Protein AF-0000000087669456 (afdb_homodimer)

Sequence (620 aa):
MGLTLSLNTNPLVNRFAEPGDLIDAIAHSVKIRDVQLTHEFINPSWPGAVTRRLTREMSAAMARTGVRVTSGMTGPYGRLNHFGHPDADVRRYYVDWFKTFANITADLGGSSVGTQFAIFTYRDFDDPARREALIRIAIDCWAEVAEHAKAAGLSSVFWEPMSVGREFGETIAACMALQDRLTAANMAVPMWMMADIDHGDVTSPNLDDFDPYAWAKAVPRVSPIIHIKQSLMDKGGHRPFTAEYNAKGRIQPKPLLAAFHEGGARENEICLELSFKEREPNDRQVIGQIAESVAFWAPHIDTGIADLNLMGLTLSLNTNPLVNRFAEPGDLIDAIAHSVKIRDVQLTHEFINPSWPGAVTRRLTREMSAAMARTGVRVTSGMTGPYGRLNHFGHPDADVRRYYVDWFKTFANITADLGGSSVGTQFAIFTYRDFDDPARREALIRIAIDCWAEVAEHAKAAGLSSVFWEPMSVGREFGETIAACMALQDRLTAANMAVPMWMMADIDHGDVTSPNLDDFDPYAWAKAVPRVSPIIHIKQSLMDKGGHRPFTAEYNAKGRIQPKPLLAAFHEGGARENEICLELSFKEREPNDRQVIGQIAESVAFWAPHIDTGIADLNL

Radius of gyration: 23.67 Å; Cα contacts (8 Å, |Δi|>4): 1349; chains: 2; bounding box: 56×65×56 Å

Secondary structure (DSSP, 8-state):
---EEEEESGGGBTTB-SHHHHHHIIIIII--SEEEEETTSS-TTS-HHHHHHHHHHHHHHHHHH--EEEEEE--TT--S-GGG-S-HHHHHHHHHHHHHHHHHHHHTT--EEEEES----HHHHHSHHHHHHHHHHHHHHHHHHHHHHHHHT--EEEEE--SSGGGS--SHHHHHHHHHHHHHT--SS-EEE--BTT-S-TT-SSGGGG-HHHHHHHSGGG-SEEEE-B--TT----B---HHHHHH-S--HHHHHHHHHHTT-SS-EEEE-----SSTTHHHHHHHHHHHHHHHHTTTSB--GGGS--/---EEEEESGGGBTTB-SHHHHHHIIIIII--SEEEEEGGGS-TTS-HHHHHHHHHHHHHHHHHH--EEEEEE--TT--S-GGG-S-HHHHHHHHHHHHHHHHHHHHTT--EEEEES----HHHHHSHHHHHHHHHHHHHHHHHHHHHHHHHT--EEEEE--SSGGGS--SHHHHHHHHHHHHHT--SS-EEE--BTT-S-TT-SSGGGG-HHHHHHHSGGG-SEEEE-B--TT--S-B---HHHHHH-S--HHHHHHHHHHTT-SS-EEEE-----SSTTHHHHHHHHHHHHHHHHTTTSB--GGGS--

InterPro domains:
  IPR013022 Xylose isomerase-like, TIM barrel domain [PF01261] (55-278)
  IPR036237 Xylose isomerase-like superfamily [SSF51658] (5-304)

Structure (mmCIF, N/CA/C/O backbone):
data_AF-0000000087669456-model_v1
#
loop_
_entity.id
_entity.type
_entity.pdbx_description
1 polymer Aminotransferase
#
loop_
_atom_site.group_PDB
_atom_site.id
_atom_site.type_symbol
_atom_site.label_atom_id
_atom_site.label_alt_id
_atom_site.label_comp_id
_atom_site.label_asym_id
_atom_site.label_entity_id
_atom_site.label_seq_id
_atom_site.pdbx_PDB_ins_code
_atom_site.Cartn_x
_atom_site.Cartn_y
_atom_site.Cartn_z
_atom_site.occupancy
_atom_site.B_iso_or_equiv
_atom_site.auth_seq_id
_atom_site.auth_comp_id
_atom_site.auth_asym_id
_atom_site.auth_atom_id
_atom_site.pdbx_PDB_model_num
ATOM 1 N N . MET A 1 1 ? -1.963 -32.812 -17.391 1 62.28 1 MET A N 1
ATOM 2 C CA . MET A 1 1 ? -2.525 -31.891 -16.406 1 62.28 1 MET A CA 1
ATOM 3 C C . MET A 1 1 ? -2.414 -30.453 -16.906 1 62.28 1 MET A C 1
ATOM 5 O O . MET A 1 1 ? -1.417 -30.078 -17.531 1 62.28 1 MET A O 1
ATOM 9 N N . GLY A 1 2 ? -3.346 -29.641 -17.266 1 90.06 2 GLY A N 1
ATOM 10 C CA . GLY A 1 2 ? -3.408 -28.391 -18 1 90.06 2 GLY A CA 1
ATOM 11 C C . GLY A 1 2 ? -3.279 -27.172 -17.125 1 90.06 2 GLY A C 1
ATOM 12 O O . GLY A 1 2 ? -2.898 -27.281 -15.953 1 90.06 2 GLY A O 1
ATOM 13 N N . LEU A 1 3 ? -3.344 -26.047 -17.641 1 98 3 LEU A N 1
ATOM 14 C CA . LEU A 1 3 ? -3.277 -24.781 -16.938 1 98 3 LEU A CA 1
ATOM 15 C C . LEU A 1 3 ? -4.43 -24.641 -15.953 1 98 3 LEU A C 1
ATOM 17 O O . LEU A 1 3 ? -5.527 -25.141 -16.203 1 98 3 LEU A O 1
ATOM 21 N N . THR A 1 4 ? -4.195 -24.078 -14.805 1 98.75 4 THR A N 1
ATOM 22 C CA . THR A 1 4 ? -5.234 -23.75 -13.836 1 98.75 4 THR A CA 1
ATOM 23 C C . THR A 1 4 ? -5.34 -22.234 -13.648 1 98.75 4 THR A C 1
ATOM 25 O O . THR A 1 4 ? -4.355 -21.516 -13.82 1 98.75 4 THR A O 1
ATOM 28 N N . LEU A 1 5 ? -6.539 -21.797 -13.359 1 98.88 5 LEU A N 1
ATOM 29 C CA . LEU A 1 5 ? -6.789 -20.391 -13.094 1 98.88 5 LEU A CA 1
ATOM 30 C C . LEU A 1 5 ? -6.863 -20.125 -11.594 1 98.88 5 LEU A C 1
ATOM 32 O O . LEU A 1 5 ? -7.438 -20.922 -10.844 1 98.88 5 LEU A O 1
ATOM 36 N N . SER A 1 6 ? -6.262 -19.078 -11.125 1 98.94 6 SER A N 1
ATOM 37 C CA . SER A 1 6 ? -6.371 -18.672 -9.734 1 98.94 6 SER A CA 1
ATOM 38 C C . SER A 1 6 ? -6.605 -17.172 -9.617 1 98.94 6 SER A C 1
ATOM 40 O O . SER A 1 6 ? -6.527 -16.438 -10.609 1 98.94 6 SER A O 1
ATOM 42 N N . LEU A 1 7 ? -7.02 -16.734 -8.438 1 98.88 7 LEU A N 1
ATOM 43 C CA . LEU A 1 7 ? -7.293 -15.328 -8.141 1 98.88 7 LEU A CA 1
ATOM 44 C C . LEU A 1 7 ? -6.371 -14.812 -7.043 1 98.88 7 LEU A C 1
ATOM 46 O O . LEU A 1 7 ? -6.309 -15.391 -5.953 1 98.88 7 LEU A O 1
ATOM 50 N N . ASN A 1 8 ? -5.602 -13.805 -7.359 1 98.88 8 ASN A N 1
ATOM 51 C CA . ASN A 1 8 ? -4.934 -13.023 -6.324 1 98.88 8 ASN A CA 1
ATOM 52 C C . ASN A 1 8 ? -5.922 -12.172 -5.535 1 98.88 8 ASN A C 1
ATOM 54 O O . ASN A 1 8 ? -6.824 -11.562 -6.113 1 98.88 8 ASN A O 1
ATOM 58 N N . THR A 1 9 ? -5.766 -12.016 -4.246 1 98.88 9 THR A N 1
ATOM 59 C CA . THR A 1 9 ? -6.809 -11.422 -3.414 1 98.88 9 THR A CA 1
ATOM 60 C C . THR A 1 9 ? -6.586 -9.922 -3.262 1 98.88 9 THR A C 1
ATOM 62 O O . THR A 1 9 ? -7.27 -9.266 -2.473 1 98.88 9 THR A O 1
ATOM 65 N N . ASN A 1 10 ? -5.695 -9.289 -3.975 1 98.19 10 ASN A N 1
ATOM 66 C CA . ASN A 1 10 ? -5.406 -7.863 -3.914 1 98.19 10 ASN A CA 1
ATOM 67 C C . ASN A 1 10 ? -6.688 -7.031 -3.908 1 98.19 10 ASN A C 1
ATOM 69 O O . ASN A 1 10 ? -6.875 -6.18 -3.039 1 98.19 10 ASN A O 1
ATOM 73 N N . PRO A 1 11 ? -7.605 -7.254 -4.812 1 98.06 11 PRO A N 1
ATOM 74 C CA . PRO A 1 11 ? -8.758 -6.355 -4.902 1 98.06 11 PRO A CA 1
ATOM 75 C C . PRO A 1 11 ? -9.727 -6.52 -3.73 1 98.06 11 PRO A C 1
ATOM 77 O O . PRO A 1 11 ? -10.625 -5.699 -3.551 1 98.06 11 PRO A O 1
ATOM 80 N N . LEU A 1 12 ? -9.531 -7.57 -2.939 1 98.69 12 LEU A N 1
ATOM 81 C CA . LEU A 1 12 ? -10.492 -7.887 -1.886 1 98.69 12 LEU A CA 1
ATOM 82 C C . LEU A 1 12 ? -10.023 -7.332 -0.544 1 98.69 12 LEU A C 1
ATOM 84 O O . LEU A 1 12 ? -10.805 -7.258 0.407 1 98.69 12 LEU A O 1
ATOM 88 N N . VAL A 1 13 ? -8.766 -6.906 -0.486 1 98.44 13 VAL A N 1
ATOM 89 C CA . VAL A 1 13 ? -8.195 -6.355 0.739 1 98.44 13 VAL A CA 1
ATOM 90 C C . VAL A 1 13 ? -9.008 -5.141 1.185 1 98.44 13 VAL A C 1
ATOM 92 O O . VAL A 1 13 ? -9.359 -4.289 0.366 1 98.44 13 VAL A O 1
ATOM 95 N N . ASN A 1 14 ? -9.344 -5.02 2.482 1 98.19 14 ASN A N 1
ATOM 96 C CA . ASN A 1 14 ? -10.102 -3.957 3.139 1 98.19 14 ASN A CA 1
ATOM 97 C C . ASN A 1 14 ? -11.594 -4.07 2.848 1 98.19 14 ASN A C 1
ATOM 99 O O . ASN A 1 14 ? -12.422 -3.658 3.662 1 98.19 14 ASN A O 1
ATOM 103 N N . ARG A 1 15 ? -11.984 -4.656 1.715 1 98.62 15 ARG A N 1
ATOM 104 C CA . ARG A 1 15 ? -13.383 -4.887 1.372 1 98.62 15 ARG A CA 1
ATOM 105 C C . ARG A 1 15 ? -13.93 -6.113 2.098 1 98.62 15 ARG A C 1
ATOM 107 O O . ARG A 1 15 ? -15.125 -6.195 2.365 1 98.62 15 ARG A O 1
ATOM 114 N N . PHE A 1 16 ? -13.062 -7.031 2.33 1 98.75 16 PHE A N 1
ATOM 115 C CA . PHE A 1 16 ? -13.234 -8.211 3.168 1 98.75 16 PHE A CA 1
ATOM 116 C C . PHE A 1 16 ? -12.148 -8.281 4.238 1 98.75 16 PHE A C 1
ATOM 118 O O . PHE A 1 16 ? -11.031 -7.801 4.031 1 98.75 16 PHE A O 1
ATOM 125 N N . ALA A 1 17 ? -12.484 -8.867 5.383 1 98.5 17 ALA A N 1
ATOM 126 C CA . ALA A 1 17 ? -11.477 -9.008 6.434 1 98.5 17 ALA A CA 1
ATOM 127 C C . ALA A 1 17 ? -11.617 -10.352 7.148 1 98.5 17 ALA A C 1
ATOM 129 O O . ALA A 1 17 ? -10.617 -10.961 7.535 1 98.5 17 ALA A O 1
ATOM 130 N N . GLU A 1 18 ? -12.852 -10.82 7.316 1 97.81 18 GLU A N 1
ATOM 131 C CA . GLU A 1 18 ? -13.109 -12.078 8 1 97.81 18 GLU A CA 1
ATOM 132 C C . GLU A 1 18 ? -12.883 -13.273 7.074 1 97.81 18 GLU A C 1
ATOM 134 O O . GLU A 1 18 ? -13.461 -13.336 5.984 1 97.81 18 GLU A O 1
ATOM 139 N N . PRO A 1 19 ? -12.156 -14.281 7.586 1 98 19 PRO A N 1
ATOM 140 C CA . PRO A 1 19 ? -11.82 -15.43 6.738 1 98 19 PRO A CA 1
ATOM 141 C C . PRO A 1 19 ? -13.055 -16.078 6.121 1 98 19 PRO A C 1
ATOM 143 O O . PRO A 1 19 ? -13.078 -16.375 4.922 1 98 19 PRO A O 1
ATOM 146 N N . GLY A 1 20 ? -14.078 -16.297 6.938 1 98.06 20 GLY A N 1
ATOM 147 C CA . GLY A 1 20 ? -15.281 -16.938 6.434 1 98.06 20 GLY A CA 1
ATOM 148 C C . GLY A 1 20 ? -15.953 -16.156 5.32 1 98.06 20 GLY A C 1
ATOM 149 O O . GLY A 1 20 ? -16.297 -16.734 4.281 1 98.06 20 GLY A O 1
ATOM 150 N N . ASP A 1 21 ? -16.094 -14.859 5.512 1 98.25 21 ASP A N 1
ATOM 151 C CA . ASP A 1 21 ? -16.75 -14 4.531 1 98.25 21 ASP A CA 1
ATOM 152 C C . ASP A 1 21 ? -15.953 -13.945 3.229 1 98.25 21 ASP A C 1
ATOM 154 O O . ASP A 1 21 ? -16.531 -13.977 2.139 1 98.25 21 ASP A O 1
ATOM 158 N N . LEU A 1 22 ? -14.641 -13.836 3.348 1 98.81 22 LEU A N 1
ATOM 159 C CA . LEU A 1 22 ? -13.766 -13.797 2.184 1 98.81 22 LEU A CA 1
ATOM 160 C C . LEU A 1 22 ? -13.914 -15.07 1.353 1 98.81 22 LEU A C 1
ATOM 162 O O . LEU A 1 22 ? -14.172 -15 0.149 1 98.81 22 LEU A O 1
ATOM 166 N N . ILE A 1 23 ? -13.789 -16.219 2.012 1 98.88 23 ILE A N 1
ATOM 167 C CA . ILE A 1 23 ? -13.797 -17.516 1.331 1 98.88 23 ILE A CA 1
ATOM 168 C C . ILE A 1 23 ? -15.18 -17.781 0.744 1 98.88 23 ILE A C 1
ATOM 170 O O . ILE A 1 23 ? -15.297 -18.297 -0.37 1 98.88 23 ILE A O 1
ATOM 174 N N . ASP A 1 24 ? -16.25 -17.359 1.46 1 98.75 24 ASP A N 1
ATOM 175 C CA . ASP A 1 24 ? -17.609 -17.531 0.948 1 98.75 24 ASP A CA 1
ATOM 176 C C . ASP A 1 24 ? -17.812 -16.719 -0.324 1 98.75 24 ASP A C 1
ATOM 178 O O . ASP A 1 24 ? -18.406 -17.203 -1.289 1 98.75 24 ASP A O 1
ATOM 182 N N . ALA A 1 25 ? -17.344 -15.5 -0.318 1 98.81 25 ALA A N 1
ATOM 183 C CA . ALA A 1 25 ? -17.5 -14.656 -1.5 1 98.81 25 ALA A CA 1
ATOM 184 C C . ALA A 1 25 ? -16.75 -15.25 -2.693 1 98.81 25 ALA A C 1
ATOM 186 O O . ALA A 1 25 ? -17.266 -15.242 -3.816 1 98.81 25 ALA A O 1
ATOM 187 N N . ILE A 1 26 ? -15.555 -15.742 -2.443 1 98.94 26 ILE A N 1
ATOM 188 C CA . ILE A 1 26 ? -14.742 -16.328 -3.504 1 98.94 26 ILE A CA 1
ATOM 189 C C . ILE A 1 26 ? -15.445 -17.562 -4.066 1 98.94 26 ILE A C 1
ATOM 191 O O . ILE A 1 26 ? -15.523 -17.734 -5.285 1 98.94 26 ILE A O 1
ATOM 195 N N . ALA A 1 27 ? -15.992 -18.391 -3.189 1 98.81 27 ALA A N 1
ATOM 196 C CA . ALA A 1 27 ? -16.641 -19.641 -3.611 1 98.81 27 ALA A CA 1
ATOM 197 C C . ALA A 1 27 ? -17.953 -19.344 -4.32 1 98.81 27 ALA A C 1
ATOM 199 O O . ALA A 1 27 ? -18.188 -19.812 -5.441 1 98.81 27 ALA A O 1
ATOM 200 N N . HIS A 1 28 ? -18.828 -18.5 -3.738 1 98.56 28 HIS A N 1
ATOM 201 C CA . HIS A 1 28 ? -20.219 -18.422 -4.16 1 98.56 28 HIS A CA 1
ATOM 202 C C . HIS A 1 28 ? -20.422 -17.297 -5.164 1 98.56 28 HIS A C 1
ATOM 204 O O . HIS A 1 28 ? -21.297 -17.375 -6.027 1 98.56 28 HIS A O 1
ATOM 210 N N . SER A 1 29 ? -19.672 -16.234 -5.07 1 98.69 29 SER A N 1
ATOM 211 C CA . SER A 1 29 ? -19.875 -15.094 -5.953 1 98.69 29 SER A CA 1
ATOM 212 C C . SER A 1 29 ? -18.859 -15.086 -7.094 1 98.69 29 SER A C 1
ATOM 214 O O . SER A 1 29 ? -19.219 -14.82 -8.242 1 98.69 29 SER A O 1
ATOM 216 N N . VAL A 1 30 ? -17.594 -15.406 -6.809 1 98.75 30 VAL A N 1
ATOM 217 C CA . VAL A 1 30 ? -16.531 -15.359 -7.809 1 98.75 30 VAL A CA 1
ATOM 218 C C . VAL A 1 30 ? -16.453 -16.703 -8.531 1 98.75 30 VAL A C 1
ATOM 220 O O . VAL A 1 30 ? -16.234 -16.75 -9.742 1 98.75 30 VAL A O 1
ATOM 223 N N . LYS A 1 31 ? -16.641 -17.781 -7.805 1 98.69 31 LYS A N 1
ATOM 224 C CA . LYS A 1 31 ? -16.703 -19.156 -8.281 1 98.69 31 LYS A CA 1
ATOM 225 C C . LYS A 1 31 ? -15.367 -19.609 -8.852 1 98.69 31 LYS A C 1
ATOM 227 O O . LYS A 1 31 ? -15.305 -20.109 -9.977 1 98.69 31 LYS A O 1
ATOM 232 N N . ILE A 1 32 ? -14.344 -19.516 -8.109 1 98.94 32 ILE A N 1
ATOM 233 C CA . ILE A 1 32 ? -13 -19.969 -8.453 1 98.94 32 ILE A CA 1
ATOM 234 C C . ILE A 1 32 ? -12.422 -20.766 -7.285 1 98.94 32 ILE A C 1
ATOM 236 O O . ILE A 1 32 ? -12.633 -20.422 -6.121 1 98.94 32 ILE A O 1
ATOM 240 N N . ARG A 1 33 ? -11.734 -21.797 -7.551 1 98.88 33 ARG A N 1
ATOM 241 C CA . ARG A 1 33 ? -11.258 -22.703 -6.508 1 98.88 33 ARG A CA 1
ATOM 242 C C . ARG A 1 33 ? -9.953 -22.188 -5.902 1 98.88 33 ARG A C 1
ATOM 244 O O . ARG A 1 33 ? -9.797 -22.156 -4.68 1 98.88 33 ARG A O 1
ATOM 251 N N . ASP A 1 34 ? -8.914 -21.844 -6.777 1 98.94 34 ASP A N 1
ATOM 252 C CA . ASP A 1 34 ? -7.531 -21.609 -6.355 1 98.94 34 ASP A CA 1
ATOM 253 C C . ASP A 1 34 ? -7.277 -20.125 -6.086 1 98.94 34 ASP A C 1
ATOM 255 O O . ASP A 1 34 ? -7.691 -19.266 -6.871 1 98.94 34 ASP A O 1
ATOM 259 N N . VAL A 1 35 ? -6.633 -19.891 -4.984 1 98.94 35 VAL A N 1
ATOM 260 C CA . VAL A 1 35 ? -6.469 -18.531 -4.508 1 98.94 35 VAL A CA 1
ATOM 261 C C . VAL A 1 35 ? -5.008 -18.281 -4.133 1 98.94 35 VAL A C 1
ATOM 263 O O . VAL A 1 35 ? -4.383 -19.125 -3.473 1 98.94 35 VAL A O 1
ATOM 266 N N . GLN A 1 36 ? -4.41 -17.234 -4.656 1 98.94 36 GLN A N 1
ATOM 267 C CA . GLN A 1 36 ? -3.209 -16.641 -4.082 1 98.94 36 GLN A CA 1
ATOM 268 C C . GLN A 1 36 ? -3.562 -15.625 -2.992 1 98.94 36 GLN A C 1
ATOM 270 O O . GLN A 1 36 ? -4.082 -14.547 -3.281 1 98.94 36 GLN A O 1
ATOM 275 N N . LEU A 1 37 ? -3.281 -15.953 -1.756 1 98.94 37 LEU A N 1
ATOM 276 C CA . LEU A 1 37 ? -3.705 -15.18 -0.597 1 98.94 37 LEU A CA 1
ATOM 277 C C . LEU A 1 37 ? -2.697 -14.078 -0.283 1 98.94 37 LEU A C 1
ATOM 279 O O . LEU A 1 37 ? -1.499 -14.344 -0.158 1 98.94 37 LEU A O 1
ATOM 283 N N . THR A 1 38 ? -3.174 -12.844 -0.189 1 98.75 38 THR A N 1
ATOM 284 C CA . THR A 1 38 ? -2.285 -11.758 0.21 1 98.75 38 THR A CA 1
ATOM 285 C C . THR A 1 38 ? -2.209 -11.648 1.73 1 98.75 38 THR A C 1
ATOM 287 O O . THR A 1 38 ? -3.156 -12.008 2.432 1 98.75 38 THR A O 1
ATOM 290 N N . HIS A 1 39 ? -1.186 -11.102 2.24 1 98.75 39 HIS A N 1
ATOM 291 C CA . HIS A 1 39 ? -0.806 -11.211 3.645 1 98.75 39 HIS A CA 1
ATOM 292 C C . HIS A 1 39 ? -1.741 -10.406 4.535 1 98.75 39 HIS A C 1
ATOM 294 O O . HIS A 1 39 ? -1.753 -10.586 5.754 1 98.75 39 HIS A O 1
ATOM 300 N N . GLU A 1 40 ? -2.531 -9.5 3.971 1 98.44 40 GLU A N 1
ATOM 301 C CA . GLU A 1 40 ? -3.314 -8.57 4.781 1 98.44 40 GLU A CA 1
ATOM 302 C C . GLU A 1 40 ? -4.441 -9.297 5.516 1 98.44 40 GLU A C 1
ATOM 304 O O . GLU A 1 40 ? -4.934 -8.82 6.535 1 98.44 40 GLU A O 1
ATOM 309 N N . PHE A 1 41 ? -4.832 -10.469 5.023 1 98.81 41 PHE A N 1
ATOM 310 C CA . PHE A 1 41 ? -5.973 -11.164 5.609 1 98.81 41 PHE A CA 1
ATOM 311 C C . PHE A 1 41 ? -5.559 -11.914 6.871 1 98.81 41 PHE A C 1
ATOM 313 O O . PHE A 1 41 ? -6.375 -12.109 7.777 1 98.81 41 PHE A O 1
ATOM 320 N N . ILE A 1 42 ? -4.383 -12.406 6.898 1 98.81 42 ILE A N 1
ATOM 321 C CA . ILE A 1 42 ? -3.711 -12.93 8.086 1 98.81 42 ILE A CA 1
ATOM 322 C C . ILE A 1 42 ? -2.266 -12.438 8.117 1 98.81 42 ILE A C 1
ATOM 324 O O . ILE A 1 42 ? -1.374 -13.062 7.543 1 98.81 42 ILE A O 1
ATOM 328 N N . ASN A 1 43 ? -2.053 -11.336 8.805 1 98.62 43 ASN A N 1
ATOM 329 C CA . ASN A 1 43 ? -0.786 -10.609 8.781 1 98.62 43 ASN A CA 1
ATOM 330 C C . ASN A 1 43 ? 0.24 -11.25 9.711 1 98.62 43 ASN A C 1
ATOM 332 O O . ASN A 1 43 ? -0.007 -11.391 10.914 1 98.62 43 ASN A O 1
ATOM 336 N N . PRO A 1 44 ? 1.438 -11.594 9.188 1 98.69 44 PRO A N 1
ATOM 337 C CA . PRO A 1 44 ? 2.467 -12.258 9.992 1 98.69 44 PRO A CA 1
ATOM 338 C C . PRO A 1 44 ? 2.932 -11.406 11.172 1 98.69 44 PRO A C 1
ATOM 340 O O . PRO A 1 44 ? 3.598 -11.922 12.078 1 98.69 44 PRO A O 1
ATOM 343 N N . SER A 1 45 ? 2.602 -10.117 11.172 1 98.31 45 SER A N 1
ATOM 344 C CA . SER A 1 45 ? 3.01 -9.258 12.273 1 98.31 45 SER A CA 1
ATOM 345 C C . SER A 1 45 ? 2.057 -9.383 13.453 1 98.31 45 SER A C 1
ATOM 347 O O . SER A 1 45 ? 2.359 -8.914 14.555 1 98.31 45 SER A O 1
ATOM 349 N N . TRP A 1 46 ? 0.814 -9.945 13.219 1 98.69 46 TRP A N 1
ATOM 350 C CA . TRP A 1 46 ? -0.153 -10.062 14.305 1 98.69 46 TRP A CA 1
ATOM 351 C C . TRP A 1 46 ? 0.303 -11.086 15.336 1 98.69 46 TRP A C 1
ATOM 353 O O . TRP A 1 46 ? 1.143 -11.938 15.039 1 98.69 46 TRP A O 1
ATOM 363 N N . PRO A 1 47 ? -0.239 -11.039 16.594 1 98.25 47 PRO A N 1
ATOM 364 C CA . PRO A 1 47 ? 0.117 -12.016 17.625 1 98.25 47 PRO A CA 1
ATOM 365 C C . PRO A 1 47 ? -0.162 -13.453 17.188 1 98.25 47 PRO A C 1
ATOM 367 O O . PRO A 1 47 ? -1.154 -13.719 16.5 1 98.25 47 PRO A O 1
ATOM 370 N N . GLY A 1 48 ? 0.677 -14.367 17.641 1 98.44 48 GLY A N 1
ATOM 371 C CA . GLY A 1 48 ? 0.593 -15.773 17.25 1 98.44 48 GLY A CA 1
ATOM 372 C C . GLY A 1 48 ? -0.782 -16.375 17.484 1 98.44 48 GLY A C 1
ATOM 373 O O . GLY A 1 48 ? -1.285 -17.125 16.641 1 98.44 48 GLY A O 1
ATOM 374 N N . ALA A 1 49 ? -1.375 -16 18.625 1 98.56 49 ALA A N 1
ATOM 375 C CA . ALA A 1 49 ? -2.689 -16.547 18.953 1 98.56 49 ALA A CA 1
ATOM 376 C C . ALA A 1 49 ? -3.74 -16.094 17.938 1 98.56 49 ALA A C 1
ATOM 378 O O . ALA A 1 49 ? -4.641 -16.859 17.578 1 98.56 49 ALA A O 1
ATOM 379 N N . VAL A 1 50 ? -3.619 -14.836 17.5 1 98.62 50 VAL A N 1
ATOM 380 C CA . VAL A 1 50 ? -4.559 -14.273 16.531 1 98.62 50 VAL A CA 1
ATOM 381 C C . VAL A 1 50 ? -4.363 -14.938 15.172 1 98.62 50 VAL A C 1
ATOM 383 O O . VAL A 1 50 ? -5.328 -15.367 14.539 1 98.62 50 VAL A O 1
ATOM 386 N N . THR A 1 51 ? -3.1 -15.07 14.727 1 98.62 51 THR A N 1
ATOM 387 C CA . THR A 1 51 ? -2.807 -15.664 13.422 1 98.62 51 THR A CA 1
ATOM 388 C C . THR A 1 51 ? -3.27 -17.125 13.383 1 98.62 51 THR A C 1
ATOM 390 O O . THR A 1 51 ? -3.857 -17.562 12.391 1 98.62 51 THR A O 1
ATOM 393 N N . ARG A 1 52 ? -3.035 -17.859 14.445 1 98.5 52 ARG A N 1
ATOM 394 C CA . ARG A 1 52 ? -3.441 -19.25 14.5 1 98.5 52 ARG A CA 1
ATOM 395 C C . ARG A 1 52 ? -4.957 -19.391 14.438 1 98.5 52 ARG A C 1
ATOM 397 O O . ARG A 1 52 ? -5.48 -20.219 13.695 1 98.5 52 ARG A O 1
ATOM 404 N N . ARG A 1 53 ? -5.648 -18.562 15.234 1 98.75 53 ARG A N 1
ATOM 405 C CA . ARG A 1 53 ? -7.105 -18.609 15.258 1 98.75 53 ARG A CA 1
ATOM 406 C C . ARG A 1 53 ? -7.691 -18.281 13.891 1 98.75 53 ARG A C 1
ATOM 408 O O . ARG A 1 53 ? -8.562 -19 13.391 1 98.75 53 ARG A O 1
ATOM 415 N N . LEU A 1 54 ? -7.199 -17.25 13.297 1 98.81 54 LEU A N 1
ATOM 416 C CA . LEU A 1 54 ? -7.73 -16.828 12.008 1 98.81 54 LEU A CA 1
ATOM 417 C C . LEU A 1 54 ? -7.379 -17.828 10.914 1 98.81 54 LEU A C 1
ATOM 419 O O . LEU A 1 54 ? -8.164 -18.031 9.984 1 98.81 54 LEU A O 1
ATOM 423 N N . THR A 1 55 ? -6.199 -18.438 11 1 98.94 55 THR A N 1
ATOM 424 C CA . THR A 1 55 ? -5.816 -19.484 10.055 1 98.94 55 THR A CA 1
ATOM 425 C C . THR A 1 55 ? -6.762 -20.672 10.164 1 98.94 55 THR A C 1
ATOM 427 O O . THR A 1 55 ? -7.199 -21.219 9.148 1 98.94 55 THR A O 1
ATOM 430 N N . ARG A 1 56 ? -7.086 -21.062 11.359 1 98.81 56 ARG A N 1
ATOM 431 C CA . ARG A 1 56 ? -8.023 -22.172 11.57 1 98.81 56 ARG A CA 1
ATOM 432 C C . ARG A 1 56 ? -9.398 -21.828 11.008 1 98.81 56 ARG A C 1
ATOM 434 O O . ARG A 1 56 ? -10.047 -22.688 10.391 1 98.81 56 ARG A O 1
ATOM 441 N N . GLU A 1 57 ? -9.828 -20.641 11.266 1 98.81 57 GLU A N 1
ATOM 442 C CA . GLU A 1 57 ? -11.125 -20.203 10.75 1 98.81 57 GLU A CA 1
ATOM 443 C C . GLU A 1 57 ? -11.148 -20.234 9.227 1 98.81 57 GLU A C 1
ATOM 445 O O . GLU A 1 57 ? -12.141 -20.672 8.625 1 98.81 57 GLU A O 1
ATOM 450 N N . MET A 1 58 ? -10.07 -19.781 8.602 1 98.88 58 MET A N 1
ATOM 451 C CA . MET A 1 58 ? -10.008 -19.797 7.145 1 98.88 58 MET A CA 1
ATOM 452 C C . MET A 1 58 ? -9.977 -21.234 6.625 1 98.88 58 MET A C 1
ATOM 454 O O . MET A 1 58 ? -10.656 -21.562 5.648 1 98.88 58 MET A O 1
ATOM 458 N N . SER A 1 59 ? -9.188 -22.047 7.297 1 98.81 59 SER A N 1
ATOM 459 C CA . SER A 1 59 ? -9.117 -23.453 6.926 1 98.81 59 SER A CA 1
ATOM 460 C C . SER A 1 59 ? -10.492 -24.109 6.957 1 98.81 59 SER A C 1
ATOM 462 O O . SER A 1 59 ? -10.836 -24.891 6.066 1 98.81 59 SER A O 1
ATOM 464 N N . ALA A 1 60 ? -11.25 -23.812 7.949 1 98.81 60 ALA A N 1
ATOM 465 C CA . ALA A 1 60 ? -12.594 -24.359 8.07 1 98.81 60 ALA A CA 1
ATOM 466 C C . ALA A 1 60 ? -13.484 -23.891 6.926 1 98.81 60 ALA A C 1
ATOM 468 O O . ALA A 1 60 ? -14.273 -24.672 6.387 1 98.81 60 ALA A O 1
ATOM 469 N N . ALA A 1 61 ? -13.398 -22.625 6.621 1 98.81 61 ALA A N 1
ATOM 470 C CA . ALA A 1 61 ? -14.172 -22.078 5.512 1 98.81 61 ALA A CA 1
ATOM 471 C C . ALA A 1 61 ? -13.766 -22.719 4.188 1 98.81 61 ALA A C 1
ATOM 473 O O . ALA A 1 61 ? -14.617 -23 3.336 1 98.81 61 ALA A O 1
ATOM 474 N N . MET A 1 62 ? -12.445 -22.953 4.016 1 98.88 62 MET A N 1
ATOM 475 C CA . MET A 1 62 ? -11.938 -23.625 2.826 1 98.88 62 MET A CA 1
ATOM 476 C C . MET A 1 62 ? -12.5 -25.047 2.73 1 98.88 62 MET A C 1
ATOM 478 O O . MET A 1 62 ? -12.93 -25.469 1.659 1 98.88 62 MET A O 1
ATOM 482 N N . ALA A 1 63 ? -12.531 -25.734 3.826 1 98.62 63 ALA A N 1
ATOM 483 C CA . ALA A 1 63 ? -13.055 -27.094 3.857 1 98.62 63 ALA A CA 1
ATOM 484 C C . ALA A 1 63 ? -14.531 -27.125 3.48 1 98.62 63 ALA A C 1
ATOM 486 O O . ALA A 1 63 ? -14.977 -28.016 2.76 1 98.62 63 ALA A O 1
ATOM 487 N N . ARG A 1 64 ? -15.234 -26.172 3.926 1 98.38 64 ARG A N 1
ATOM 488 C CA . ARG A 1 64 ? -16.672 -26.109 3.688 1 98.38 64 ARG A CA 1
ATOM 489 C C . ARG A 1 64 ? -16.969 -25.75 2.236 1 98.38 64 ARG A C 1
ATOM 491 O O . ARG A 1 64 ? -17.969 -26.219 1.671 1 98.38 64 ARG A O 1
ATOM 498 N N . THR A 1 65 ? -16.172 -24.984 1.605 1 98.81 65 THR A N 1
ATOM 499 C CA . THR A 1 65 ? -16.516 -24.406 0.311 1 98.81 65 THR A CA 1
ATOM 500 C C . THR A 1 65 ? -15.766 -25.109 -0.814 1 98.81 65 THR A C 1
ATOM 502 O O . THR A 1 65 ? -16.188 -25.047 -1.975 1 98.81 65 THR A O 1
ATOM 505 N N . GLY A 1 66 ? -14.586 -25.703 -0.519 1 98.81 66 GLY A N 1
ATOM 506 C CA . GLY A 1 66 ? -13.742 -26.312 -1.536 1 98.81 66 GLY A CA 1
ATOM 507 C C . GLY A 1 66 ? -12.703 -25.359 -2.096 1 98.81 66 GLY A C 1
ATOM 508 O O . GLY A 1 66 ? -11.867 -25.766 -2.916 1 98.81 66 GLY A O 1
ATOM 509 N N . VAL A 1 67 ? -12.688 -24.078 -1.648 1 98.94 67 VAL A N 1
ATOM 510 C CA . VAL A 1 67 ? -11.672 -23.109 -2.072 1 98.94 67 VAL A CA 1
ATOM 511 C C . VAL A 1 67 ? -10.305 -23.547 -1.558 1 98.94 67 VAL A C 1
ATOM 513 O O . VAL A 1 67 ? -10.195 -24.109 -0.467 1 98.94 67 VAL A O 1
ATOM 516 N N . ARG A 1 68 ? -9.25 -23.297 -2.338 1 98.88 68 ARG A N 1
ATOM 517 C CA . ARG A 1 68 ? -7.895 -23.703 -1.981 1 98.88 68 ARG A CA 1
ATOM 518 C C . ARG A 1 68 ? -6.941 -22.5 -2.043 1 98.88 68 ARG A C 1
ATOM 520 O O . ARG A 1 68 ? -6.922 -21.766 -3.029 1 98.88 68 ARG A O 1
ATOM 527 N N . VAL A 1 69 ? -6.242 -22.312 -0.982 1 98.94 69 VAL A N 1
ATOM 528 C CA . VAL A 1 69 ? -5.102 -21.422 -1.037 1 98.94 69 VAL A CA 1
ATOM 529 C C . VAL A 1 69 ? -3.895 -22.141 -1.629 1 98.94 69 VAL A C 1
ATOM 531 O O . VAL A 1 69 ? -3.457 -23.172 -1.098 1 98.94 69 VAL A O 1
ATOM 534 N N . THR A 1 70 ? -3.361 -21.594 -2.74 1 98.88 70 THR A N 1
ATOM 535 C CA . THR A 1 70 ? -2.246 -22.25 -3.4 1 98.88 70 THR A CA 1
ATOM 536 C C . THR A 1 70 ? -0.922 -21.594 -3.021 1 98.88 70 THR A C 1
ATOM 538 O O . THR A 1 70 ? 0.122 -22.25 -3.016 1 98.88 70 THR A O 1
ATOM 541 N N . SER A 1 71 ? -0.952 -20.328 -2.746 1 98.94 71 SER A N 1
ATOM 542 C CA . SER A 1 71 ? 0.266 -19.594 -2.43 1 98.94 71 SER A CA 1
ATOM 543 C C . SER A 1 71 ? -0.043 -18.344 -1.612 1 98.94 71 SER A C 1
ATOM 545 O O . SER A 1 71 ? -1.198 -17.922 -1.521 1 98.94 71 SER A O 1
ATOM 547 N N . GLY A 1 72 ? 0.951 -17.844 -0.933 1 98.94 72 GLY A N 1
ATOM 548 C CA . GLY A 1 72 ? 0.898 -16.562 -0.242 1 98.94 72 GLY A CA 1
ATOM 549 C C . GLY A 1 72 ? 1.809 -15.516 -0.855 1 98.94 72 GLY A C 1
ATOM 550 O O . GLY A 1 72 ? 2.957 -15.805 -1.195 1 98.94 72 GLY A O 1
ATOM 551 N N . MET A 1 73 ? 1.309 -14.328 -1.024 1 98.88 73 MET A N 1
ATOM 552 C CA . MET A 1 73 ? 2.1 -13.227 -1.562 1 98.88 73 MET A CA 1
ATOM 553 C C . MET A 1 73 ? 1.82 -11.93 -0.8 1 98.88 73 MET A C 1
ATOM 555 O O . MET A 1 73 ? 0.715 -11.734 -0.294 1 98.88 73 MET A O 1
ATOM 559 N N . THR A 1 74 ? 2.82 -11.055 -0.708 1 98.56 74 THR A N 1
ATOM 560 C CA . THR A 1 74 ? 2.518 -9.727 -0.189 1 98.56 74 THR A CA 1
ATOM 561 C C . THR A 1 74 ? 1.514 -9.008 -1.089 1 98.56 74 THR A C 1
ATOM 563 O O . THR A 1 74 ? 1.577 -9.125 -2.314 1 98.56 74 THR A O 1
ATOM 566 N N . GLY A 1 75 ? 0.592 -8.344 -0.457 1 97.62 75 GLY A N 1
ATOM 567 C CA . GLY A 1 75 ? -0.465 -7.645 -1.168 1 97.62 75 GLY A CA 1
ATOM 568 C C . GLY A 1 75 ? -0.148 -6.184 -1.422 1 97.62 75 GLY A C 1
ATOM 569 O O . GLY A 1 75 ? 1.021 -5.793 -1.446 1 97.62 75 GLY A O 1
ATOM 570 N N . PRO A 1 76 ? -1.176 -5.387 -1.708 1 95.56 76 PRO A N 1
ATOM 571 C CA . PRO A 1 76 ? -0.985 -3.992 -2.113 1 95.56 76 PRO A CA 1
ATOM 572 C C . PRO A 1 76 ? -0.285 -3.156 -1.045 1 95.56 76 PRO A C 1
ATOM 574 O O . PRO A 1 76 ? 0.375 -2.164 -1.365 1 95.56 76 PRO A O 1
ATOM 577 N N . TYR A 1 77 ? -0.31 -3.582 0.158 1 96.88 77 TYR A N 1
ATOM 578 C CA . TYR A 1 77 ? 0.233 -2.77 1.24 1 96.88 77 TYR A CA 1
ATOM 579 C C . TYR A 1 77 ? 1.477 -3.416 1.838 1 96.88 77 TYR A C 1
ATOM 581 O O . TYR A 1 77 ? 1.804 -3.188 3.004 1 96.88 77 TYR A O 1
ATOM 589 N N . GLY A 1 78 ? 2.127 -4.293 1.015 1 96.81 78 GLY A N 1
ATOM 590 C CA . GLY A 1 78 ? 3.307 -4.992 1.498 1 96.81 78 GLY A CA 1
ATOM 591 C C . GLY A 1 78 ? 4.512 -4.832 0.59 1 96.81 78 GLY A C 1
ATOM 592 O O . GLY A 1 78 ? 5.473 -5.594 0.687 1 96.81 78 GLY A O 1
ATOM 593 N N . ARG A 1 79 ? 4.504 -3.879 -0.341 1 97.06 79 ARG A N 1
ATOM 594 C CA . ARG A 1 79 ? 5.602 -3.699 -1.282 1 97.06 79 ARG A CA 1
ATOM 595 C C . ARG A 1 79 ? 6.707 -2.84 -0.677 1 97.06 79 ARG A C 1
ATOM 597 O O . ARG A 1 79 ? 6.746 -1.627 -0.892 1 97.06 79 ARG A O 1
ATOM 604 N N . LEU A 1 80 ? 7.633 -3.471 0.057 1 98.31 80 LEU A N 1
ATOM 605 C CA . LEU A 1 80 ? 8.688 -2.779 0.793 1 98.31 80 LEU A CA 1
ATOM 606 C C . LEU A 1 80 ? 10.062 -3.312 0.404 1 98.31 80 LEU A C 1
ATOM 608 O O . LEU A 1 80 ? 10.164 -4.246 -0.393 1 98.31 80 LEU A O 1
ATOM 612 N N . ASN A 1 81 ? 11.07 -2.775 0.922 1 98.69 81 ASN A N 1
ATOM 613 C CA . ASN A 1 81 ? 12.445 -3.191 0.652 1 98.69 81 ASN A CA 1
ATOM 614 C C . ASN A 1 81 ? 12.688 -4.637 1.075 1 98.69 81 ASN A C 1
ATOM 616 O O . ASN A 1 81 ? 13.453 -5.359 0.429 1 98.69 81 ASN A O 1
ATOM 620 N N . HIS A 1 82 ? 12.133 -5.051 2.242 1 98.62 82 HIS A N 1
ATOM 621 C CA . HIS A 1 82 ? 12.352 -6.355 2.855 1 98.62 82 HIS A CA 1
ATOM 622 C C . HIS A 1 82 ? 13.836 -6.699 2.9 1 98.62 82 HIS A C 1
ATOM 624 O O . HIS A 1 82 ? 14.609 -6.043 3.602 1 98.62 82 HIS A O 1
ATOM 630 N N . PHE A 1 83 ? 14.266 -7.562 2.014 1 98.88 83 PHE A N 1
ATOM 631 C CA . PHE A 1 83 ? 15.641 -8.055 2.051 1 98.88 83 PHE A CA 1
ATOM 632 C C . PHE A 1 83 ? 16.578 -7.086 1.343 1 98.88 83 PHE A C 1
ATOM 634 O O . PHE A 1 83 ? 17.797 -7.215 1.44 1 98.88 83 PHE A O 1
ATOM 641 N N . GLY A 1 84 ? 15.969 -6.094 0.649 1 98.88 84 GLY A N 1
ATOM 642 C CA . GLY A 1 84 ? 16.766 -5.043 0.028 1 98.88 84 GLY A CA 1
ATOM 643 C C . GLY A 1 84 ? 17 -3.859 0.947 1 98.88 84 GLY A C 1
ATOM 644 O O . GLY A 1 84 ? 17.688 -2.904 0.569 1 98.88 84 GLY A O 1
ATOM 645 N N . HIS A 1 85 ? 16.422 -3.9 2.158 1 98.88 85 HIS A N 1
ATOM 646 C CA . HIS A 1 85 ? 16.672 -2.832 3.117 1 98.88 85 HIS A CA 1
ATOM 647 C C . HIS A 1 85 ? 18.156 -2.783 3.504 1 98.88 85 HIS A C 1
ATOM 649 O O . HIS A 1 85 ? 18.766 -3.82 3.77 1 98.88 85 HIS A O 1
ATOM 655 N N . PRO A 1 86 ? 18.75 -1.598 3.584 1 98.5 86 PRO A N 1
ATOM 656 C CA . PRO A 1 86 ? 20.172 -1.521 3.916 1 98.5 86 PRO A CA 1
ATOM 657 C C . PRO A 1 86 ? 20.469 -1.906 5.363 1 98.5 86 PRO A C 1
ATOM 659 O O . PRO A 1 86 ? 21.594 -2.293 5.688 1 98.5 86 PRO A O 1
ATOM 662 N N . ASP A 1 87 ? 19.562 -1.844 6.273 1 98.75 87 ASP A N 1
ATOM 663 C CA . ASP A 1 87 ? 19.734 -2.145 7.691 1 98.75 87 ASP A CA 1
ATOM 664 C C . ASP A 1 87 ? 19.562 -3.639 7.961 1 98.75 87 ASP A C 1
ATOM 666 O O . ASP A 1 87 ? 18.5 -4.203 7.68 1 98.75 87 ASP A O 1
ATOM 670 N N . ALA A 1 88 ? 20.531 -4.258 8.562 1 98.75 88 ALA A N 1
ATOM 671 C CA . ALA A 1 88 ? 20.547 -5.703 8.773 1 98.75 88 ALA A CA 1
ATOM 672 C C . ALA A 1 88 ? 19.453 -6.133 9.742 1 98.75 88 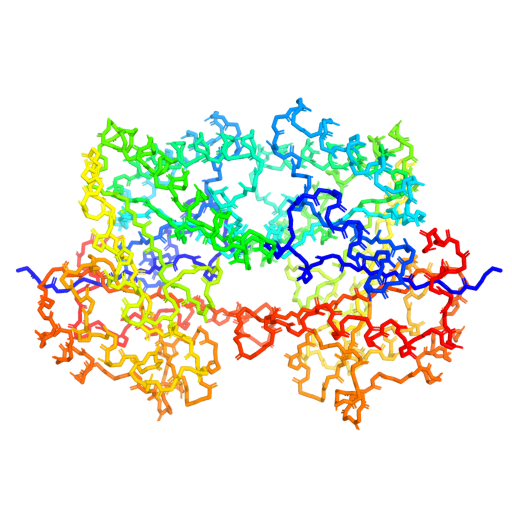ALA A C 1
ATOM 674 O O . ALA A 1 88 ? 18.875 -7.215 9.602 1 98.75 88 ALA A O 1
ATOM 675 N N . ASP A 1 89 ? 19.188 -5.312 10.758 1 98.81 89 ASP A N 1
ATOM 676 C CA . ASP A 1 89 ? 18.172 -5.668 11.734 1 98.81 89 ASP A CA 1
ATOM 677 C C . ASP A 1 89 ? 16.781 -5.617 11.117 1 98.81 89 ASP A C 1
ATOM 679 O O . ASP A 1 89 ? 15.906 -6.41 11.469 1 98.81 89 ASP A O 1
ATOM 683 N N . VAL A 1 90 ? 16.578 -4.668 10.242 1 98.81 90 VAL A N 1
ATOM 684 C CA . VAL A 1 90 ? 15.312 -4.598 9.523 1 98.81 90 VAL A CA 1
ATOM 685 C C . VAL A 1 90 ? 15.156 -5.832 8.633 1 98.81 90 VAL A C 1
ATOM 687 O O . VAL A 1 90 ? 14.078 -6.441 8.594 1 98.81 90 VAL A O 1
ATOM 690 N N . ARG A 1 91 ? 16.203 -6.234 7.93 1 98.88 91 ARG A N 1
ATOM 691 C CA . ARG A 1 91 ? 16.156 -7.453 7.129 1 98.88 91 ARG A CA 1
ATOM 692 C C . ARG A 1 91 ? 15.828 -8.664 8 1 98.88 91 ARG A C 1
ATOM 694 O O . ARG A 1 91 ? 15.055 -9.539 7.598 1 98.88 91 ARG A O 1
ATOM 701 N N . ARG A 1 92 ? 16.438 -8.711 9.203 1 98.88 92 ARG A N 1
ATOM 702 C CA . ARG A 1 92 ? 16.203 -9.82 10.117 1 98.88 92 ARG A CA 1
ATOM 703 C C . ARG A 1 92 ? 14.734 -9.914 10.5 1 98.88 92 ARG A C 1
ATOM 705 O O . ARG A 1 92 ? 14.164 -11 10.562 1 98.88 92 ARG A O 1
ATOM 712 N N . TYR A 1 93 ? 14.133 -8.773 10.789 1 98.81 93 TYR A N 1
ATOM 713 C CA . TYR A 1 93 ? 12.703 -8.742 11.07 1 98.81 93 TYR A CA 1
ATOM 714 C C . TYR A 1 93 ? 11.914 -9.375 9.93 1 98.81 93 TYR A C 1
ATOM 716 O O . TYR A 1 93 ? 11 -10.172 10.172 1 98.81 93 TYR A O 1
ATOM 724 N N . TYR A 1 94 ? 12.25 -9.047 8.703 1 98.88 94 TYR A N 1
ATOM 725 C CA . TYR A 1 94 ? 11.461 -9.508 7.574 1 98.88 94 TYR A CA 1
ATOM 726 C C . TYR A 1 94 ? 11.75 -10.969 7.258 1 98.88 94 TYR A C 1
ATOM 728 O O . TYR A 1 94 ? 10.891 -11.688 6.75 1 98.88 94 TYR A O 1
ATOM 736 N N . VAL A 1 95 ? 12.992 -11.43 7.539 1 98.94 95 VAL A N 1
ATOM 737 C CA . VAL A 1 95 ? 13.234 -12.867 7.43 1 98.94 95 VAL A CA 1
ATOM 738 C C . VAL A 1 95 ? 12.258 -13.625 8.328 1 98.94 95 VAL A C 1
ATOM 740 O O . VAL A 1 95 ? 11.586 -14.555 7.875 1 98.94 95 VAL A O 1
ATOM 743 N N . ASP A 1 96 ? 12.125 -13.18 9.531 1 98.88 96 ASP A N 1
ATOM 744 C CA . ASP A 1 96 ? 11.211 -13.836 10.469 1 98.88 96 ASP A CA 1
ATOM 745 C C . ASP A 1 96 ? 9.758 -13.641 10.031 1 98.88 96 ASP A C 1
ATOM 747 O O . ASP A 1 96 ? 8.93 -14.539 10.211 1 98.88 96 ASP A O 1
ATOM 751 N N . TRP A 1 97 ? 9.5 -12.492 9.555 1 98.88 97 TRP A N 1
ATOM 752 C CA . TRP A 1 97 ? 8.18 -12.188 9.031 1 98.88 97 TRP A CA 1
ATOM 753 C C . TRP A 1 97 ? 7.785 -13.164 7.93 1 98.88 97 TRP A C 1
ATOM 755 O O . TRP A 1 97 ? 6.703 -13.75 7.969 1 98.88 97 TRP A O 1
ATOM 765 N N . PHE A 1 98 ? 8.703 -13.422 6.992 1 98.94 98 PHE A N 1
ATOM 766 C CA . PHE A 1 98 ? 8.414 -14.312 5.875 1 98.94 98 PHE A CA 1
ATOM 767 C C . PHE A 1 98 ? 8.367 -15.758 6.34 1 98.94 98 PHE A C 1
ATOM 769 O O . PHE A 1 98 ? 7.613 -16.562 5.793 1 98.94 98 PHE A O 1
ATOM 776 N N . LYS A 1 99 ? 9.148 -16.141 7.332 1 98.94 99 LYS A N 1
ATOM 777 C CA . LYS A 1 99 ? 9.023 -17.469 7.914 1 98.94 99 LYS A CA 1
ATOM 778 C C . LYS A 1 99 ? 7.621 -17.688 8.477 1 98.94 99 LYS A C 1
ATOM 780 O O . LYS A 1 99 ? 7.016 -18.75 8.25 1 98.94 99 LYS A O 1
ATOM 785 N N . THR A 1 100 ? 7.129 -16.703 9.188 1 98.94 100 THR A N 1
ATOM 786 C CA . THR A 1 100 ? 5.773 -16.781 9.719 1 98.94 100 THR A CA 1
ATOM 787 C C . THR A 1 100 ? 4.754 -16.875 8.586 1 98.94 100 THR A C 1
ATOM 789 O O . THR A 1 100 ? 3.799 -17.656 8.656 1 98.94 100 THR A O 1
ATOM 792 N N . PHE A 1 101 ? 4.984 -16.125 7.57 1 98.94 101 PHE A N 1
ATOM 793 C CA . PHE A 1 101 ? 4.094 -16.141 6.418 1 98.94 101 PHE A CA 1
ATOM 794 C C . PHE A 1 101 ? 4.09 -17.516 5.758 1 98.94 101 PHE A C 1
ATOM 796 O O . PHE A 1 101 ? 3.039 -18 5.332 1 98.94 101 PHE A O 1
ATOM 803 N N . ALA A 1 102 ? 5.254 -18.094 5.652 1 98.94 102 ALA A N 1
ATOM 804 C CA . ALA A 1 102 ? 5.371 -19.453 5.141 1 98.94 102 ALA A CA 1
ATOM 805 C C . ALA A 1 102 ? 4.562 -20.438 5.988 1 98.94 102 ALA A C 1
ATOM 807 O O . ALA A 1 102 ? 3.854 -21.297 5.453 1 98.94 102 ALA A O 1
ATOM 808 N N . ASN A 1 103 ? 4.629 -20.312 7.301 1 98.94 103 ASN A N 1
ATOM 809 C CA . ASN A 1 103 ? 3.854 -21.172 8.188 1 98.94 103 ASN A CA 1
ATOM 810 C C . ASN A 1 103 ? 2.354 -21.016 7.957 1 98.94 103 ASN A C 1
ATOM 812 O O . ASN A 1 103 ? 1.626 -22 7.871 1 98.94 103 ASN A O 1
ATOM 816 N N . ILE A 1 104 ? 1.891 -19.734 7.891 1 98.94 104 ILE A N 1
ATOM 817 C CA . ILE A 1 104 ? 0.477 -19.453 7.668 1 98.94 104 ILE A CA 1
ATOM 818 C C . ILE A 1 104 ? 0.022 -20.094 6.359 1 98.94 104 ILE A C 1
ATOM 820 O O . ILE A 1 104 ? -1.011 -20.766 6.312 1 98.94 104 ILE A O 1
ATOM 824 N N . THR A 1 105 ? 0.805 -19.938 5.309 1 98.94 105 THR A N 1
ATOM 825 C CA . THR A 1 105 ? 0.472 -20.453 3.984 1 98.94 105 THR A CA 1
ATOM 826 C C . THR A 1 105 ? 0.439 -21.984 3.994 1 98.94 105 THR A C 1
ATOM 828 O O . THR A 1 105 ? -0.483 -22.594 3.449 1 98.94 105 THR A O 1
ATOM 831 N N . ALA A 1 106 ? 1.422 -22.578 4.641 1 98.88 106 ALA A N 1
ATOM 832 C CA . ALA A 1 106 ? 1.479 -24.031 4.758 1 98.88 106 ALA A CA 1
ATOM 833 C C . ALA A 1 106 ? 0.268 -24.578 5.512 1 98.88 106 ALA A C 1
ATOM 835 O O . ALA A 1 106 ? -0.338 -25.562 5.102 1 98.88 106 ALA A O 1
ATOM 836 N N . ASP A 1 107 ? -0.071 -23.938 6.602 1 98.88 107 ASP A N 1
ATOM 837 C CA . ASP A 1 107 ? -1.211 -24.344 7.414 1 98.88 107 ASP A CA 1
ATOM 838 C C . ASP A 1 107 ? -2.508 -24.297 6.609 1 98.88 107 ASP A C 1
ATOM 840 O O . ASP A 1 107 ? -3.463 -25.016 6.914 1 98.88 107 ASP A O 1
ATOM 844 N N . LEU A 1 108 ? -2.555 -23.469 5.613 1 98.94 108 LEU A N 1
ATOM 845 C CA . LEU A 1 108 ? -3.744 -23.328 4.781 1 98.94 108 LEU A CA 1
ATOM 846 C C . LEU A 1 108 ? -3.668 -24.234 3.555 1 98.94 108 LEU A C 1
ATOM 848 O O . LEU A 1 108 ? -4.551 -24.203 2.697 1 98.94 108 LEU A O 1
ATOM 852 N N . GLY A 1 109 ? -2.605 -24.953 3.412 1 98.75 109 GLY A N 1
ATOM 853 C CA . GLY A 1 109 ? -2.48 -25.938 2.342 1 98.75 109 GLY A CA 1
ATOM 854 C C . GLY A 1 109 ? -1.728 -25.406 1.136 1 98.75 109 GLY A C 1
ATOM 855 O O . GLY A 1 109 ? -1.606 -26.094 0.122 1 98.75 109 GLY A O 1
ATOM 856 N N . GLY A 1 110 ? -1.22 -24.141 1.237 1 98.81 110 GLY A N 1
ATOM 857 C CA . GLY A 1 110 ? -0.455 -23.562 0.143 1 98.81 110 GLY A CA 1
ATOM 858 C C . GLY A 1 110 ? 0.906 -24.203 -0.04 1 98.81 110 GLY A C 1
ATOM 859 O O . GLY A 1 110 ? 1.401 -24.891 0.859 1 98.81 110 GLY A O 1
ATOM 860 N N . SER A 1 111 ? 1.543 -23.953 -1.206 1 98.75 111 SER A N 1
ATOM 861 C CA . SER A 1 111 ? 2.779 -24.656 -1.531 1 98.75 111 SER A CA 1
ATOM 862 C C . SER A 1 111 ? 3.938 -23.688 -1.717 1 98.75 111 SER A C 1
ATOM 864 O O . SER A 1 111 ? 5.09 -24.094 -1.87 1 98.75 111 SER A O 1
ATOM 866 N N . SER A 1 112 ? 3.664 -22.391 -1.715 1 98.88 112 SER A N 1
ATOM 867 C CA . SER A 1 112 ? 4.73 -21.438 -1.994 1 98.88 112 SER A CA 1
ATOM 868 C C . SER A 1 112 ? 4.398 -20.047 -1.426 1 98.88 112 SER A C 1
ATOM 870 O O . SER A 1 112 ? 3.232 -19.75 -1.176 1 98.88 112 SER A O 1
ATOM 872 N N . VAL A 1 113 ? 5.395 -19.266 -1.17 1 98.94 113 VAL A N 1
ATOM 873 C CA . VAL A 1 113 ? 5.254 -17.875 -0.743 1 98.94 113 VAL A CA 1
ATOM 874 C C . VAL A 1 113 ? 6.254 -17 -1.496 1 98.94 113 VAL A C 1
ATOM 876 O O . VAL A 1 113 ? 7.289 -17.484 -1.961 1 98.94 113 VAL A O 1
ATOM 879 N N . GLY A 1 114 ? 5.902 -15.797 -1.696 1 98.75 114 GLY A N 1
ATOM 880 C CA . GLY A 1 114 ? 6.863 -14.898 -2.314 1 98.75 114 GLY A CA 1
ATOM 881 C C . GLY A 1 114 ? 6.379 -13.461 -2.383 1 98.75 114 GLY A C 1
ATOM 882 O O . GLY A 1 114 ? 5.348 -13.117 -1.802 1 98.75 114 GLY A O 1
ATOM 883 N N . THR A 1 115 ? 7.121 -12.648 -2.875 1 98.69 115 THR A N 1
ATOM 884 C CA . THR A 1 115 ? 6.949 -11.227 -3.154 1 98.69 115 THR A CA 1
ATOM 885 C C . THR A 1 115 ? 7.922 -10.773 -4.238 1 98.69 115 THR A C 1
ATOM 887 O O . THR A 1 115 ? 8.328 -11.562 -5.09 1 98.69 115 THR A O 1
ATOM 890 N N . GLN A 1 116 ? 8.281 -9.477 -4.355 1 98.5 116 GLN A N 1
ATOM 891 C CA . GLN A 1 116 ? 9.391 -9.055 -5.195 1 98.5 116 GLN A CA 1
ATOM 892 C C . GLN A 1 116 ? 10.727 -9.508 -4.613 1 98.5 116 GLN A C 1
ATOM 894 O O . GLN A 1 116 ? 10.82 -9.805 -3.42 1 98.5 116 GLN A O 1
ATOM 899 N N . PHE A 1 117 ? 11.766 -9.617 -5.438 1 98.88 117 PHE A N 1
ATOM 900 C CA . PHE A 1 117 ? 13.062 -10.109 -5.004 1 98.88 117 PHE A CA 1
ATOM 901 C C . PHE A 1 117 ? 13.633 -9.227 -3.9 1 98.88 117 PHE A C 1
ATOM 903 O O . PHE A 1 117 ? 14.016 -9.719 -2.836 1 98.88 117 PHE A O 1
ATOM 910 N N . ALA A 1 118 ? 13.672 -8.016 -4.137 1 98.81 118 ALA A N 1
ATOM 911 C CA . ALA A 1 118 ? 14.125 -6.914 -3.293 1 98.81 118 ALA A CA 1
ATOM 912 C C . ALA A 1 118 ? 13.766 -5.566 -3.914 1 98.81 118 ALA A C 1
ATOM 914 O O . ALA A 1 118 ? 13.453 -5.488 -5.102 1 98.81 118 ALA A O 1
ATOM 915 N N . ILE A 1 119 ? 13.695 -4.578 -3.104 1 98.81 119 ILE A N 1
ATOM 916 C CA . ILE A 1 119 ? 13.656 -3.191 -3.559 1 98.81 119 ILE A CA 1
ATOM 917 C C . ILE A 1 119 ? 14.844 -2.422 -2.979 1 98.81 119 ILE A C 1
ATOM 919 O O . ILE A 1 119 ? 15.016 -2.359 -1.76 1 98.81 119 ILE A O 1
ATOM 923 N N . PHE A 1 120 ? 15.625 -1.906 -3.852 1 98.94 120 PHE A N 1
ATOM 924 C CA . PHE A 1 120 ? 16.812 -1.181 -3.398 1 98.94 120 PHE A CA 1
ATOM 925 C C . PHE A 1 120 ? 16.531 0.317 -3.334 1 98.94 120 PHE A C 1
ATOM 927 O O . PHE A 1 120 ? 15.734 0.84 -4.113 1 98.94 120 PHE A O 1
ATOM 934 N N . THR A 1 121 ? 17.203 0.98 -2.361 1 98.81 121 THR A N 1
ATOM 935 C CA . THR A 1 121 ? 17.219 2.439 -2.371 1 98.81 121 THR A CA 1
ATOM 936 C C . THR A 1 121 ? 18 2.959 -3.576 1 98.81 121 THR A C 1
ATOM 938 O O . THR A 1 121 ? 18.734 2.207 -4.223 1 98.81 121 THR A O 1
ATOM 941 N N . TYR A 1 122 ? 17.828 4.262 -3.875 1 98.69 122 TYR A N 1
ATOM 942 C CA . TYR A 1 122 ? 18.625 4.906 -4.906 1 98.69 122 TYR A CA 1
ATOM 943 C C . TYR A 1 122 ? 20.125 4.699 -4.645 1 98.69 122 TYR A C 1
ATOM 945 O O . TYR A 1 122 ? 20.859 4.266 -5.531 1 98.69 122 TYR A O 1
ATOM 953 N N . ARG A 1 123 ? 20.547 4.945 -3.443 1 98.25 123 ARG A N 1
ATOM 954 C CA . ARG A 1 123 ? 21.953 4.887 -3.055 1 98.25 123 ARG A CA 1
ATOM 955 C C . ARG A 1 123 ? 22.516 3.486 -3.264 1 98.25 123 ARG A C 1
ATOM 957 O O . ARG A 1 123 ? 23.609 3.326 -3.828 1 98.25 123 ARG A O 1
ATOM 964 N N . ASP A 1 124 ? 21.797 2.473 -2.848 1 98.75 124 ASP A N 1
ATOM 965 C CA . ASP A 1 124 ? 22.266 1.095 -2.949 1 98.75 124 ASP A CA 1
ATOM 966 C C . ASP A 1 124 ? 22.312 0.634 -4.402 1 98.75 124 ASP A C 1
ATOM 968 O O . ASP A 1 124 ? 23.219 -0.096 -4.801 1 98.75 124 ASP A O 1
ATOM 972 N N . PHE A 1 125 ? 21.391 1.072 -5.195 1 98.75 125 PHE A N 1
ATOM 973 C CA . PHE A 1 125 ? 21.297 0.617 -6.578 1 98.75 125 PHE A CA 1
ATOM 974 C C . PHE A 1 125 ? 22.328 1.337 -7.449 1 98.75 125 PHE A C 1
ATOM 976 O O . PHE A 1 125 ? 22.875 0.747 -8.375 1 98.75 125 PHE A O 1
ATOM 983 N N . ASP A 1 126 ? 22.594 2.607 -7.145 1 98.38 126 ASP A N 1
ATOM 984 C CA . ASP A 1 126 ? 23.406 3.445 -8.023 1 98.38 126 ASP A CA 1
ATOM 985 C C . ASP A 1 126 ? 24.891 3.131 -7.875 1 98.38 126 ASP A C 1
ATOM 987 O O . ASP A 1 126 ? 25.688 3.471 -8.75 1 98.38 126 ASP A O 1
ATOM 991 N N . ASP A 1 127 ? 25.281 2.498 -6.789 1 98.38 127 ASP A N 1
ATOM 992 C CA . ASP A 1 127 ? 26.656 2.064 -6.566 1 98.38 127 ASP A CA 1
ATOM 993 C C . ASP A 1 127 ? 26.828 0.582 -6.883 1 98.38 127 ASP A C 1
ATOM 995 O O . ASP A 1 127 ? 26.344 -0.277 -6.148 1 98.38 127 ASP A O 1
ATOM 999 N N . PRO A 1 128 ? 27.578 0.27 -7.977 1 98.25 128 PRO A N 1
ATOM 1000 C CA . PRO A 1 128 ? 27.672 -1.123 -8.422 1 98.25 128 PRO A CA 1
ATOM 1001 C C . PRO A 1 128 ? 28.172 -2.062 -7.328 1 98.25 128 PRO A C 1
ATOM 1003 O O . PRO A 1 128 ? 27.703 -3.195 -7.215 1 98.25 128 PRO A O 1
ATOM 1006 N N . ALA A 1 129 ? 29.094 -1.612 -6.559 1 98.62 129 ALA A N 1
ATOM 1007 C CA . ALA A 1 129 ? 29.625 -2.461 -5.496 1 98.62 129 ALA A CA 1
ATOM 1008 C C . ALA A 1 129 ? 28.594 -2.686 -4.402 1 98.62 129 ALA A C 1
ATOM 1010 O O . ALA A 1 129 ? 28.422 -3.809 -3.918 1 98.62 129 ALA A O 1
ATOM 1011 N N . ARG A 1 130 ? 27.906 -1.59 -3.979 1 98.25 130 ARG A N 1
ATOM 1012 C CA . ARG A 1 130 ? 26.844 -1.711 -2.986 1 98.25 130 ARG A CA 1
ATOM 1013 C C . ARG A 1 130 ? 25.719 -2.586 -3.504 1 98.25 130 ARG A C 1
ATOM 1015 O O . ARG A 1 130 ? 25.172 -3.412 -2.768 1 98.25 130 ARG A O 1
ATOM 1022 N N . ARG A 1 131 ? 25.406 -2.373 -4.75 1 98.75 131 ARG A N 1
ATOM 1023 C CA . ARG A 1 131 ? 24.328 -3.115 -5.402 1 98.75 131 ARG A CA 1
ATOM 1024 C C . ARG A 1 131 ? 24.609 -4.617 -5.367 1 98.75 131 ARG A C 1
ATOM 1026 O O . ARG A 1 131 ? 23.75 -5.398 -4.941 1 98.75 131 ARG A O 1
ATOM 1033 N N . GLU A 1 132 ? 25.766 -5.035 -5.824 1 98.75 132 GLU A N 1
ATOM 1034 C CA . GLU A 1 132 ? 26.109 -6.453 -5.859 1 98.75 132 GLU A CA 1
ATOM 1035 C C . GLU A 1 132 ? 26.156 -7.051 -4.457 1 98.75 132 GLU A C 1
ATOM 1037 O O . GLU A 1 132 ? 25.672 -8.164 -4.234 1 98.75 132 GLU A O 1
ATOM 1042 N N . ALA A 1 133 ? 26.734 -6.305 -3.504 1 98.81 133 ALA A N 1
ATOM 1043 C CA . ALA A 1 133 ? 26.781 -6.781 -2.125 1 98.81 133 ALA A CA 1
ATOM 1044 C C . ALA A 1 133 ? 25.375 -7.012 -1.571 1 98.81 133 ALA A C 1
ATOM 1046 O O . ALA A 1 133 ? 25.125 -8.016 -0.906 1 98.81 133 ALA A O 1
ATOM 1047 N N . LEU A 1 134 ? 24.516 -6.082 -1.86 1 98.88 134 LEU A N 1
ATOM 1048 C CA . LEU A 1 134 ? 23.156 -6.188 -1.335 1 98.88 134 LEU A CA 1
ATOM 1049 C C . LEU A 1 134 ? 22.375 -7.289 -2.049 1 98.88 134 LEU A C 1
ATOM 1051 O O . LEU A 1 134 ? 21.516 -7.93 -1.448 1 98.88 134 LEU A O 1
ATOM 1055 N N . ILE A 1 135 ? 22.625 -7.551 -3.322 1 98.94 135 ILE A N 1
ATOM 1056 C CA . ILE A 1 135 ? 22.031 -8.672 -4.023 1 98.94 135 ILE A CA 1
ATOM 1057 C C . ILE A 1 135 ? 22.406 -9.984 -3.336 1 98.94 135 ILE A C 1
ATOM 1059 O O . ILE A 1 135 ? 21.562 -10.836 -3.088 1 98.94 135 ILE A O 1
ATOM 1063 N N . ARG A 1 136 ? 23.672 -10.109 -3.012 1 98.81 136 ARG A N 1
ATOM 1064 C CA . ARG A 1 136 ? 24.125 -11.312 -2.328 1 98.81 136 ARG A CA 1
ATOM 1065 C C . ARG A 1 136 ? 23.453 -11.469 -0.97 1 98.81 136 ARG A C 1
ATOM 1067 O O . ARG A 1 136 ? 23.047 -12.57 -0.593 1 98.81 136 ARG A O 1
ATOM 1074 N N . ILE A 1 137 ? 23.344 -10.375 -0.279 1 98.94 137 ILE A N 1
ATOM 1075 C CA . ILE A 1 137 ? 22.672 -10.383 1.021 1 98.94 137 ILE A CA 1
ATOM 1076 C C . ILE A 1 137 ? 21.219 -10.812 0.857 1 98.94 137 ILE A C 1
ATOM 1078 O O . ILE A 1 137 ? 20.719 -11.633 1.63 1 98.94 137 ILE A O 1
ATOM 1082 N N . ALA A 1 138 ? 20.547 -10.234 -0.16 1 98.94 138 ALA A N 1
ATOM 1083 C CA . ALA A 1 138 ? 19.156 -10.586 -0.411 1 98.94 138 ALA A CA 1
ATOM 1084 C C . ALA A 1 138 ? 19.016 -12.078 -0.712 1 98.94 138 ALA A C 1
ATOM 1086 O O . ALA A 1 138 ? 18.094 -12.727 -0.227 1 98.94 138 ALA A O 1
ATOM 1087 N N . ILE A 1 139 ? 19.922 -12.609 -1.512 1 98.94 139 ILE A N 1
ATOM 1088 C CA . ILE A 1 139 ? 19.906 -14.031 -1.83 1 98.94 139 ILE A CA 1
ATOM 1089 C C . ILE A 1 139 ? 20.062 -14.852 -0.551 1 98.94 139 ILE A C 1
ATOM 1091 O O . ILE A 1 139 ? 19.375 -15.844 -0.344 1 98.94 139 ILE A O 1
ATOM 1095 N N . ASP A 1 140 ? 20.953 -14.414 0.329 1 98.88 140 ASP A N 1
ATOM 1096 C CA . ASP A 1 140 ? 21.172 -15.102 1.597 1 98.88 140 ASP A CA 1
ATOM 1097 C C . ASP A 1 140 ? 19.906 -15.07 2.457 1 98.88 140 ASP A C 1
ATOM 1099 O O . ASP A 1 140 ? 19.578 -16.062 3.117 1 98.88 140 ASP A O 1
ATOM 1103 N N . CYS A 1 141 ? 19.234 -13.938 2.506 1 98.94 141 CYS A N 1
ATOM 1104 C CA . CYS A 1 141 ? 17.984 -13.828 3.25 1 98.94 141 CYS A CA 1
ATOM 1105 C C . CYS A 1 141 ? 16.938 -14.789 2.701 1 98.94 141 CYS A C 1
ATOM 1107 O O . CYS A 1 141 ? 16.281 -15.5 3.465 1 98.94 141 CYS A O 1
ATOM 1109 N N . TRP A 1 142 ? 16.828 -14.852 1.392 1 98.94 142 TRP A N 1
ATOM 1110 C CA . TRP A 1 142 ? 15.867 -15.758 0.769 1 98.94 142 TRP A CA 1
ATOM 1111 C C . TRP A 1 142 ? 16.234 -17.219 1.047 1 98.94 142 TRP A C 1
ATOM 1113 O O . TRP A 1 142 ? 15.359 -18.062 1.232 1 98.94 142 TRP A O 1
ATOM 1123 N N . ALA A 1 143 ? 17.516 -17.484 0.987 1 98.94 143 ALA A N 1
ATOM 1124 C CA . ALA A 1 143 ? 17.969 -18.844 1.286 1 98.94 143 ALA A CA 1
ATOM 1125 C C . ALA A 1 143 ? 17.516 -19.266 2.68 1 98.94 143 ALA A C 1
ATOM 1127 O O . ALA A 1 143 ? 17.109 -20.406 2.885 1 98.94 143 ALA A O 1
ATOM 1128 N N . GLU A 1 144 ? 17.641 -18.359 3.617 1 98.94 144 GLU A N 1
ATOM 1129 C CA . GLU A 1 144 ? 17.172 -18.656 4.969 1 98.94 144 GLU A CA 1
ATOM 1130 C C . GLU A 1 144 ? 15.664 -18.906 4.992 1 98.94 144 GLU A C 1
ATOM 1132 O O . GLU A 1 144 ? 15.188 -19.812 5.672 1 98.94 144 GLU A O 1
ATOM 1137 N N . VAL A 1 145 ? 14.875 -18.125 4.285 1 98.94 145 VAL A N 1
ATOM 1138 C CA . VAL A 1 145 ? 13.438 -18.297 4.191 1 98.94 145 VAL A CA 1
ATOM 1139 C C . VAL A 1 145 ? 13.125 -19.625 3.512 1 98.94 145 VAL A C 1
ATOM 1141 O O . VAL A 1 145 ? 12.219 -20.359 3.934 1 98.94 145 VAL A O 1
ATOM 1144 N N . ALA A 1 146 ? 13.852 -19.953 2.48 1 98.94 146 ALA A N 1
ATOM 1145 C CA . ALA A 1 146 ? 13.648 -21.203 1.74 1 98.94 146 ALA A CA 1
ATOM 1146 C C . ALA A 1 146 ? 13.867 -22.406 2.635 1 98.94 146 ALA A C 1
ATOM 1148 O O . ALA A 1 146 ? 13.156 -23.406 2.525 1 98.94 146 ALA A O 1
ATOM 1149 N N . GLU A 1 147 ? 14.906 -22.359 3.486 1 98.94 147 GLU A N 1
ATOM 1150 C CA . GLU A 1 147 ? 15.133 -23.438 4.438 1 98.94 147 GLU A CA 1
ATOM 1151 C C . GLU A 1 147 ? 13.922 -23.656 5.344 1 98.94 147 GLU A C 1
ATOM 1153 O O . GLU A 1 147 ? 13.484 -24.781 5.551 1 98.94 147 GLU A O 1
ATOM 1158 N N . HIS A 1 148 ? 13.453 -22.578 5.863 1 98.94 148 HIS A N 1
ATOM 1159 C CA . HIS A 1 148 ? 12.273 -22.641 6.719 1 98.94 148 HIS A CA 1
ATOM 1160 C C . HIS A 1 148 ? 11.055 -23.141 5.941 1 98.94 148 HIS A C 1
ATOM 1162 O O . HIS A 1 148 ? 10.258 -23.922 6.457 1 98.94 148 HIS A O 1
ATOM 1168 N N . ALA A 1 149 ? 10.859 -22.609 4.75 1 98.94 149 ALA A N 1
ATOM 1169 C CA . ALA A 1 149 ? 9.742 -23 3.898 1 98.94 149 ALA A CA 1
ATOM 1170 C C . ALA A 1 149 ? 9.734 -24.516 3.67 1 98.94 149 ALA A C 1
ATOM 1172 O O . ALA A 1 149 ? 8.688 -25.156 3.736 1 98.94 149 ALA A O 1
ATOM 1173 N N . LYS A 1 150 ? 10.898 -25.062 3.369 1 98.88 150 LYS A N 1
ATOM 1174 C CA . LYS A 1 150 ? 11.016 -26.5 3.213 1 98.88 150 LYS A CA 1
ATOM 1175 C C . LYS A 1 150 ? 10.516 -27.234 4.457 1 98.88 150 LYS A C 1
ATOM 1177 O O . LYS A 1 150 ? 9.734 -28.172 4.359 1 98.88 150 LYS A O 1
ATOM 1182 N N . ALA A 1 151 ? 10.984 -26.781 5.559 1 98.88 151 ALA A N 1
ATOM 1183 C CA . ALA A 1 151 ? 10.609 -27.406 6.828 1 98.88 151 ALA A CA 1
ATOM 1184 C C . ALA A 1 151 ? 9.102 -27.297 7.07 1 98.88 151 ALA A C 1
ATOM 1186 O O . ALA A 1 151 ? 8.492 -28.188 7.668 1 98.88 151 ALA A O 1
ATOM 1187 N N . ALA A 1 152 ? 8.469 -26.219 6.641 1 98.69 152 ALA A N 1
ATOM 1188 C CA . ALA A 1 152 ? 7.043 -25.969 6.809 1 98.69 152 ALA A CA 1
ATOM 1189 C C . ALA A 1 152 ? 6.223 -26.781 5.812 1 98.69 152 ALA A C 1
ATOM 1191 O O . ALA A 1 152 ? 5 -26.859 5.926 1 98.69 152 ALA A O 1
ATOM 1192 N N . GLY A 1 153 ? 6.883 -27.312 4.777 1 98.69 153 GLY A N 1
ATOM 1193 C CA . GLY A 1 153 ? 6.191 -28.172 3.82 1 98.69 153 GLY A CA 1
ATOM 1194 C C . GLY A 1 153 ? 5.941 -27.484 2.49 1 98.69 153 GLY A C 1
ATOM 1195 O O . GLY A 1 153 ? 5.203 -28 1.65 1 98.69 153 GLY A O 1
ATOM 1196 N N . LEU A 1 154 ? 6.488 -26.328 2.301 1 98.88 154 LEU A N 1
ATOM 1197 C CA . LEU A 1 154 ? 6.359 -25.656 1.01 1 98.88 154 LEU A CA 1
ATOM 1198 C C . LEU A 1 154 ? 7.332 -26.25 -0.006 1 98.88 154 LEU A C 1
ATOM 1200 O O . LEU A 1 154 ? 8.383 -26.766 0.368 1 98.88 154 LEU A O 1
ATOM 1204 N N . SER A 1 155 ? 6.992 -26.109 -1.251 1 98.88 155 SER A N 1
ATOM 1205 C CA . SER A 1 155 ? 7.801 -26.703 -2.309 1 98.88 155 SER A CA 1
ATOM 1206 C C . SER A 1 155 ? 8.68 -25.672 -2.988 1 98.88 155 SER A C 1
ATOM 1208 O O . SER A 1 155 ? 9.602 -26 -3.727 1 98.88 155 SER A O 1
ATOM 1210 N N . SER A 1 156 ? 8.383 -24.375 -2.764 1 98.88 156 SER A N 1
ATOM 1211 C CA . SER A 1 156 ? 9.156 -23.312 -3.408 1 98.88 156 SER A CA 1
ATOM 1212 C C . SER A 1 156 ? 8.891 -21.969 -2.766 1 98.88 156 SER A C 1
ATOM 1214 O O . SER A 1 156 ? 7.969 -21.828 -1.959 1 98.88 156 SER A O 1
ATOM 1216 N N . VAL A 1 157 ? 9.711 -21.062 -3.025 1 98.94 157 VAL A N 1
ATOM 1217 C CA . VAL A 1 157 ? 9.469 -19.641 -2.863 1 98.94 157 VAL A CA 1
ATOM 1218 C C . VAL A 1 157 ? 9.516 -18.953 -4.227 1 98.94 157 VAL A C 1
ATOM 1220 O O . VAL A 1 157 ? 9.914 -19.547 -5.223 1 98.94 157 VAL A O 1
ATOM 1223 N N . PHE A 1 158 ? 9 -17.719 -4.293 1 98.94 158 PHE A N 1
ATOM 1224 C CA . PHE A 1 158 ? 9.008 -17.109 -5.617 1 98.94 158 PHE A CA 1
ATOM 1225 C C . PHE A 1 158 ? 9.289 -15.609 -5.516 1 98.94 158 PHE A C 1
ATOM 1227 O O . PHE A 1 158 ? 9.203 -15.031 -4.434 1 98.94 158 PHE A O 1
ATOM 1234 N N . TRP A 1 159 ? 9.727 -15.008 -6.5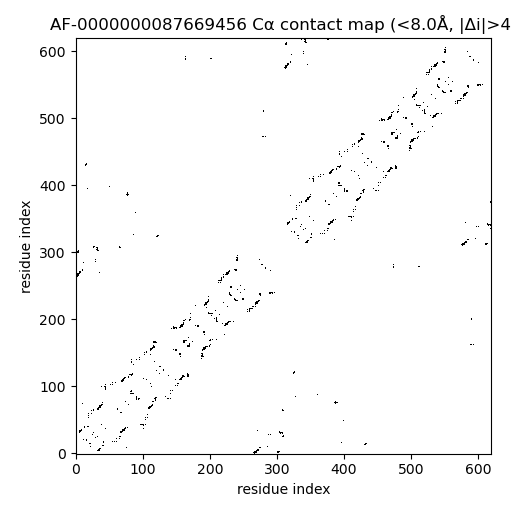74 1 98.94 159 TRP A N 1
ATOM 1235 C CA . TRP A 1 159 ? 9.961 -13.57 -6.695 1 98.94 159 TRP A CA 1
ATOM 1236 C C . TRP A 1 159 ? 9.281 -13.016 -7.941 1 98.94 159 TRP A C 1
ATOM 1238 O O . TRP A 1 159 ? 9.203 -13.695 -8.969 1 98.94 159 TRP A O 1
ATOM 1248 N N . GLU A 1 160 ? 8.781 -11.805 -7.852 1 98.81 160 GLU A N 1
ATOM 1249 C CA . GLU A 1 160 ? 8.062 -11.18 -8.953 1 98.81 160 GLU A CA 1
ATOM 1250 C C . GLU A 1 160 ? 8.906 -10.102 -9.633 1 98.81 160 GLU A C 1
ATOM 1252 O O . GLU A 1 160 ? 9.344 -9.148 -8.977 1 98.81 160 GLU A O 1
ATOM 1257 N N . PRO A 1 161 ? 9.094 -10.219 -10.961 1 98.5 161 PRO A N 1
ATOM 1258 C CA . PRO A 1 161 ? 9.727 -9.125 -11.703 1 98.5 161 PRO A CA 1
ATOM 1259 C C . PRO A 1 161 ? 8.922 -7.832 -11.641 1 98.5 161 PRO A C 1
ATOM 1261 O O . PRO A 1 161 ? 7.688 -7.859 -11.695 1 98.5 161 PRO A O 1
ATOM 1264 N N . MET A 1 162 ? 9.688 -6.773 -11.5 1 97.75 162 MET A N 1
ATOM 1265 C CA . MET A 1 162 ? 9.062 -5.457 -11.43 1 97.75 162 MET A CA 1
ATOM 1266 C C . MET A 1 162 ? 9.398 -4.625 -12.664 1 97.75 162 MET A C 1
ATOM 1268 O O . MET A 1 162 ? 9.688 -5.176 -13.727 1 97.75 162 MET A O 1
ATOM 1272 N N . SER A 1 163 ? 9.219 -3.26 -12.578 1 96.56 163 SER A N 1
ATOM 1273 C CA . SER A 1 163 ? 9.219 -2.5 -13.82 1 96.56 163 SER A CA 1
ATOM 1274 C C . SER A 1 163 ? 10.367 -1.495 -13.852 1 96.56 163 SER A C 1
ATOM 1276 O O . SER A 1 163 ? 10.5 -0.729 -14.812 1 96.56 163 SER A O 1
ATOM 1278 N N . VAL A 1 164 ? 11.156 -1.389 -12.742 1 97.75 164 VAL A N 1
ATOM 1279 C CA . VAL A 1 164 ? 12.328 -0.521 -12.719 1 97.75 164 VAL A CA 1
ATOM 1280 C C . VAL A 1 164 ? 13.539 -1.3 -12.219 1 97.75 164 VAL A C 1
ATOM 1282 O O . VAL A 1 164 ? 13.398 -2.27 -11.469 1 97.75 164 VAL A O 1
ATOM 1285 N N . GLY A 1 165 ? 14.703 -0.863 -12.578 1 98 165 GLY A N 1
ATOM 1286 C CA . GLY A 1 165 ? 15.938 -1.58 -12.273 1 98 165 GLY A CA 1
ATOM 1287 C C . GLY A 1 165 ? 16.109 -1.862 -10.797 1 98 165 GLY A C 1
ATOM 1288 O O . GLY A 1 165 ? 16.484 -2.977 -10.414 1 98 165 GLY A O 1
ATOM 1289 N N . ARG A 1 166 ? 15.844 -0.933 -9.93 1 98.38 166 ARG A N 1
ATOM 1290 C CA . ARG A 1 166 ? 16.141 -1.055 -8.508 1 98.38 166 ARG A CA 1
ATOM 1291 C C . ARG A 1 166 ? 15.172 -2.016 -7.824 1 98.38 166 ARG A C 1
ATOM 1293 O O . ARG A 1 166 ? 15.375 -2.391 -6.668 1 98.38 166 ARG A O 1
ATOM 1300 N N . GLU A 1 167 ? 14.102 -2.424 -8.586 1 98.56 167 GLU A N 1
ATOM 1301 C CA . GLU A 1 167 ? 13.164 -3.416 -8.07 1 98.56 167 GLU A CA 1
ATOM 1302 C C . GLU A 1 167 ? 13.32 -4.75 -8.797 1 98.56 167 GLU A C 1
ATOM 1304 O O . GLU A 1 167 ? 12.578 -5.699 -8.523 1 98.56 167 GLU A O 1
ATOM 1309 N N . PHE A 1 168 ? 14.227 -4.875 -9.703 1 98.69 168 PHE A N 1
ATOM 1310 C CA . PHE A 1 168 ? 14.719 -6.082 -10.352 1 98.69 168 PHE A CA 1
ATOM 1311 C C . PHE A 1 168 ? 13.695 -6.609 -11.359 1 98.69 168 PHE A C 1
ATOM 1313 O O . PHE A 1 168 ? 12.492 -6.504 -11.133 1 98.69 168 PHE A O 1
ATOM 1320 N N . GLY A 1 169 ? 14.148 -7.145 -12.383 1 98.25 169 GLY A N 1
ATOM 1321 C CA . GLY A 1 169 ? 13.367 -7.859 -13.375 1 98.25 169 GLY A CA 1
ATOM 1322 C C . GLY A 1 169 ? 12.648 -6.938 -14.344 1 98.25 169 GLY A C 1
ATOM 1323 O O . GLY A 1 169 ? 11.562 -7.262 -14.836 1 98.25 169 GLY A O 1
ATOM 1324 N N . GLU A 1 170 ? 13.203 -5.777 -14.656 1 98 170 GLU A N 1
ATOM 1325 C CA . GLU A 1 170 ? 12.547 -4.762 -15.469 1 98 170 GLU A CA 1
ATOM 1326 C C . GLU A 1 170 ? 12.586 -5.129 -16.953 1 98 170 GLU A C 1
ATOM 1328 O O . GLU A 1 170 ? 11.844 -4.566 -17.75 1 98 170 GLU A O 1
ATOM 1333 N N . THR A 1 171 ? 13.492 -6.062 -17.359 1 98.5 171 THR A N 1
ATOM 1334 C CA . THR A 1 171 ? 13.562 -6.605 -18.719 1 98.5 171 THR A CA 1
ATOM 1335 C C . THR A 1 171 ? 13.578 -8.133 -18.688 1 98.5 171 THR A C 1
ATOM 1337 O O . THR A 1 171 ? 13.93 -8.734 -17.672 1 98.5 171 THR A O 1
ATOM 1340 N N . ILE A 1 172 ? 13.188 -8.75 -19.797 1 98.69 172 ILE A N 1
ATOM 1341 C CA . ILE A 1 172 ? 13.203 -10.211 -19.891 1 98.69 172 ILE A CA 1
ATOM 1342 C C . ILE A 1 172 ? 14.617 -10.727 -19.656 1 98.69 172 ILE A C 1
ATOM 1344 O O . ILE A 1 172 ? 14.828 -11.672 -18.891 1 98.69 172 ILE A O 1
ATOM 1348 N N . ALA A 1 173 ? 15.609 -10.047 -20.234 1 98.62 173 ALA A N 1
ATOM 1349 C CA . ALA A 1 173 ? 17 -10.461 -20.094 1 98.62 173 ALA A CA 1
ATOM 1350 C C . ALA A 1 173 ? 17.438 -10.367 -18.625 1 98.62 173 ALA A C 1
ATOM 1352 O O . ALA A 1 173 ? 18.094 -11.273 -18.109 1 98.62 173 ALA A O 1
ATOM 1353 N N . ALA A 1 174 ? 17.109 -9.266 -17.953 1 98.5 174 ALA A N 1
ATOM 1354 C CA . ALA A 1 174 ? 17.469 -9.094 -16.547 1 98.5 174 ALA A CA 1
ATOM 1355 C C . ALA A 1 174 ? 16.797 -10.141 -15.672 1 98.5 174 ALA A C 1
ATOM 1357 O O . ALA A 1 174 ? 17.375 -10.625 -14.703 1 98.5 174 ALA A O 1
ATOM 1358 N N . CYS A 1 175 ? 15.594 -10.469 -16.016 1 98.5 175 CYS A N 1
ATOM 1359 C CA . CYS A 1 175 ? 14.844 -11.492 -15.281 1 98.5 175 CYS A CA 1
ATOM 1360 C C . CYS A 1 175 ? 15.523 -12.844 -15.391 1 98.5 175 CYS A C 1
ATOM 1362 O O . CYS A 1 175 ? 15.719 -13.531 -14.383 1 98.5 175 CYS A O 1
ATOM 1364 N N . MET A 1 176 ? 15.875 -13.172 -16.625 1 98.75 176 MET A N 1
ATOM 1365 C CA . MET A 1 176 ? 16.5 -14.469 -16.859 1 98.75 176 MET A CA 1
ATOM 1366 C C . MET A 1 176 ? 17.875 -14.539 -16.188 1 98.75 176 MET A C 1
ATOM 1368 O O . MET A 1 176 ? 18.234 -15.562 -15.609 1 98.75 176 MET A O 1
ATOM 1372 N N . ALA A 1 177 ? 18.562 -13.43 -16.203 1 98.69 177 ALA A N 1
ATOM 1373 C CA . ALA A 1 177 ? 19.859 -13.375 -15.547 1 98.69 177 ALA A CA 1
ATOM 1374 C C . ALA A 1 177 ? 19.734 -13.578 -14.039 1 98.69 177 ALA A C 1
ATOM 1376 O O . ALA A 1 177 ? 20.5 -14.336 -13.438 1 98.69 177 ALA A O 1
ATOM 1377 N N . LEU A 1 178 ? 18.812 -12.875 -13.43 1 98.81 178 LEU A N 1
ATOM 1378 C CA . LEU A 1 178 ? 18.609 -13.047 -11.992 1 98.81 178 LEU A CA 1
ATOM 1379 C C . LEU A 1 178 ? 18.109 -14.445 -11.672 1 98.81 178 LEU A C 1
ATOM 1381 O O . LEU A 1 178 ? 18.547 -15.062 -10.695 1 98.81 178 LEU A O 1
ATOM 1385 N N . GLN A 1 179 ? 17.188 -14.984 -12.484 1 98.88 179 GLN A N 1
ATOM 1386 C CA . GLN A 1 179 ? 16.672 -16.328 -12.258 1 98.88 179 GLN A CA 1
ATOM 1387 C C . GLN A 1 179 ? 17.797 -17.359 -12.32 1 98.88 179 GLN A C 1
ATOM 1389 O O . GLN A 1 179 ? 17.828 -18.312 -11.523 1 98.88 179 GLN A O 1
ATOM 1394 N N . ASP A 1 180 ? 18.719 -17.156 -13.289 1 98.75 180 ASP A N 1
ATOM 1395 C CA . ASP A 1 180 ? 19.875 -18.031 -13.375 1 98.75 180 ASP A CA 1
ATOM 1396 C C . ASP A 1 180 ? 20.688 -18 -12.078 1 98.75 180 ASP A C 1
ATOM 1398 O O . ASP A 1 180 ? 21.125 -19.047 -11.586 1 98.75 180 ASP A O 1
ATOM 1402 N N . ARG A 1 181 ? 20.891 -16.844 -11.586 1 98.62 181 ARG A N 1
ATOM 1403 C CA . ARG A 1 181 ? 21.625 -16.672 -10.336 1 98.62 181 ARG A CA 1
ATOM 1404 C C . ARG A 1 181 ? 20.906 -17.359 -9.18 1 98.62 181 ARG A C 1
ATOM 1406 O O . ARG A 1 181 ? 21.531 -18 -8.344 1 98.62 181 ARG A O 1
ATOM 1413 N N . LEU A 1 182 ? 19.609 -17.219 -9.148 1 98.88 182 LEU A N 1
ATOM 1414 C CA . LEU A 1 182 ? 18.812 -17.797 -8.078 1 98.88 182 LEU A CA 1
ATOM 1415 C C . LEU A 1 182 ? 18.781 -19.328 -8.188 1 98.88 182 LEU A C 1
ATOM 1417 O O . LEU A 1 182 ? 18.828 -20.016 -7.176 1 98.88 182 LEU A O 1
ATOM 1421 N N . THR A 1 183 ? 18.688 -19.812 -9.391 1 98.62 183 THR A N 1
ATOM 1422 C CA . THR A 1 183 ? 18.75 -21.266 -9.617 1 98.62 183 THR A CA 1
ATOM 1423 C C . THR A 1 183 ? 20.094 -21.812 -9.164 1 98.62 183 THR A C 1
ATOM 1425 O O . THR A 1 183 ? 20.156 -22.859 -8.516 1 98.62 183 THR A O 1
ATOM 1428 N N . ALA A 1 184 ? 21.109 -21.094 -9.453 1 98.44 184 ALA A N 1
ATOM 1429 C CA . ALA A 1 184 ? 22.469 -21.531 -9.125 1 98.44 184 ALA A CA 1
ATOM 1430 C C . ALA A 1 184 ? 22.703 -21.5 -7.617 1 98.44 184 ALA A C 1
ATOM 1432 O O . ALA A 1 184 ? 23.531 -22.25 -7.098 1 98.44 184 ALA A O 1
ATOM 1433 N N . ALA A 1 185 ? 21.984 -20.625 -6.957 1 98.25 185 ALA A N 1
ATOM 1434 C CA . ALA A 1 185 ? 22.125 -20.516 -5.508 1 98.25 185 ALA A CA 1
ATOM 1435 C C . ALA A 1 185 ? 21.703 -21.812 -4.816 1 98.25 185 ALA A C 1
ATOM 1437 O O . ALA A 1 185 ? 22.094 -22.078 -3.674 1 98.25 185 ALA A O 1
ATOM 1438 N N . ASN A 1 186 ? 20.906 -22.688 -5.473 1 98.31 186 ASN A N 1
ATOM 1439 C CA . ASN A 1 186 ? 20.547 -24.031 -5.012 1 98.31 186 ASN A CA 1
ATOM 1440 C C . ASN A 1 186 ? 20.016 -24 -3.58 1 98.31 186 ASN A C 1
ATOM 1442 O O . ASN A 1 186 ? 20.531 -24.703 -2.707 1 98.31 186 ASN A O 1
ATOM 1446 N N . MET A 1 187 ? 19.016 -23.203 -3.402 1 98.75 187 MET A N 1
ATOM 1447 C CA . MET A 1 187 ? 18.391 -23.078 -2.084 1 98.75 187 MET A CA 1
ATOM 1448 C C . MET A 1 187 ? 17.688 -24.359 -1.687 1 98.75 187 MET A C 1
ATOM 1450 O O . MET A 1 187 ? 17.531 -25.281 -2.502 1 98.75 187 MET A O 1
ATOM 1454 N N . ALA A 1 188 ? 17.25 -24.484 -0.368 1 98.88 188 ALA A N 1
ATOM 1455 C CA . ALA A 1 188 ? 16.625 -25.688 0.17 1 98.88 188 ALA A CA 1
ATOM 1456 C C . ALA A 1 188 ? 15.383 -26.062 -0.638 1 98.88 188 ALA A C 1
ATOM 1458 O O . ALA A 1 188 ? 15.078 -27.25 -0.816 1 98.88 188 ALA A O 1
ATOM 1459 N N . VAL A 1 189 ? 14.578 -25.125 -0.997 1 98.88 189 VAL A N 1
ATOM 1460 C CA . VAL A 1 189 ? 13.57 -25.203 -2.047 1 98.88 189 VAL A CA 1
ATOM 1461 C C . VAL A 1 189 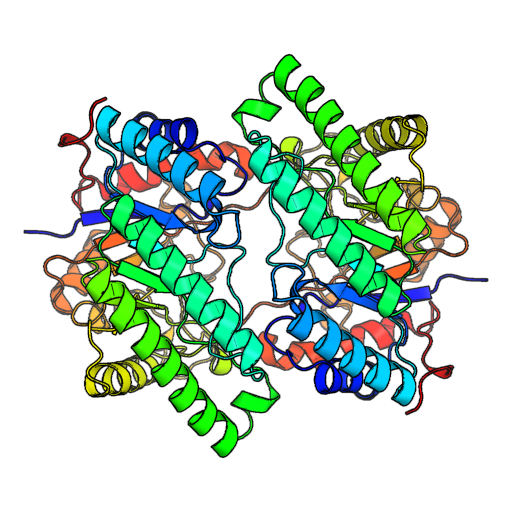? 13.859 -24.172 -3.129 1 98.88 189 VAL A C 1
ATOM 1463 O O . VAL A 1 189 ? 14.438 -23.125 -2.85 1 98.88 189 VAL A O 1
ATOM 1466 N N . PRO A 1 190 ? 13.461 -24.484 -4.332 1 98.81 190 PRO A N 1
ATOM 1467 C CA . PRO A 1 190 ? 13.797 -23.547 -5.406 1 98.81 190 PRO A CA 1
ATOM 1468 C C . PRO A 1 190 ? 13.07 -22.203 -5.27 1 98.81 190 PRO A C 1
ATOM 1470 O O . PRO A 1 190 ? 11.977 -22.141 -4.707 1 98.81 190 PRO A O 1
ATOM 1473 N N . MET A 1 191 ? 13.727 -21.156 -5.695 1 98.88 191 MET A N 1
ATOM 1474 C CA . MET A 1 191 ? 13.094 -19.859 -5.887 1 98.88 191 MET A CA 1
ATOM 1475 C C . MET A 1 191 ? 12.781 -19.609 -7.359 1 98.88 191 MET A C 1
ATOM 1477 O O . MET A 1 191 ? 13.695 -19.5 -8.18 1 98.88 191 MET A O 1
ATOM 1481 N N . TRP A 1 192 ? 11.484 -19.516 -7.645 1 98.81 192 TRP A N 1
ATOM 1482 C CA . TRP A 1 192 ? 11.039 -19.359 -9.023 1 98.81 192 TRP A CA 1
ATOM 1483 C C . TRP A 1 192 ? 10.508 -17.953 -9.266 1 98.81 192 TRP A C 1
ATOM 1485 O O . TRP A 1 192 ? 9.961 -17.328 -8.359 1 98.81 192 TRP A O 1
ATOM 1495 N N . MET A 1 193 ? 10.664 -17.578 -10.492 1 98.69 193 MET A N 1
ATOM 1496 C CA . MET A 1 193 ? 10.016 -16.359 -10.938 1 98.69 193 MET A CA 1
ATOM 1497 C C . MET A 1 193 ? 8.5 -16.516 -10.93 1 98.69 193 MET A C 1
ATOM 1499 O O . MET A 1 193 ? 7.977 -17.594 -11.242 1 98.69 193 MET A O 1
ATOM 1503 N N . MET A 1 194 ? 7.809 -15.539 -10.438 1 98.81 194 MET A N 1
ATOM 1504 C CA . MET A 1 194 ? 6.379 -15.367 -10.688 1 98.81 194 MET A CA 1
ATOM 1505 C C . MET A 1 194 ? 6.125 -14.141 -11.562 1 98.81 194 MET A C 1
ATOM 1507 O O . MET A 1 194 ? 5.852 -13.055 -11.047 1 98.81 194 MET A O 1
ATOM 1511 N N . ALA A 1 195 ? 6.141 -14.352 -12.836 1 98.62 195 ALA A N 1
ATOM 1512 C CA . ALA A 1 195 ? 6.094 -13.227 -13.766 1 98.62 195 ALA A CA 1
ATOM 1513 C C . ALA A 1 195 ? 4.676 -12.664 -13.875 1 98.62 195 ALA A C 1
ATOM 1515 O O . ALA A 1 195 ? 3.699 -13.414 -13.82 1 98.62 195 ALA A O 1
ATOM 1516 N N . ASP A 1 196 ? 4.617 -11.438 -13.914 1 97.69 196 ASP A N 1
ATOM 1517 C CA . ASP A 1 196 ? 3.447 -10.719 -14.414 1 97.69 196 ASP A CA 1
ATOM 1518 C C . ASP A 1 196 ? 3.662 -10.25 -15.844 1 97.69 196 ASP A C 1
ATOM 1520 O O . ASP A 1 196 ? 4.539 -9.422 -16.109 1 97.69 196 ASP A O 1
ATOM 1524 N N . ILE A 1 197 ? 2.877 -10.719 -16.703 1 96.62 197 ILE A N 1
ATOM 1525 C CA . ILE A 1 197 ? 3.164 -10.508 -18.125 1 96.62 197 ILE A CA 1
ATOM 1526 C C . ILE A 1 197 ? 2.898 -9.055 -18.5 1 96.62 197 ILE A C 1
ATOM 1528 O O . ILE A 1 197 ? 3.23 -8.625 -19.609 1 96.62 197 ILE A O 1
ATOM 1532 N N . ASP A 1 198 ? 2.293 -8.312 -17.594 1 94.12 198 ASP A N 1
ATOM 1533 C CA . ASP A 1 198 ? 1.986 -6.914 -17.891 1 94.12 198 ASP A CA 1
ATOM 1534 C C . ASP A 1 198 ? 3.008 -5.984 -17.234 1 94.12 198 ASP A C 1
ATOM 1536 O O . ASP A 1 198 ? 2.832 -4.762 -17.234 1 94.12 198 ASP A O 1
ATOM 1540 N N . HIS A 1 199 ? 4 -6.43 -16.547 1 93.56 199 HIS A N 1
ATOM 1541 C CA . HIS A 1 199 ? 5.098 -5.621 -16.031 1 93.56 199 HIS A CA 1
ATOM 1542 C C . HIS A 1 199 ? 6.113 -5.309 -17.141 1 93.56 199 HIS A C 1
ATOM 1544 O O . HIS A 1 199 ? 5.773 -5.32 -18.312 1 93.56 199 HIS A O 1
ATOM 1550 N N . GLY A 1 200 ? 7.289 -4.816 -16.766 1 94.44 200 GLY A N 1
ATOM 1551 C CA . GLY A 1 200 ? 8.336 -4.484 -17.719 1 94.44 200 GLY A CA 1
ATOM 1552 C C . GLY A 1 200 ? 8.648 -3.002 -17.766 1 94.44 200 GLY A C 1
ATOM 1553 O O . GLY A 1 200 ? 7.812 -2.172 -17.422 1 94.44 200 GLY A O 1
ATOM 1554 N N . ASP A 1 201 ? 9.805 -2.705 -18.234 1 95.75 201 ASP A N 1
ATOM 1555 C CA . ASP A 1 201 ? 10.258 -1.332 -18.422 1 95.75 201 ASP A CA 1
ATOM 1556 C C . ASP A 1 201 ? 9.766 -0.766 -19.75 1 95.75 201 ASP A C 1
ATOM 1558 O O . ASP A 1 201 ? 10.289 -1.112 -20.812 1 95.75 201 ASP A O 1
ATOM 1562 N N . VAL A 1 202 ? 8.914 0.181 -19.766 1 93.06 202 VAL A N 1
ATOM 1563 C CA . VAL A 1 202 ? 8.266 0.704 -20.969 1 93.06 202 VAL A CA 1
ATOM 1564 C C . VAL A 1 202 ? 9.234 1.601 -21.734 1 93.06 202 VAL A C 1
ATOM 1566 O O . VAL A 1 202 ? 8.977 1.964 -22.891 1 93.06 202 VAL A O 1
ATOM 1569 N N . THR A 1 203 ? 10.367 1.903 -21.047 1 95.44 203 THR A N 1
ATOM 1570 C CA . THR A 1 203 ? 11.359 2.74 -21.719 1 95.44 203 THR A CA 1
ATOM 1571 C C . THR A 1 203 ? 12.477 1.887 -22.312 1 95.44 203 THR A C 1
ATOM 1573 O O . THR A 1 203 ? 13.445 2.416 -22.859 1 95.44 203 THR A O 1
ATOM 1576 N N . SER A 1 204 ? 12.352 0.555 -22.188 1 96.94 204 SER A N 1
ATOM 1577 C CA . SER A 1 204 ? 13.352 -0.34 -22.75 1 96.94 204 SER A CA 1
ATOM 1578 C C . SER A 1 204 ? 13.43 -0.181 -24.266 1 96.94 204 SER A C 1
ATOM 1580 O O . SER A 1 204 ? 12.406 -0.054 -24.938 1 96.94 204 SER A O 1
ATOM 1582 N N . PRO A 1 205 ? 14.703 -0.186 -24.812 1 97 205 PRO A N 1
ATOM 1583 C CA . PRO A 1 205 ? 14.82 -0.182 -26.281 1 97 205 PRO A CA 1
ATOM 1584 C C . PRO A 1 205 ? 14.32 -1.477 -26.922 1 97 205 PRO A C 1
ATOM 1586 O O . PRO A 1 205 ? 14.062 -1.516 -28.125 1 97 205 PRO A O 1
ATOM 1589 N N . ASN A 1 206 ? 14.258 -2.523 -26.188 1 97.94 206 ASN A N 1
ATOM 1590 C CA . ASN A 1 206 ? 13.688 -3.787 -26.625 1 97.94 206 ASN A CA 1
ATOM 1591 C C . ASN A 1 206 ? 12.188 -3.857 -26.328 1 97.94 206 ASN A C 1
ATOM 1593 O O . ASN A 1 206 ? 11.789 -4.055 -25.188 1 97.94 206 ASN A O 1
ATOM 1597 N N . LEU A 1 207 ? 11.305 -3.83 -27.344 1 96.19 207 LEU A N 1
ATOM 1598 C CA . LEU A 1 207 ? 9.852 -3.768 -27.203 1 96.19 207 LEU A CA 1
ATOM 1599 C C . LEU A 1 207 ? 9.32 -5.02 -26.516 1 96.19 207 LEU A C 1
ATOM 1601 O O . LEU A 1 207 ? 8.266 -4.98 -25.875 1 96.19 207 LEU A O 1
ATOM 1605 N N . ASP A 1 208 ? 10.023 -6.105 -26.562 1 97.56 208 ASP A N 1
ATOM 1606 C CA . ASP A 1 208 ? 9.602 -7.352 -25.922 1 97.56 208 ASP A CA 1
ATOM 1607 C C . ASP A 1 208 ? 9.516 -7.191 -24.406 1 97.56 208 ASP A C 1
ATOM 1609 O O . ASP A 1 208 ? 8.758 -7.898 -23.75 1 97.56 208 ASP A O 1
ATOM 1613 N N . ASP A 1 209 ? 10.258 -6.254 -23.906 1 97.5 209 ASP A N 1
ATOM 1614 C CA . ASP A 1 209 ? 10.383 -6.09 -22.453 1 97.5 209 ASP A CA 1
ATOM 1615 C C . ASP A 1 209 ? 9.086 -5.586 -21.844 1 97.5 209 ASP A C 1
ATOM 1617 O O . ASP A 1 209 ? 8.906 -5.633 -20.625 1 97.5 209 ASP A O 1
ATOM 1621 N N . PHE A 1 210 ? 8.172 -5.113 -22.656 1 94.56 210 PHE A N 1
ATOM 1622 C CA . PHE A 1 210 ? 6.887 -4.691 -22.109 1 94.56 210 PHE A CA 1
ATOM 1623 C C . PHE A 1 210 ? 5.742 -5.199 -22.984 1 94.56 210 PHE A C 1
ATOM 1625 O O . PHE A 1 210 ? 4.641 -4.648 -22.953 1 94.56 210 PHE A O 1
ATOM 1632 N N . ASP A 1 211 ? 5.996 -6.164 -23.844 1 95.44 211 ASP A N 1
ATOM 1633 C CA . ASP A 1 211 ? 4.98 -6.891 -24.594 1 95.44 211 ASP A CA 1
ATOM 1634 C C . ASP A 1 211 ? 4.508 -8.125 -23.828 1 95.44 211 ASP A C 1
ATOM 1636 O O . ASP A 1 211 ? 5.266 -9.086 -23.656 1 95.44 211 ASP A O 1
ATOM 1640 N N . PRO A 1 212 ? 3.242 -8.156 -23.422 1 96.69 212 PRO A N 1
ATOM 1641 C CA . PRO A 1 212 ? 2.76 -9.281 -22.625 1 96.69 212 PRO A CA 1
ATOM 1642 C C . PRO A 1 212 ? 2.932 -10.625 -23.328 1 96.69 212 PRO A C 1
ATOM 1644 O O . PRO A 1 212 ? 3.18 -11.641 -22.672 1 96.69 212 PRO A O 1
ATOM 1647 N N . TYR A 1 213 ? 2.859 -10.695 -24.609 1 97.56 213 TYR A N 1
ATOM 1648 C CA . TYR A 1 213 ? 2.963 -11.953 -25.344 1 97.56 213 TYR A CA 1
ATOM 1649 C C . TYR A 1 213 ? 4.41 -12.422 -25.406 1 97.56 213 TYR A C 1
ATOM 1651 O O . TYR A 1 213 ? 4.68 -13.625 -25.406 1 97.56 213 TYR A O 1
ATOM 1659 N N . ALA A 1 214 ? 5.34 -11.469 -25.5 1 98.38 214 ALA A N 1
ATOM 1660 C CA . ALA A 1 214 ? 6.75 -11.844 -25.406 1 98.38 214 ALA A CA 1
ATOM 1661 C C . ALA A 1 214 ? 7.07 -12.438 -24.047 1 98.38 214 ALA A C 1
ATOM 1663 O O . ALA A 1 214 ? 7.789 -13.438 -23.938 1 98.38 214 ALA A O 1
ATOM 1664 N N . TRP A 1 215 ? 6.574 -11.828 -23.031 1 98.31 215 TRP A N 1
ATOM 1665 C CA . TRP A 1 215 ? 6.727 -12.359 -21.688 1 98.31 215 TRP A CA 1
ATOM 1666 C C . TRP A 1 215 ? 6.098 -13.742 -21.578 1 98.31 215 TRP A C 1
ATOM 1668 O O . TRP A 1 215 ? 6.703 -14.656 -21.016 1 98.31 215 TRP A O 1
ATOM 1678 N N . ALA A 1 216 ? 4.871 -13.898 -22.141 1 98.56 216 ALA A N 1
ATOM 1679 C CA . ALA A 1 216 ? 4.141 -15.156 -22.078 1 98.56 216 ALA A CA 1
ATOM 1680 C C . ALA A 1 216 ? 4.938 -16.297 -22.719 1 98.56 216 ALA A C 1
ATOM 1682 O O . ALA A 1 216 ? 4.852 -17.438 -22.281 1 98.56 216 ALA A O 1
ATOM 1683 N N . LYS A 1 217 ? 5.707 -15.977 -23.703 1 98.62 217 LYS A N 1
ATOM 1684 C CA . LYS A 1 217 ? 6.547 -16.969 -24.375 1 98.62 217 LYS A CA 1
ATOM 1685 C C . LYS A 1 217 ? 7.809 -17.266 -23.578 1 98.62 217 LYS A C 1
ATOM 1687 O O . LYS A 1 217 ? 8.312 -18.391 -23.578 1 98.62 217 LYS A O 1
ATOM 1692 N N . ALA A 1 218 ? 8.242 -16.328 -22.875 1 98.75 218 ALA A N 1
ATOM 1693 C CA . ALA A 1 218 ? 9.586 -16.391 -22.312 1 98.75 218 ALA A CA 1
ATOM 1694 C C . ALA A 1 218 ? 9.586 -17.109 -20.969 1 98.75 218 ALA A C 1
ATOM 1696 O O . ALA A 1 218 ? 10.578 -17.75 -20.594 1 98.75 218 ALA A O 1
ATOM 1697 N N . VAL A 1 219 ? 8.445 -17.125 -20.234 1 98.62 219 VAL A N 1
ATOM 1698 C CA . VAL A 1 219 ? 8.648 -17.281 -18.797 1 98.62 219 VAL A CA 1
ATOM 1699 C C . VAL A 1 219 ? 8.055 -18.609 -18.328 1 98.62 219 VAL A C 1
ATOM 1701 O O . VAL A 1 219 ? 8.344 -19.062 -17.219 1 98.62 219 VAL A O 1
ATOM 1704 N N . PRO A 1 220 ? 7.266 -19.344 -19.172 1 98.69 220 PRO A N 1
ATOM 1705 C CA . PRO A 1 220 ? 6.512 -20.469 -18.625 1 98.69 220 PRO A CA 1
ATOM 1706 C C . PRO A 1 220 ? 7.406 -21.5 -17.953 1 98.69 220 PRO A C 1
ATOM 1708 O O . PRO A 1 220 ? 7.027 -22.078 -16.922 1 98.69 220 PRO A O 1
ATOM 1711 N N . ARG A 1 221 ? 8.586 -21.75 -18.359 1 98.25 221 ARG A N 1
ATOM 1712 C CA . ARG A 1 221 ? 9.445 -22.812 -17.844 1 98.25 221 ARG A CA 1
ATOM 1713 C C . ARG A 1 221 ? 10.055 -22.422 -16.5 1 98.25 221 ARG A C 1
ATOM 1715 O O . ARG A 1 221 ? 10.539 -23.281 -15.766 1 98.25 221 ARG A O 1
ATOM 1722 N N . VAL A 1 222 ? 10.031 -21.109 -16.156 1 98.5 222 VAL A N 1
ATOM 1723 C CA . VAL A 1 222 ? 10.672 -20.656 -14.93 1 98.5 222 VAL A CA 1
ATOM 1724 C C . VAL A 1 222 ? 9.672 -19.875 -14.078 1 98.5 222 VAL A C 1
ATOM 1726 O O . VAL A 1 222 ? 10.055 -19.188 -13.133 1 98.5 222 VAL A O 1
ATOM 1729 N N . SER A 1 223 ? 8.422 -19.891 -14.406 1 98.69 223 SER A N 1
ATOM 1730 C CA . SER A 1 223 ? 7.359 -19.219 -13.672 1 98.69 223 SER A CA 1
ATOM 1731 C C . SER A 1 223 ? 6.168 -20.156 -13.461 1 98.69 223 SER A C 1
ATOM 1733 O O . SER A 1 223 ? 5.18 -20.078 -14.188 1 98.69 223 SER A O 1
ATOM 1735 N N . PRO A 1 224 ? 6.25 -20.953 -12.383 1 98.56 224 PRO A N 1
ATOM 1736 C CA . PRO A 1 224 ? 5.113 -21.844 -12.117 1 98.56 224 PRO A CA 1
ATOM 1737 C C . PRO A 1 224 ? 3.791 -21.094 -12 1 98.56 224 PRO A C 1
ATOM 1739 O O . PRO A 1 224 ? 2.738 -21.625 -12.367 1 98.56 224 PRO A O 1
ATOM 1742 N N . ILE A 1 225 ? 3.848 -19.938 -11.445 1 98.88 225 ILE A N 1
ATOM 1743 C CA . ILE A 1 225 ? 2.705 -19.047 -11.375 1 98.88 225 ILE A CA 1
ATOM 1744 C C . ILE A 1 225 ? 2.938 -17.828 -12.281 1 98.88 225 ILE A C 1
ATOM 1746 O O . ILE A 1 225 ? 4.027 -17.25 -12.281 1 98.88 225 ILE A O 1
ATOM 1750 N N . ILE A 1 226 ? 1.993 -17.484 -13.078 1 98.88 226 ILE A N 1
ATOM 1751 C CA . ILE A 1 226 ? 2.082 -16.328 -13.961 1 98.88 226 ILE A CA 1
ATOM 1752 C C . ILE A 1 226 ? 0.878 -15.422 -13.742 1 98.88 226 ILE A C 1
ATOM 1754 O O . ILE A 1 226 ? -0.27 -15.867 -13.836 1 98.88 226 ILE A O 1
ATOM 1758 N N . HIS A 1 227 ? 1.107 -14.172 -13.43 1 98.75 227 HIS A N 1
ATOM 1759 C CA . HIS A 1 227 ? 0.051 -13.18 -13.266 1 98.75 227 HIS A CA 1
ATOM 1760 C C . HIS A 1 227 ? -0.415 -12.648 -14.617 1 98.75 227 HIS A C 1
ATOM 1762 O O . HIS A 1 227 ? 0.406 -12.336 -15.484 1 98.75 227 HIS A O 1
ATOM 1768 N N . ILE A 1 228 ? -1.721 -12.555 -14.719 1 98.31 228 ILE A N 1
ATOM 1769 C CA . ILE A 1 228 ? -2.275 -11.914 -15.906 1 98.31 228 ILE A CA 1
ATOM 1770 C C . ILE A 1 228 ? -3.334 -10.898 -15.5 1 98.31 228 ILE A C 1
ATOM 1772 O O . ILE A 1 228 ? -3.908 -10.992 -14.414 1 98.31 228 ILE A O 1
ATOM 1776 N N . LYS A 1 229 ? -3.559 -9.93 -16.297 1 97.62 229 LYS A N 1
ATOM 1777 C CA . LYS A 1 229 ? -4.594 -8.906 -16.266 1 97.62 229 LYS A CA 1
ATOM 1778 C C . LYS A 1 229 ? -4.867 -8.344 -17.656 1 97.62 229 LYS A C 1
ATOM 1780 O O . LYS A 1 229 ? -4.133 -8.633 -18.594 1 97.62 229 LYS A O 1
ATOM 1785 N N . GLN A 1 230 ? -5.992 -7.719 -17.797 1 95.81 230 GLN A N 1
ATOM 1786 C CA . GLN A 1 230 ? -6.195 -7.051 -19.078 1 95.81 230 GLN A CA 1
ATOM 1787 C C . GLN A 1 230 ? -5.277 -5.84 -19.219 1 95.81 230 GLN A C 1
ATOM 1789 O O . GLN A 1 230 ? -5.008 -5.137 -18.25 1 95.81 230 GLN A O 1
ATOM 1794 N N . SER A 1 231 ? -4.66 -5.734 -20.297 1 89.31 231 SER A N 1
ATOM 1795 C CA . SER A 1 231 ? -3.723 -4.656 -20.609 1 89.31 231 SER A CA 1
ATOM 1796 C C . SER A 1 231 ? -4.246 -3.775 -21.734 1 89.31 231 SER A C 1
ATOM 1798 O O . SER A 1 231 ? -4.605 -4.273 -22.812 1 89.31 231 SER A O 1
ATOM 1800 N N . LEU A 1 232 ? -4.363 -2.51 -21.375 1 80.38 232 LEU A N 1
ATOM 1801 C CA . LEU A 1 232 ? -4.777 -1.566 -22.406 1 80.38 232 LEU A CA 1
ATOM 1802 C C . LEU A 1 232 ? -3.568 -0.973 -23.125 1 80.38 232 LEU A C 1
ATOM 1804 O O . LEU A 1 232 ? -2.436 -1.11 -22.656 1 80.38 232 LEU A O 1
ATOM 1808 N N . MET A 1 233 ? -3.799 -0.461 -24.219 1 66.19 233 MET A N 1
ATOM 1809 C CA . MET A 1 233 ? -2.719 0.12 -25.016 1 66.19 233 MET A CA 1
ATOM 1810 C C . MET A 1 233 ? -1.963 1.175 -24.219 1 66.19 233 MET A C 1
ATOM 1812 O O . MET A 1 233 ? -0.753 1.34 -24.391 1 66.19 233 MET A O 1
ATOM 1816 N N . ASP A 1 234 ? -2.65 1.69 -23.391 1 58.72 234 ASP A N 1
ATOM 1817 C CA . ASP A 1 234 ? -2.012 2.771 -22.641 1 58.72 234 ASP A CA 1
ATOM 1818 C C . ASP A 1 234 ? -1.386 2.252 -21.359 1 58.72 234 ASP A C 1
ATOM 1820 O O . ASP A 1 234 ? -0.795 3.021 -20.594 1 58.72 234 ASP A O 1
ATOM 1824 N N . LYS A 1 235 ? -1.208 0.896 -21.234 1 59.22 235 LYS A N 1
ATOM 1825 C CA . LYS A 1 235 ? -0.596 0.203 -20.109 1 59.22 235 LYS A CA 1
ATOM 1826 C C . LYS A 1 235 ? -1.011 0.837 -18.781 1 59.22 235 LYS A C 1
ATOM 1828 O O . LYS A 1 235 ? -0.212 0.913 -17.844 1 59.22 235 LYS A O 1
ATOM 1833 N N . GLY A 1 236 ? -2.199 1.483 -18.844 1 59.84 236 GLY A N 1
ATOM 1834 C CA . GLY A 1 236 ? -2.648 2.277 -17.703 1 59.84 236 GLY A CA 1
ATOM 1835 C C . GLY A 1 236 ? -3.189 1.437 -16.562 1 59.84 236 GLY A C 1
ATOM 1836 O O . GLY A 1 236 ? -3.631 1.974 -15.547 1 59.84 236 GLY A O 1
ATOM 1837 N N . GLY A 1 237 ? -2.928 -0.042 -16.531 1 66.44 237 GLY A N 1
ATOM 1838 C CA . GLY A 1 237 ? -3.504 -0.448 -15.266 1 66.44 237 GLY A CA 1
ATOM 1839 C C . GLY A 1 237 ? -3.779 -1.938 -15.188 1 66.44 237 GLY A C 1
ATOM 1840 O O . GLY A 1 237 ? -3.5 -2.678 -16.125 1 66.44 237 GLY A O 1
ATOM 1841 N N . HIS A 1 238 ? -4.043 -2.43 -13.938 1 77.69 238 HIS A N 1
ATOM 1842 C CA . HIS A 1 238 ? -4.484 -3.764 -13.547 1 77.69 238 HIS A CA 1
ATOM 1843 C C . HIS A 1 238 ? -5.984 -3.938 -13.773 1 77.69 238 HIS A C 1
ATOM 1845 O O . HIS A 1 238 ? -6.746 -4.09 -12.82 1 77.69 238 HIS A O 1
ATOM 1851 N N . ARG A 1 239 ? -6.402 -4.105 -15.125 1 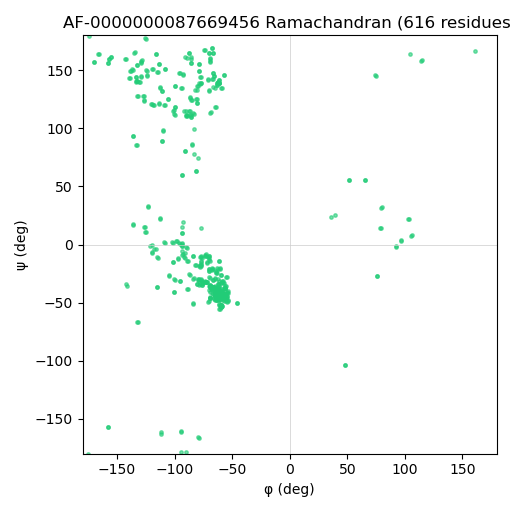91.62 239 ARG A N 1
ATOM 1852 C CA . ARG A 1 239 ? -7.816 -4.094 -15.484 1 91.62 239 ARG A CA 1
ATOM 1853 C C . ARG A 1 239 ? -8.391 -5.504 -15.484 1 91.62 239 ARG A C 1
ATOM 1855 O O . ARG A 1 239 ? -7.688 -6.469 -15.773 1 91.62 239 ARG A O 1
ATOM 1862 N N . PRO A 1 240 ? -9.633 -5.617 -15.109 1 97.25 240 PRO A N 1
ATOM 1863 C CA . PRO A 1 240 ? -10.305 -6.918 -15.18 1 97.25 240 PRO A CA 1
ATOM 1864 C C . PRO A 1 240 ? -10.656 -7.324 -16.609 1 97.25 240 PRO A C 1
ATOM 1866 O O . PRO A 1 240 ? -10.547 -6.508 -17.531 1 97.25 240 PRO A O 1
ATOM 1869 N N . PHE A 1 241 ? -11.016 -8.562 -16.781 1 98.12 241 PHE A N 1
ATOM 1870 C CA . PHE A 1 241 ? -11.43 -9.109 -18.078 1 98.12 241 PHE A CA 1
ATOM 1871 C C . PHE A 1 241 ? -12.938 -9.031 -18.234 1 98.12 241 PHE A C 1
ATOM 1873 O O . PHE A 1 241 ? -13.594 -10.055 -18.453 1 98.12 241 PHE A O 1
ATOM 1880 N N . THR A 1 242 ? -13.461 -7.844 -18.172 1 97.88 242 THR A N 1
ATOM 1881 C CA . THR A 1 242 ? -14.867 -7.594 -18.469 1 97.88 242 THR A CA 1
ATOM 1882 C C . THR A 1 242 ? -15.078 -7.348 -19.953 1 97.88 242 THR A C 1
ATOM 1884 O O . THR A 1 242 ? -14.125 -7.098 -20.688 1 97.88 242 THR A O 1
ATOM 1887 N N . ALA A 1 243 ? -16.359 -7.418 -20.375 1 97.25 243 ALA A N 1
ATOM 1888 C CA . ALA A 1 243 ? -16.672 -7.18 -21.781 1 97.25 243 ALA A CA 1
ATOM 1889 C C . ALA A 1 243 ? -16.125 -5.836 -22.25 1 97.25 243 ALA A C 1
ATOM 1891 O O . ALA A 1 243 ? -15.57 -5.734 -23.344 1 97.25 243 ALA A O 1
ATOM 1892 N N . GLU A 1 244 ? -16.25 -4.863 -21.438 1 94.5 244 GLU A N 1
ATOM 1893 C CA . GLU A 1 244 ? -15.797 -3.512 -21.766 1 94.5 244 GLU A CA 1
ATOM 1894 C C . GLU A 1 244 ? -14.297 -3.482 -22.016 1 94.5 244 GLU A C 1
ATOM 1896 O O . GLU A 1 244 ? -13.844 -2.975 -23.031 1 94.5 244 GLU A O 1
ATOM 1901 N N . TYR A 1 245 ? -13.484 -4.016 -21.109 1 95.12 245 TYR A N 1
ATOM 1902 C CA . TYR A 1 245 ? -12.031 -3.965 -21.203 1 95.12 245 TYR A CA 1
ATOM 1903 C C . TYR A 1 245 ? -11.516 -4.965 -22.234 1 95.12 245 TYR A C 1
ATOM 1905 O O . TYR A 1 245 ? -10.508 -4.723 -22.906 1 95.12 245 TYR A O 1
ATOM 1913 N N . ASN A 1 246 ? -12.211 -6.078 -22.391 1 95.5 246 ASN A N 1
ATOM 1914 C CA . ASN A 1 246 ? -11.82 -7.086 -23.375 1 95.5 246 ASN A CA 1
ATOM 1915 C C . ASN A 1 246 ? -11.977 -6.574 -24.797 1 95.5 246 ASN A C 1
ATOM 1917 O O . ASN A 1 246 ? -11.25 -6.992 -25.703 1 95.5 246 ASN A O 1
ATOM 1921 N N . ALA A 1 247 ? -12.938 -5.684 -25.016 1 94.19 247 ALA A N 1
ATOM 1922 C CA . ALA A 1 247 ? -13.195 -5.137 -26.344 1 94.19 247 ALA A CA 1
ATOM 1923 C C . ALA A 1 247 ? -12.008 -4.305 -26.844 1 94.19 247 ALA A C 1
ATOM 1925 O O . ALA A 1 247 ? -11.742 -4.242 -28.047 1 94.19 247 ALA A O 1
ATOM 1926 N N . LYS A 1 248 ? -11.281 -3.732 -25.953 1 91.56 248 LYS A N 1
ATOM 1927 C CA . LYS A 1 248 ? -10.195 -2.838 -26.359 1 91.56 248 LYS A CA 1
ATOM 1928 C C . LYS A 1 248 ? -8.852 -3.33 -25.828 1 91.56 248 LYS A C 1
ATOM 1930 O O . LYS A 1 248 ? -7.824 -2.684 -26.031 1 91.56 248 LYS A O 1
ATOM 1935 N N . GLY A 1 249 ? -8.891 -4.465 -25.078 1 93.5 249 GLY A N 1
ATOM 1936 C CA . GLY A 1 249 ? -7.688 -4.945 -24.422 1 93.5 249 GLY A CA 1
ATOM 1937 C C . GLY A 1 249 ? -6.82 -5.809 -25.312 1 93.5 249 GLY A C 1
ATOM 1938 O O . GLY A 1 249 ? -7.297 -6.332 -26.328 1 93.5 249 GLY A O 1
ATOM 1939 N N . ARG A 1 250 ? -5.531 -5.965 -24.938 1 93.44 250 ARG A N 1
ATOM 1940 C CA . ARG A 1 250 ? -4.535 -6.695 -25.719 1 93.44 250 ARG A CA 1
ATOM 1941 C C . ARG A 1 250 ? -4.617 -8.195 -25.438 1 93.44 250 ARG A C 1
ATOM 1943 O O . ARG A 1 250 ? -4.297 -9.008 -26.312 1 93.44 250 ARG A O 1
ATOM 1950 N N . ILE A 1 251 ? -5.02 -8.523 -24.297 1 96.88 251 ILE A N 1
ATOM 1951 C CA . ILE A 1 251 ? -4.891 -9.906 -23.859 1 96.88 251 ILE A CA 1
ATOM 1952 C C . ILE A 1 251 ? -6.117 -10.703 -24.312 1 96.88 251 ILE A C 1
ATOM 1954 O O . ILE A 1 251 ? -7.238 -10.422 -23.875 1 96.88 251 ILE A O 1
ATOM 1958 N N . GLN A 1 252 ? -5.859 -11.633 -25.172 1 96.44 252 GLN A N 1
ATOM 1959 C CA . GLN A 1 252 ? -6.902 -12.516 -25.672 1 96.44 252 GLN A CA 1
ATOM 1960 C C . GLN A 1 252 ? -6.547 -13.984 -25.438 1 96.44 252 GLN A C 1
ATOM 1962 O O . GLN A 1 252 ? -5.379 -14.367 -25.547 1 96.44 252 GLN A O 1
ATOM 1967 N N . PRO A 1 253 ? -7.555 -14.789 -25.172 1 97.94 253 PRO A N 1
ATOM 1968 C CA . PRO A 1 253 ? -7.289 -16.156 -24.734 1 97.94 253 PRO A CA 1
ATOM 1969 C C . PRO A 1 253 ? -6.492 -16.953 -25.766 1 97.94 253 PRO A C 1
ATOM 1971 O O . PRO A 1 253 ? -5.438 -17.516 -25.438 1 97.94 253 PRO A O 1
ATOM 1974 N N . LYS A 1 254 ? -6.918 -17.031 -26.984 1 98 254 LYS A N 1
ATOM 1975 C CA . LYS A 1 254 ? -6.305 -17.906 -27.984 1 98 254 LYS A CA 1
ATOM 1976 C C . LYS A 1 254 ? -4.844 -17.547 -28.203 1 98 254 LYS A C 1
ATOM 1978 O O . LYS A 1 254 ? -3.955 -18.391 -28.078 1 98 254 LYS A O 1
ATOM 1983 N N . PRO A 1 255 ? -4.582 -16.281 -28.5 1 98.06 255 PRO A N 1
ATOM 1984 C CA . PRO A 1 255 ? -3.168 -15.953 -28.719 1 98.06 255 PRO A CA 1
ATOM 1985 C C . PRO A 1 255 ? -2.334 -16.094 -27.453 1 98.06 255 PRO A C 1
ATOM 1987 O O . PRO A 1 255 ? -1.159 -16.469 -27.516 1 98.06 255 PRO A O 1
ATOM 1990 N N . LEU A 1 256 ? -2.861 -15.75 -26.297 1 98.44 256 LEU A N 1
ATOM 1991 C CA . LEU A 1 256 ? -2.086 -15.867 -25.078 1 98.44 256 LEU A CA 1
ATOM 1992 C C . LEU A 1 256 ? -1.757 -17.328 -24.766 1 98.44 256 LEU A C 1
ATOM 1994 O O . LEU A 1 256 ? -0.623 -17.656 -24.406 1 98.44 256 LEU A O 1
ATOM 1998 N N . LEU A 1 257 ? -2.754 -18.234 -24.922 1 98.38 257 LEU A N 1
ATOM 1999 C CA . LEU A 1 257 ? -2.525 -19.656 -24.672 1 98.38 257 LEU A CA 1
ATOM 2000 C C . LEU A 1 257 ? -1.525 -20.219 -25.672 1 98.38 257 LEU A C 1
ATOM 2002 O O . LEU A 1 257 ? -0.71 -21.078 -25.312 1 98.38 257 LEU A O 1
ATOM 2006 N N . ALA A 1 258 ? -1.618 -19.75 -26.875 1 98.44 258 ALA A N 1
ATOM 2007 C CA . ALA A 1 258 ? -0.637 -20.156 -27.875 1 98.44 258 ALA A CA 1
ATOM 2008 C C . ALA A 1 258 ? 0.772 -19.734 -27.469 1 98.44 258 ALA A C 1
ATOM 2010 O O . ALA A 1 258 ? 1.725 -20.516 -27.609 1 98.44 258 ALA A O 1
ATOM 2011 N N . ALA A 1 259 ? 0.897 -18.5 -27.016 1 98.62 259 ALA A N 1
ATOM 2012 C CA . ALA A 1 259 ? 2.193 -18 -26.562 1 98.62 259 ALA A CA 1
ATOM 2013 C C . ALA A 1 259 ? 2.713 -18.812 -25.375 1 98.62 259 ALA A C 1
ATOM 2015 O O . ALA A 1 259 ? 3.887 -19.188 -25.344 1 98.62 259 ALA A O 1
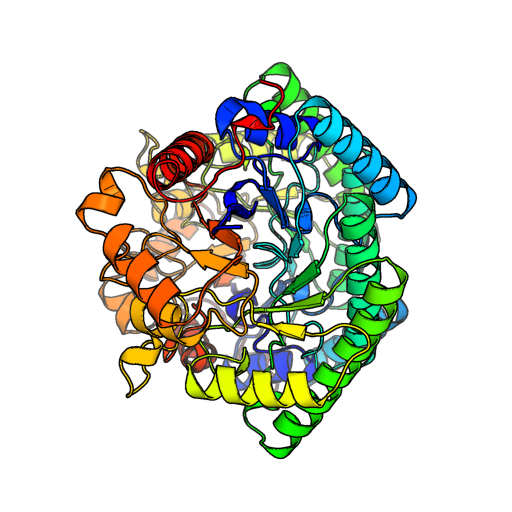ATOM 2016 N N . PHE A 1 260 ? 1.835 -19.094 -24.391 1 98.69 260 PHE A N 1
ATOM 2017 C CA . PHE A 1 260 ? 2.203 -19.938 -23.25 1 98.69 260 PHE A CA 1
ATOM 2018 C C . PHE A 1 260 ? 2.705 -21.297 -23.719 1 98.69 260 PHE A C 1
ATOM 2020 O O . PHE A 1 260 ? 3.744 -21.766 -23.25 1 98.69 260 PHE A O 1
ATOM 2027 N N . HIS A 1 261 ? 1.998 -21.875 -24.641 1 97.94 261 HIS A N 1
ATOM 2028 C CA . HIS A 1 261 ? 2.363 -23.188 -25.141 1 97.94 261 HIS A CA 1
ATOM 2029 C C . HIS A 1 261 ? 3.701 -23.156 -25.875 1 97.94 261 HIS A C 1
ATOM 2031 O O . HIS A 1 261 ? 4.539 -24.047 -25.688 1 97.94 261 HIS A O 1
ATOM 2037 N N . GLU A 1 262 ? 3.818 -22.172 -26.703 1 98.38 262 GLU A N 1
ATOM 2038 C CA . GLU A 1 262 ? 5.086 -22 -27.406 1 98.38 262 GLU A CA 1
ATOM 2039 C C . GLU A 1 262 ? 6.246 -21.875 -26.422 1 98.38 262 GLU A C 1
ATOM 2041 O O . GLU A 1 262 ? 7.355 -22.344 -26.688 1 98.38 262 GLU A O 1
ATOM 2046 N N . GLY A 1 263 ? 5.992 -21.203 -25.328 1 98.31 263 GLY A N 1
ATOM 2047 C CA . GLY A 1 263 ? 7.008 -20.984 -24.312 1 98.31 263 GLY A CA 1
ATOM 2048 C C . GLY A 1 263 ? 7.25 -22.203 -23.438 1 98.31 263 GLY A C 1
ATOM 2049 O O . GLY A 1 263 ? 8.156 -22.219 -22.594 1 98.31 263 GLY A O 1
ATOM 2050 N N . GLY A 1 264 ? 6.414 -23.188 -23.547 1 98.25 264 GLY A N 1
ATOM 2051 C CA . GLY A 1 264 ? 6.633 -24.438 -22.844 1 98.25 264 GLY A CA 1
ATOM 2052 C C . GLY A 1 264 ? 5.742 -24.578 -21.625 1 98.25 264 GLY A C 1
ATOM 2053 O O . GLY A 1 264 ? 6.066 -25.344 -20.703 1 98.25 264 GLY A O 1
ATOM 2054 N N . ALA A 1 265 ? 4.652 -23.875 -21.594 1 98 265 ALA A N 1
ATOM 2055 C CA . ALA A 1 265 ? 3.709 -24.016 -20.484 1 98 265 ALA A CA 1
ATOM 2056 C C . ALA A 1 265 ? 3.135 -25.422 -20.422 1 98 265 ALA A C 1
ATOM 2058 O O . ALA A 1 265 ? 2.838 -26.031 -21.453 1 98 265 ALA A O 1
ATOM 2059 N N . ARG A 1 266 ? 3.002 -25.984 -19.234 1 94.69 266 ARG A N 1
ATOM 2060 C CA . ARG A 1 266 ? 2.414 -27.297 -19.047 1 94.69 266 ARG A CA 1
ATOM 2061 C C . ARG A 1 266 ? 1.367 -27.281 -17.938 1 94.69 266 ARG A C 1
ATOM 2063 O O . ARG A 1 266 ? 0.166 -27.344 -18.203 1 94.69 266 ARG A O 1
ATOM 2070 N N . GLU A 1 267 ? 1.812 -27.062 -16.688 1 96.06 267 GLU A N 1
ATOM 2071 C CA . GLU A 1 267 ? 0.919 -27.062 -15.523 1 96.06 267 GLU A CA 1
ATOM 2072 C C . GLU A 1 267 ? 1.002 -25.734 -14.766 1 96.06 267 GLU A C 1
ATOM 2074 O O . GLU A 1 267 ? 0.87 -25.703 -13.547 1 96.06 267 GLU A O 1
ATOM 2079 N N . ASN A 1 268 ? 1.221 -24.672 -15.516 1 98.56 268 ASN A N 1
ATOM 2080 C CA . ASN A 1 268 ? 1.346 -23.359 -14.891 1 98.56 268 ASN A CA 1
ATOM 2081 C C . ASN A 1 268 ? 0.022 -22.906 -14.281 1 98.56 268 ASN A C 1
ATOM 2083 O O . ASN A 1 268 ? -1.048 -23.219 -14.805 1 98.56 268 ASN A O 1
ATOM 2087 N N . GLU A 1 269 ? 0.133 -22.25 -13.141 1 98.81 269 GLU A N 1
ATOM 2088 C CA . GLU A 1 269 ? -0.988 -21.547 -12.531 1 98.81 269 GLU A CA 1
ATOM 2089 C C . GLU A 1 269 ? -1.104 -20.125 -13.086 1 98.81 269 GLU A C 1
ATOM 2091 O O . GLU A 1 269 ? -0.218 -19.297 -12.867 1 98.81 269 GLU A O 1
ATOM 2096 N N . ILE A 1 270 ? -2.166 -19.875 -13.844 1 98.88 270 ILE A N 1
ATOM 2097 C CA . ILE A 1 270 ? -2.432 -18.547 -14.398 1 98.88 270 ILE A CA 1
ATOM 2098 C C . ILE A 1 270 ? -3.287 -17.734 -13.422 1 98.88 270 ILE A C 1
ATOM 2100 O O . ILE A 1 270 ? -4.465 -18.047 -13.219 1 98.88 270 ILE A O 1
ATOM 2104 N N . CYS A 1 271 ? -2.707 -16.734 -12.836 1 98.88 271 CYS A N 1
ATOM 2105 C CA . CYS A 1 271 ? -3.293 -16.047 -11.688 1 98.88 271 CYS A CA 1
ATOM 2106 C C . CYS A 1 271 ? -3.783 -14.664 -12.07 1 98.88 271 CYS A C 1
ATOM 2108 O O . CYS A 1 271 ? -3.002 -13.828 -12.531 1 98.88 271 CYS A O 1
ATOM 2110 N N . LEU A 1 272 ? -5.105 -14.414 -11.898 1 98.81 272 LEU A N 1
ATOM 2111 C CA . LEU A 1 272 ? -5.66 -13.078 -12.117 1 98.81 272 LEU A CA 1
ATOM 2112 C C . LEU A 1 272 ? -5.176 -12.109 -11.047 1 98.81 272 LEU A C 1
ATOM 2114 O O . LEU A 1 272 ? -5.434 -12.312 -9.852 1 98.81 272 LEU A O 1
ATOM 2118 N N . GLU A 1 273 ? -4.406 -11.156 -11.422 1 98.12 273 GLU A N 1
ATOM 2119 C CA . GLU A 1 273 ? -4.02 -10.055 -10.539 1 98.12 273 GLU A CA 1
ATOM 2120 C C . GLU A 1 273 ? -4.68 -8.75 -10.969 1 98.12 273 GLU A C 1
ATOM 2122 O O . GLU A 1 273 ? -4.148 -8.031 -11.828 1 98.12 273 GLU A O 1
ATOM 2127 N N . LEU A 1 274 ? -5.742 -8.414 -10.328 1 97.62 274 LEU A N 1
ATOM 2128 C CA . LEU A 1 274 ? -6.594 -7.297 -10.719 1 97.62 274 LEU A CA 1
ATOM 2129 C C . LEU A 1 274 ? -6.539 -6.184 -9.672 1 97.62 274 LEU A C 1
ATOM 2131 O O . LEU A 1 274 ? -6.113 -6.414 -8.539 1 97.62 274 LEU A O 1
ATOM 2135 N N . SER A 1 275 ? -6.805 -5.078 -10.062 1 93.75 275 SER A N 1
ATOM 2136 C CA . SER A 1 275 ? -6.828 -3.939 -9.148 1 93.75 275 SER A CA 1
ATOM 2137 C C . SER A 1 275 ? -8 -3.012 -9.445 1 93.75 275 SER A C 1
ATOM 2139 O O . SER A 1 275 ? -8.375 -2.836 -10.609 1 93.75 275 SER A O 1
ATOM 2141 N N . PHE A 1 276 ? -8.578 -2.463 -8.422 1 94.81 276 PHE A N 1
ATOM 2142 C CA . PHE A 1 276 ? -9.688 -1.525 -8.477 1 94.81 276 PHE A CA 1
ATOM 2143 C C . PHE A 1 276 ? -9.438 -0.327 -7.57 1 94.81 276 PHE A C 1
ATOM 2145 O O . PHE A 1 276 ? -8.922 -0.48 -6.461 1 94.81 276 PHE A O 1
ATOM 2152 N N . LYS A 1 277 ? -9.797 0.854 -8.016 1 90.38 277 LYS A N 1
ATOM 2153 C CA . LYS A 1 277 ? -9.688 2.045 -7.176 1 90.38 277 LYS A CA 1
ATOM 2154 C C . LYS A 1 277 ? -10.844 2.125 -6.184 1 90.38 277 LYS A C 1
ATOM 2156 O O . LYS A 1 277 ? -11.938 1.63 -6.453 1 90.38 277 LYS A O 1
ATOM 2161 N N . GLU A 1 278 ? -10.609 2.695 -5.062 1 94.62 278 GLU A N 1
ATOM 2162 C CA . GLU A 1 278 ? -11.648 2.975 -4.078 1 94.62 278 GLU A CA 1
ATOM 2163 C C . GLU A 1 278 ? -12.414 4.25 -4.43 1 94.62 278 GLU A C 1
ATOM 2165 O O . GLU A 1 278 ? -12.344 5.238 -3.699 1 94.62 278 GLU A O 1
ATOM 2170 N N . ARG A 1 279 ? -13.039 4.172 -5.516 1 94.38 279 ARG A N 1
ATOM 2171 C CA . ARG A 1 279 ? -13.93 5.199 -6.055 1 94.38 279 ARG A CA 1
ATOM 2172 C C . ARG A 1 279 ? -15.234 4.59 -6.547 1 94.38 279 ARG A C 1
ATOM 2174 O O . ARG A 1 279 ? -15.25 3.459 -7.039 1 94.38 279 ARG A O 1
ATOM 2181 N N . GLU A 1 280 ? -16.266 5.359 -6.34 1 94.44 280 GLU A N 1
ATOM 2182 C CA . GLU A 1 280 ? -17.531 4.902 -6.914 1 94.44 280 GLU A CA 1
ATOM 2183 C C . GLU A 1 280 ? -17.594 5.215 -8.406 1 94.44 280 GLU A C 1
ATOM 2185 O O . GLU A 1 280 ? -17.109 6.254 -8.852 1 94.44 280 GLU A O 1
ATOM 2190 N N . PRO A 1 281 ? -18.125 4.266 -9.25 1 95 281 PRO A N 1
ATOM 2191 C CA . PRO A 1 281 ? -18.797 3.016 -8.867 1 95 281 PRO A CA 1
ATOM 2192 C C . PRO A 1 281 ? -17.828 1.826 -8.828 1 95 281 PRO A C 1
ATOM 2194 O O . PRO A 1 281 ? -18.25 0.705 -8.523 1 95 281 PRO A O 1
ATOM 2197 N N . ASN A 1 282 ? -16.578 2.027 -9.102 1 94.38 282 ASN A N 1
ATOM 2198 C CA . ASN A 1 282 ? -15.594 0.953 -9.219 1 94.38 282 ASN A CA 1
ATOM 2199 C C . ASN A 1 282 ? -15.523 0.12 -7.941 1 94.38 282 ASN A C 1
ATOM 2201 O O . ASN A 1 282 ? -15.398 -1.105 -8 1 94.38 282 ASN A O 1
ATOM 2205 N N . ASP A 1 283 ? -15.648 0.758 -6.852 1 96.62 283 ASP A N 1
ATOM 2206 C CA . ASP A 1 283 ? -15.516 0.086 -5.562 1 96.62 283 ASP A CA 1
ATOM 2207 C C . ASP A 1 283 ? -16.578 -1.001 -5.395 1 96.62 283 ASP A C 1
ATOM 2209 O O . ASP A 1 283 ? -16.281 -2.076 -4.863 1 96.62 283 ASP A O 1
ATOM 2213 N N . ARG A 1 284 ? -17.734 -0.786 -5.883 1 96.75 284 ARG A N 1
ATOM 2214 C CA . ARG A 1 284 ? -18.844 -1.725 -5.691 1 96.75 284 ARG A CA 1
ATOM 2215 C C . ARG A 1 284 ? -18.891 -2.742 -6.824 1 96.75 284 ARG A C 1
ATOM 2217 O O . ARG A 1 284 ? -19.641 -3.725 -6.746 1 96.75 284 ARG A O 1
ATOM 2224 N N . GLN A 1 285 ? -18.062 -2.512 -7.809 1 97.62 285 GLN A N 1
ATOM 2225 C CA . GLN A 1 285 ? -18.094 -3.385 -8.977 1 97.62 285 GLN A CA 1
ATOM 2226 C C . GLN A 1 285 ? -17.047 -4.488 -8.867 1 97.62 285 GLN A C 1
ATOM 2228 O O . GLN A 1 285 ? -16.984 -5.379 -9.711 1 97.62 285 GLN A O 1
ATOM 2233 N N . VAL A 1 286 ? -16.297 -4.523 -7.797 1 98.31 286 VAL A N 1
ATOM 2234 C CA . VAL A 1 286 ? -15.117 -5.367 -7.664 1 98.31 286 VAL A CA 1
ATOM 2235 C C . VAL A 1 286 ? -15.516 -6.836 -7.801 1 98.31 286 VAL A C 1
ATOM 2237 O O . VAL A 1 286 ? -15 -7.547 -8.664 1 98.31 286 VAL A O 1
ATOM 2240 N N . ILE A 1 287 ? -16.469 -7.312 -6.98 1 98.62 287 ILE A N 1
ATOM 2241 C CA . ILE A 1 287 ? -16.844 -8.727 -6.957 1 98.62 287 ILE A CA 1
ATOM 2242 C C . ILE A 1 287 ? -17.422 -9.133 -8.305 1 98.62 287 ILE A C 1
ATOM 2244 O O . ILE A 1 287 ? -17.031 -10.156 -8.875 1 98.62 287 ILE A O 1
ATOM 2248 N N . GLY A 1 288 ? -18.344 -8.297 -8.852 1 98.69 288 GLY A N 1
ATOM 2249 C CA . GLY A 1 288 ? -18.938 -8.602 -10.133 1 98.69 288 GLY A CA 1
ATOM 2250 C C . GLY A 1 288 ? -17.938 -8.68 -11.266 1 98.69 288 GLY A C 1
ATOM 2251 O O . GLY A 1 288 ? -18 -9.586 -12.102 1 98.69 288 GLY A O 1
ATOM 2252 N N . GLN A 1 289 ? -17 -7.801 -11.273 1 98.69 289 GLN A N 1
ATOM 2253 C CA . GLN A 1 289 ? -16.031 -7.754 -12.359 1 98.69 289 GLN A CA 1
ATOM 2254 C C . GLN A 1 289 ? -15 -8.875 -12.227 1 98.69 289 GLN A C 1
ATOM 2256 O O . GLN A 1 289 ? -14.5 -9.391 -13.227 1 98.69 289 GLN A O 1
ATOM 2261 N N . ILE A 1 290 ? -14.648 -9.258 -11 1 98.88 290 ILE A N 1
ATOM 2262 C CA . ILE A 1 290 ? -13.797 -10.422 -10.812 1 98.88 290 ILE A CA 1
ATOM 2263 C C . ILE A 1 290 ? -14.516 -11.672 -11.32 1 98.88 290 ILE A C 1
ATOM 2265 O O . ILE A 1 290 ? -13.93 -12.477 -12.055 1 98.88 290 ILE A O 1
ATOM 2269 N N . ALA A 1 291 ? -15.797 -11.805 -10.914 1 98.88 291 ALA A N 1
ATOM 2270 C CA . ALA A 1 291 ? -16.578 -12.953 -11.367 1 98.88 291 ALA A CA 1
ATOM 2271 C C . ALA A 1 291 ? -16.656 -13 -12.891 1 98.88 291 ALA A C 1
ATOM 2273 O O . ALA A 1 291 ? -16.531 -14.07 -13.484 1 98.88 291 ALA A O 1
ATOM 2274 N N . GLU A 1 292 ? -16.891 -11.852 -13.5 1 98.88 292 GLU A N 1
ATOM 2275 C CA . GLU A 1 292 ? -16.938 -11.773 -14.953 1 98.88 292 GLU A CA 1
ATOM 2276 C C . GLU A 1 292 ? -15.594 -12.172 -15.57 1 98.88 292 GLU A C 1
ATOM 2278 O O . GLU A 1 292 ? -15.555 -12.812 -16.625 1 98.88 292 GLU A O 1
ATOM 2283 N N . SER A 1 293 ? -14.492 -11.797 -14.969 1 98.88 293 SER A N 1
ATOM 2284 C CA . SER A 1 293 ? -13.156 -12.164 -15.438 1 98.88 293 SER A CA 1
ATOM 2285 C C . SER A 1 293 ? -12.938 -13.672 -15.367 1 98.88 293 SER A C 1
ATOM 2287 O O . SER A 1 293 ? -12.391 -14.266 -16.297 1 98.88 293 SER A O 1
ATOM 2289 N N . VAL A 1 294 ? -13.359 -14.258 -14.25 1 98.88 294 VAL A N 1
ATOM 2290 C CA . VAL A 1 294 ? -13.258 -15.703 -14.086 1 98.88 294 VAL A CA 1
ATOM 2291 C C . VAL A 1 294 ? -14.086 -16.406 -15.164 1 98.88 294 VAL A C 1
ATOM 2293 O O . VAL A 1 294 ? -13.609 -17.344 -15.812 1 98.88 294 VAL A O 1
ATOM 2296 N N . ALA A 1 295 ? -15.281 -15.961 -15.375 1 98.75 295 ALA A N 1
ATOM 2297 C CA . ALA A 1 295 ? -16.156 -16.547 -16.375 1 98.75 295 ALA A CA 1
ATOM 2298 C C . ALA A 1 295 ? -15.562 -16.438 -17.781 1 98.75 295 ALA A C 1
ATOM 2300 O O . ALA A 1 295 ? -15.727 -17.328 -18.609 1 98.75 295 ALA A O 1
ATOM 2301 N N . PHE A 1 296 ? -14.953 -15.352 -18.047 1 98.69 296 PHE A N 1
ATOM 2302 C CA . PHE A 1 296 ? -14.312 -15.109 -19.328 1 98.69 296 PHE A CA 1
ATOM 2303 C C . PHE A 1 296 ? -13.25 -16.156 -19.625 1 98.69 296 PHE A C 1
ATOM 2305 O O . PHE A 1 296 ? -13.133 -16.625 -20.766 1 98.69 296 PHE A O 1
ATOM 2312 N N . TRP A 1 297 ? -12.469 -16.562 -18.625 1 98.69 297 TRP A N 1
ATOM 2313 C CA . TRP A 1 297 ? -11.344 -17.469 -18.812 1 98.69 297 TRP A CA 1
ATOM 2314 C C . TRP A 1 297 ? -11.773 -18.922 -18.625 1 98.69 297 TRP A C 1
ATOM 2316 O O . TRP A 1 297 ? -11.062 -19.844 -19.031 1 98.69 297 TRP A O 1
ATOM 2326 N N . ALA A 1 298 ? -12.984 -19.172 -18.125 1 98.5 298 ALA A N 1
ATOM 2327 C CA . ALA A 1 298 ? -13.469 -20.5 -17.719 1 98.5 298 ALA A CA 1
ATOM 2328 C C . ALA A 1 298 ? -13.484 -21.453 -18.906 1 98.5 298 ALA A C 1
ATOM 2330 O O . ALA A 1 298 ? -13.18 -22.641 -18.75 1 98.5 298 ALA A O 1
ATOM 2331 N N . PRO A 1 299 ? -13.852 -21 -20.156 1 98.19 299 PRO A N 1
ATOM 2332 C CA . PRO A 1 299 ? -13.852 -21.938 -21.281 1 98.19 299 PRO A CA 1
ATOM 2333 C C . PRO A 1 299 ? -12.445 -22.359 -21.703 1 98.19 299 PRO A C 1
ATOM 2335 O O . PRO A 1 299 ? -12.289 -23.312 -22.469 1 98.19 299 PRO A O 1
ATOM 2338 N N . HIS A 1 300 ? -11.422 -21.703 -21.172 1 97.94 300 HIS A N 1
ATOM 2339 C CA . HIS A 1 300 ? -10.078 -21.875 -21.703 1 97.94 300 HIS A CA 1
ATOM 2340 C C . HIS A 1 300 ? -9.156 -22.516 -20.672 1 97.94 300 HIS A C 1
ATOM 2342 O O . HIS A 1 300 ? -8.188 -23.188 -21.031 1 97.94 300 HIS A O 1
ATOM 2348 N N . ILE A 1 301 ? -9.297 -22.203 -19.422 1 98.44 301 ILE A N 1
ATOM 2349 C CA . ILE A 1 301 ? -8.438 -22.641 -18.344 1 98.44 301 ILE A CA 1
ATOM 2350 C C . ILE A 1 301 ? -9.297 -23.188 -17.188 1 98.44 301 ILE A C 1
ATOM 2352 O O . ILE A 1 301 ? -10.32 -22.594 -16.844 1 98.44 301 ILE A O 1
ATOM 2356 N N . ASP A 1 302 ? -8.859 -24.25 -16.578 1 98.25 302 ASP A N 1
ATOM 2357 C CA . ASP A 1 302 ? -9.609 -24.875 -15.492 1 98.25 302 ASP A CA 1
ATOM 2358 C C . ASP A 1 302 ? -9.703 -23.953 -14.289 1 98.25 302 ASP A C 1
ATOM 2360 O O . ASP A 1 302 ? -8.688 -23.594 -13.688 1 98.25 302 ASP A O 1
ATOM 2364 N N . THR A 1 303 ? -10.906 -23.562 -13.906 1 98.56 303 THR A N 1
ATOM 2365 C CA . THR A 1 303 ? -11.141 -22.672 -12.781 1 98.56 303 THR A CA 1
ATOM 2366 C C . THR A 1 303 ? -11.281 -23.453 -11.484 1 98.56 303 THR A C 1
ATOM 2368 O O . THR A 1 303 ? -11.258 -22.859 -10.391 1 98.56 303 THR A O 1
ATOM 2371 N N . GLY A 1 304 ? -11.461 -24.734 -11.586 1 98.31 304 GLY A N 1
ATOM 2372 C CA . GLY A 1 304 ? -11.688 -25.578 -10.43 1 98.31 304 GLY A CA 1
ATOM 2373 C C . GLY A 1 304 ? -13.109 -25.516 -9.906 1 98.31 304 GLY A C 1
ATOM 2374 O O . GLY A 1 304 ? -13.391 -26 -8.805 1 98.31 304 GLY A O 1
ATOM 2375 N N . ILE A 1 305 ? -14.039 -24.984 -10.648 1 97.81 305 ILE A N 1
ATOM 2376 C CA . ILE A 1 305 ? -15.406 -24.75 -10.195 1 97.81 305 ILE A CA 1
ATOM 2377 C C . ILE A 1 305 ? -16.062 -26.078 -9.828 1 97.81 305 ILE A C 1
ATOM 2379 O O . ILE A 1 305 ? -16.891 -26.141 -8.914 1 97.81 305 ILE A O 1
ATOM 2383 N N . ALA A 1 306 ? -15.727 -27.141 -10.438 1 97.38 306 ALA A N 1
ATOM 2384 C CA . ALA A 1 306 ? -16.312 -28.453 -10.211 1 97.38 306 ALA A CA 1
ATOM 2385 C C . ALA A 1 306 ? -15.977 -28.984 -8.82 1 97.38 306 ALA A C 1
ATOM 2387 O O . ALA A 1 306 ? -16.641 -29.875 -8.305 1 97.38 306 ALA A O 1
ATOM 2388 N N . ASP A 1 307 ? -14.953 -28.469 -8.258 1 97.5 307 ASP A N 1
ATOM 2389 C CA . ASP A 1 307 ? -14.477 -28.938 -6.957 1 97.5 307 ASP A CA 1
ATOM 2390 C C . ASP A 1 307 ? -15.086 -28.109 -5.82 1 97.5 307 ASP A C 1
ATOM 2392 O O . ASP A 1 307 ? -14.859 -28.406 -4.645 1 97.5 307 ASP A O 1
ATOM 2396 N N . LEU A 1 308 ? -15.773 -27.062 -6.133 1 98.19 308 LEU A N 1
ATOM 2397 C CA . LEU A 1 308 ? -16.391 -26.219 -5.121 1 98.19 308 LEU A CA 1
ATOM 2398 C C . LEU A 1 308 ? -17.672 -26.844 -4.586 1 98.19 308 LEU A C 1
ATOM 2400 O O . LEU A 1 308 ? -18.375 -27.547 -5.316 1 98.19 308 LEU A O 1
ATOM 2404 N N . ASN A 1 309 ? -17.875 -26.625 -3.311 1 96.5 309 ASN A N 1
ATOM 2405 C CA . ASN A 1 309 ? -19.125 -27.016 -2.682 1 96.5 309 ASN A CA 1
ATOM 2406 C C . ASN A 1 309 ? -20.156 -25.875 -2.732 1 96.5 309 ASN A C 1
ATOM 2408 O O . ASN A 1 309 ? -20.328 -25.156 -1.756 1 96.5 309 ASN A O 1
ATOM 2412 N N . LEU A 1 310 ? -20.828 -25.703 -3.859 1 88.81 310 LEU A N 1
ATOM 2413 C CA . LEU A 1 310 ? -21.719 -24.578 -4.086 1 88.81 310 LEU A CA 1
ATOM 2414 C C . LEU A 1 310 ? -23.156 -24.938 -3.697 1 88.81 310 LEU A C 1
ATOM 2416 O O . LEU A 1 310 ? -23.562 -26.094 -3.816 1 88.81 310 LEU A O 1
ATOM 2420 N N . MET B 1 1 ? 1.258 34.562 12.609 1 61.88 1 MET B N 1
ATOM 2421 C CA . MET B 1 1 ? 1.921 33.312 12.266 1 61.88 1 MET B CA 1
ATOM 2422 C C . MET B 1 1 ? 1.265 32.688 11.055 1 61.88 1 MET B C 1
ATOM 2424 O O . MET B 1 1 ? 0.038 32.656 10.938 1 61.88 1 MET B O 1
ATOM 2428 N N . GLY B 1 2 ? 1.697 32.531 9.859 1 90.19 2 GLY B N 1
ATOM 2429 C CA . GLY B 1 2 ? 1.119 32.219 8.562 1 90.19 2 GLY B CA 1
ATOM 2430 C C . GLY B 1 2 ? 1.163 30.734 8.234 1 90.19 2 GLY B C 1
ATOM 2431 O O . GLY B 1 2 ? 1.425 29.906 9.102 1 90.19 2 GLY B O 1
ATOM 2432 N N . LEU B 1 3 ? 0.719 30.375 7.148 1 98.06 3 LEU B N 1
ATOM 2433 C CA . LEU B 1 3 ? 0.711 29 6.645 1 98.06 3 LEU B CA 1
ATOM 2434 C C . LEU B 1 3 ? 2.133 28.469 6.504 1 98.06 3 LEU B C 1
ATOM 2436 O O . LEU B 1 3 ? 3.059 29.219 6.207 1 98.06 3 LEU B O 1
ATOM 2440 N N . THR B 1 4 ? 2.357 27.234 6.824 1 98.75 4 THR B N 1
ATOM 2441 C CA . THR B 1 4 ? 3.631 26.547 6.594 1 98.75 4 THR B CA 1
ATOM 2442 C C . THR B 1 4 ? 3.473 25.422 5.578 1 98.75 4 THR B C 1
ATOM 2444 O O . THR B 1 4 ? 2.393 24.844 5.453 1 98.75 4 THR B O 1
ATOM 2447 N N . LEU B 1 5 ? 4.527 25.188 4.84 1 98.88 5 LEU B N 1
ATOM 2448 C CA . LEU B 1 5 ? 4.555 24.109 3.867 1 98.88 5 LEU B CA 1
ATOM 2449 C C . LEU B 1 5 ? 5.281 22.891 4.43 1 98.88 5 LEU B C 1
ATOM 2451 O O . LEU B 1 5 ? 6.305 23.031 5.102 1 98.88 5 LEU B O 1
ATOM 2455 N N . SER B 1 6 ? 4.758 21.734 4.234 1 98.94 6 SER B N 1
ATOM 2456 C CA . SER B 1 6 ? 5.43 20.484 4.621 1 98.94 6 SER B CA 1
ATOM 2457 C C . SER B 1 6 ? 5.352 19.453 3.514 1 98.94 6 SER B C 1
ATOM 2459 O O . SER B 1 6 ? 4.648 19.641 2.52 1 98.94 6 SER B O 1
ATOM 2461 N N . LEU B 1 7 ? 6.176 18.406 3.631 1 98.88 7 LEU B N 1
ATOM 2462 C CA . LEU B 1 7 ? 6.242 17.328 2.664 1 98.88 7 LEU B CA 1
ATOM 2463 C C . LEU B 1 7 ? 5.875 15.992 3.318 1 98.88 7 LEU B C 1
ATOM 2465 O O . LEU B 1 7 ? 6.473 15.609 4.324 1 98.88 7 LEU B O 1
ATOM 2469 N N . ASN B 1 8 ? 4.844 15.367 2.811 1 98.88 8 ASN B N 1
ATOM 2470 C CA . ASN B 1 8 ? 4.602 13.961 3.127 1 98.88 8 ASN B CA 1
ATOM 2471 C C . ASN B 1 8 ? 5.633 13.055 2.463 1 98.88 8 ASN B C 1
ATOM 2473 O O . ASN B 1 8 ? 5.98 13.25 1.298 1 98.88 8 ASN B O 1
ATOM 2477 N N . THR B 1 9 ? 6.09 12 3.104 1 98.88 9 THR B N 1
ATOM 2478 C CA . THR B 1 9 ? 7.242 11.25 2.617 1 98.88 9 THR B CA 1
ATOM 2479 C C . THR B 1 9 ? 6.793 10.078 1.75 1 98.88 9 THR B C 1
ATOM 2481 O O . THR B 1 9 ? 7.605 9.227 1.379 1 98.88 9 THR B O 1
ATOM 2484 N N . ASN B 1 10 ? 5.559 9.953 1.357 1 98.19 10 ASN B N 1
ATOM 2485 C CA . ASN B 1 10 ? 5.027 8.875 0.524 1 98.19 10 ASN B CA 1
ATOM 2486 C C . ASN B 1 10 ? 5.93 8.602 -0.673 1 98.19 10 ASN B C 1
ATOM 2488 O O . ASN B 1 10 ? 6.32 7.453 -0.909 1 98.19 10 ASN B O 1
ATOM 2492 N N . PRO B 1 11 ? 6.316 9.594 -1.431 1 98.06 11 PRO B N 1
ATOM 2493 C CA . PRO B 1 11 ? 7.059 9.312 -2.662 1 98.06 11 PRO B CA 1
ATOM 2494 C C . PRO B 1 11 ? 8.477 8.805 -2.396 1 98.06 11 PRO B C 1
ATOM 2496 O O . PRO B 1 11 ? 9.141 8.32 -3.312 1 98.06 11 PRO B O 1
ATOM 2499 N N . LEU B 1 12 ? 8.93 8.914 -1.154 1 98.69 12 LEU B N 1
ATOM 2500 C CA . LEU B 1 12 ? 10.32 8.602 -0.842 1 98.69 12 LEU B CA 1
ATOM 2501 C C . LEU B 1 12 ? 10.453 7.184 -0.305 1 98.69 12 LEU B C 1
ATOM 2503 O O . LEU B 1 12 ? 11.555 6.641 -0.234 1 98.69 12 LEU B O 1
ATOM 2507 N N . VAL B 1 13 ? 9.312 6.57 0.024 1 98.44 13 VAL B N 1
ATOM 2508 C CA . VAL B 1 13 ? 9.305 5.211 0.551 1 98.44 13 VAL B CA 1
ATOM 2509 C C . VAL B 1 13 ? 9.93 4.258 -0.462 1 98.44 13 VAL B C 1
ATOM 2511 O O . VAL B 1 13 ? 9.648 4.336 -1.659 1 98.44 13 VAL B O 1
ATOM 2514 N N . ASN B 1 14 ? 10.82 3.342 -0.029 1 98.19 14 ASN B N 1
ATOM 2515 C CA . ASN B 1 14 ? 11.547 2.336 -0.798 1 98.19 14 ASN B CA 1
ATOM 2516 C C . ASN B 1 14 ? 12.695 2.955 -1.589 1 98.19 14 ASN B C 1
ATOM 2518 O O . ASN B 1 14 ? 13.695 2.293 -1.854 1 98.19 14 ASN B O 1
ATOM 2522 N N . ARG B 1 15 ? 12.602 4.23 -1.959 1 98.62 15 ARG B N 1
ATOM 2523 C CA . ARG B 1 15 ? 13.672 4.945 -2.645 1 98.62 15 ARG B CA 1
ATOM 2524 C C . ARG B 1 15 ? 14.758 5.379 -1.664 1 98.62 15 ARG B C 1
ATOM 2526 O O . ARG B 1 15 ? 15.922 5.512 -2.039 1 98.62 15 ARG B O 1
ATOM 2533 N N . PHE B 1 16 ? 14.336 5.648 -0.481 1 98.75 16 PHE B N 1
ATOM 2534 C CA . PHE B 1 16 ? 15.141 5.895 0.709 1 98.75 16 PHE B CA 1
ATOM 2535 C C . PHE B 1 16 ? 14.75 4.941 1.833 1 98.75 16 PHE B C 1
ATOM 2537 O O . PHE B 1 16 ? 13.594 4.52 1.922 1 98.75 16 PHE B O 1
ATOM 2544 N N . ALA B 1 17 ? 15.711 4.598 2.688 1 98.5 17 ALA B N 1
ATOM 2545 C CA . ALA B 1 17 ? 15.391 3.732 3.82 1 98.5 17 ALA B CA 1
ATOM 2546 C C . ALA B 1 17 ? 16.156 4.16 5.07 1 98.5 17 ALA B C 1
ATOM 2548 O O . ALA B 1 17 ? 15.641 4.062 6.188 1 98.5 17 ALA B O 1
ATOM 2549 N N . GLU B 1 18 ? 17.375 4.648 4.891 1 97.88 18 GLU B N 1
ATOM 2550 C CA . GLU B 1 18 ? 18.203 5.07 6.016 1 97.88 18 GLU B CA 1
ATOM 2551 C C . GLU B 1 18 ? 17.844 6.477 6.477 1 97.88 18 GLU B C 1
ATOM 2553 O O . GLU B 1 18 ? 17.812 7.414 5.672 1 97.88 18 GLU B O 1
ATOM 2558 N N . PRO B 1 19 ? 17.688 6.637 7.809 1 98.06 19 PRO B N 1
ATOM 2559 C CA . PRO B 1 19 ? 17.25 7.934 8.336 1 98.06 19 PRO B CA 1
ATOM 2560 C C . PRO B 1 19 ? 18.156 9.078 7.879 1 98.06 19 PRO B C 1
ATOM 2562 O O . PRO B 1 19 ? 17.656 10.125 7.445 1 98.06 19 PRO B O 1
ATOM 2565 N N . GLY B 1 20 ? 19.453 8.875 7.965 1 98.06 20 GLY B N 1
ATOM 2566 C CA . GLY B 1 20 ? 20.375 9.93 7.582 1 98.06 20 GLY B CA 1
ATOM 2567 C C . GLY B 1 20 ? 20.25 10.344 6.129 1 98.06 20 GLY B C 1
ATOM 2568 O O . GLY B 1 20 ? 20.172 11.531 5.82 1 98.06 20 GLY B O 1
ATOM 2569 N N . ASP B 1 21 ? 20.172 9.367 5.238 1 98.31 21 ASP B N 1
ATOM 2570 C CA . ASP B 1 21 ? 20.062 9.625 3.805 1 98.31 21 ASP B CA 1
ATOM 2571 C C . ASP B 1 21 ? 18.75 10.328 3.471 1 98.31 21 ASP B C 1
ATOM 2573 O O . ASP B 1 21 ? 18.719 11.242 2.645 1 98.31 21 ASP B O 1
ATOM 2577 N N . LEU B 1 22 ? 17.672 9.875 4.086 1 98.81 22 LEU B N 1
ATOM 2578 C CA . LEU B 1 22 ? 16.359 10.477 3.875 1 98.81 22 LEU B CA 1
ATOM 2579 C C . LEU B 1 22 ? 16.375 11.953 4.266 1 98.81 22 LEU B C 1
ATOM 2581 O O . LEU B 1 22 ? 15.992 12.812 3.465 1 98.81 22 LEU B O 1
ATOM 2585 N N . ILE B 1 23 ? 16.844 12.242 5.484 1 98.88 23 ILE B N 1
ATOM 2586 C CA . ILE B 1 23 ? 16.797 13.594 6.035 1 98.88 23 ILE B CA 1
ATOM 2587 C C . ILE B 1 23 ? 17.75 14.492 5.254 1 98.88 23 ILE B C 1
ATOM 2589 O O . ILE B 1 23 ? 17.438 15.656 4.977 1 98.88 23 ILE B O 1
ATOM 2593 N N . ASP B 1 24 ? 18.906 13.945 4.812 1 98.75 24 ASP B N 1
ATOM 2594 C CA . ASP B 1 24 ? 19.844 14.719 4.012 1 98.75 24 ASP B CA 1
ATOM 2595 C C . ASP B 1 24 ? 19.234 15.109 2.668 1 98.75 24 ASP B C 1
ATOM 2597 O O . ASP B 1 24 ? 19.391 16.25 2.217 1 98.75 24 ASP B O 1
ATOM 2601 N N . ALA B 1 25 ? 18.578 14.18 2.051 1 98.81 25 ALA B N 1
ATOM 2602 C CA . ALA B 1 25 ? 17.938 14.469 0.766 1 98.81 25 ALA B CA 1
ATOM 2603 C C . ALA B 1 25 ? 16.875 15.539 0.914 1 98.81 25 ALA B C 1
ATOM 2605 O O . ALA B 1 25 ? 16.766 16.438 0.074 1 98.81 25 ALA B O 1
ATOM 2606 N N . ILE B 1 26 ? 16.078 15.438 1.961 1 98.88 26 ILE B N 1
ATOM 2607 C CA . ILE B 1 26 ? 15.016 16.406 2.207 1 98.88 26 ILE B CA 1
ATOM 2608 C C . ILE B 1 26 ? 15.609 17.781 2.441 1 98.88 26 ILE B C 1
ATOM 2610 O O . ILE B 1 26 ? 15.133 18.781 1.893 1 98.88 26 ILE B O 1
ATOM 2614 N N . ALA B 1 27 ? 16.688 17.844 3.23 1 98.81 27 ALA B N 1
ATOM 2615 C CA . ALA B 1 27 ? 17.312 19.125 3.568 1 98.81 27 ALA B CA 1
ATOM 2616 C C . ALA B 1 27 ? 18.016 19.734 2.361 1 98.81 27 ALA B C 1
ATOM 2618 O O . ALA B 1 27 ? 17.766 20.875 1.994 1 98.81 27 ALA B O 1
ATOM 2619 N N . HIS B 1 28 ? 18.844 18.938 1.656 1 98.56 28 HIS B N 1
ATOM 2620 C CA . HIS B 1 28 ? 19.797 19.5 0.705 1 98.56 28 HIS B CA 1
ATOM 2621 C C . HIS B 1 28 ? 19.234 19.484 -0.712 1 98.56 28 HIS B C 1
ATOM 2623 O O . HIS B 1 28 ? 19.578 20.344 -1.526 1 98.56 28 HIS B O 1
ATOM 2629 N N . SER B 1 29 ? 18.406 18.531 -1.05 1 98.69 29 SER B N 1
ATOM 2630 C CA . SER B 1 29 ? 17.906 18.422 -2.414 1 98.69 29 SER B CA 1
ATOM 2631 C C . SER B 1 29 ? 16.5 19 -2.529 1 98.69 29 SER B C 1
ATOM 2633 O O . SER B 1 29 ? 16.188 19.703 -3.496 1 98.69 29 SER B O 1
ATOM 2635 N N . VAL B 1 30 ? 15.633 18.734 -1.532 1 98.75 30 VAL B N 1
ATOM 2636 C CA . VAL B 1 30 ? 14.242 19.172 -1.577 1 98.75 30 VAL B CA 1
ATOM 2637 C C . VAL B 1 30 ? 14.125 20.578 -0.966 1 98.75 30 VAL B C 1
ATOM 2639 O O . VAL B 1 30 ? 13.367 21.406 -1.461 1 98.75 30 VAL B O 1
ATOM 2642 N N . LYS B 1 31 ? 14.875 20.828 0.083 1 98.69 31 LYS B N 1
ATOM 2643 C CA . LYS B 1 31 ? 15.008 22.109 0.778 1 98.69 31 LYS B CA 1
ATOM 2644 C C . LYS B 1 31 ? 13.695 22.516 1.431 1 98.69 31 LYS B C 1
ATOM 2646 O O . LYS B 1 31 ? 13.211 23.641 1.231 1 98.69 31 LYS B O 1
ATOM 2651 N N . ILE B 1 32 ? 13.156 21.703 2.234 1 98.94 32 ILE B N 1
ATOM 2652 C CA . ILE B 1 32 ? 11.961 21.953 3.025 1 98.94 32 ILE B CA 1
ATOM 2653 C C . ILE B 1 32 ? 12.203 21.531 4.477 1 98.94 32 ILE B C 1
ATOM 2655 O O . ILE B 1 32 ? 12.875 20.531 4.738 1 98.94 32 ILE B O 1
ATOM 2659 N N . ARG B 1 33 ? 11.719 22.266 5.395 1 98.88 33 ARG B N 1
ATOM 2660 C CA . ARG B 1 33 ? 12.016 22.031 6.805 1 98.88 33 ARG B CA 1
ATOM 2661 C C . ARG B 1 33 ? 11.086 20.969 7.391 1 98.88 33 ARG B C 1
ATOM 2663 O O . ARG B 1 33 ? 11.539 20.062 8.086 1 98.88 33 ARG B O 1
ATOM 2670 N N . ASP B 1 34 ? 9.719 21.125 7.176 1 98.94 34 ASP B N 1
ATOM 2671 C CA . ASP B 1 34 ? 8.695 20.375 7.898 1 98.94 34 ASP B CA 1
ATOM 2672 C C . ASP B 1 34 ? 8.281 19.125 7.117 1 98.94 34 ASP B C 1
ATOM 2674 O O . ASP B 1 34 ? 8.07 19.188 5.906 1 98.94 34 ASP B O 1
ATOM 2678 N N . VAL B 1 35 ? 8.203 18.047 7.844 1 98.94 35 VAL B N 1
ATOM 2679 C CA . VAL B 1 35 ? 7.988 16.75 7.211 1 98.94 35 VAL B CA 1
ATOM 2680 C C . VAL B 1 35 ? 6.879 15.992 7.941 1 98.94 35 VAL B C 1
ATOM 2682 O O . VAL B 1 35 ? 6.855 15.953 9.172 1 98.94 35 VAL B O 1
ATOM 2685 N N . GLN B 1 36 ? 5.891 15.516 7.207 1 98.94 36 GLN B N 1
ATOM 2686 C CA . GLN B 1 36 ? 5.016 14.438 7.668 1 98.94 36 GLN B CA 1
ATOM 2687 C C . GLN B 1 36 ? 5.621 13.07 7.359 1 98.94 36 GLN B C 1
ATOM 2689 O O . GLN B 1 36 ? 5.684 12.664 6.199 1 98.94 36 GLN B O 1
ATOM 2694 N N . LEU B 1 37 ? 6.055 12.367 8.375 1 98.94 37 LEU B N 1
ATOM 2695 C CA . LEU B 1 37 ? 6.801 11.125 8.227 1 98.94 37 LEU B CA 1
ATOM 2696 C C . LEU B 1 37 ? 5.852 9.93 8.102 1 98.94 37 LEU B C 1
ATOM 2698 O O . LEU B 1 37 ? 4.957 9.758 8.93 1 98.94 37 LEU B O 1
ATOM 2702 N N . THR B 1 38 ? 6.031 9.141 7.055 1 98.75 38 THR B N 1
ATOM 2703 C CA . THR B 1 38 ? 5.227 7.93 6.926 1 98.75 38 THR B CA 1
ATOM 2704 C C . THR B 1 38 ? 5.871 6.77 7.68 1 98.75 38 THR B C 1
ATOM 2706 O O . THR B 1 38 ? 7.094 6.727 7.836 1 98.75 38 THR B O 1
ATOM 2709 N N . HIS B 1 39 ? 5.125 5.812 8.055 1 98.75 39 HIS B N 1
ATOM 2710 C CA . HIS B 1 39 ? 5.5 4.816 9.047 1 98.75 39 HIS B CA 1
ATOM 2711 C C . HIS B 1 39 ? 6.543 3.85 8.5 1 98.75 39 HIS B C 1
ATOM 2713 O O . HIS B 1 39 ? 7.18 3.119 9.258 1 98.75 39 HIS B O 1
ATOM 2719 N N . GLU B 1 40 ? 6.742 3.807 7.188 1 98.5 40 GLU B N 1
ATOM 2720 C CA . GLU B 1 40 ? 7.594 2.783 6.586 1 98.5 40 GLU B CA 1
ATOM 2721 C C . GLU B 1 40 ? 9.062 3.014 6.938 1 98.5 40 GLU B C 1
ATOM 2723 O O . GLU B 1 40 ? 9.867 2.082 6.895 1 98.5 40 GLU B O 1
ATOM 2728 N N . PHE B 1 41 ? 9.406 4.246 7.316 1 98.81 41 PHE B N 1
ATOM 2729 C CA . PHE B 1 41 ? 10.812 4.559 7.57 1 98.81 41 PHE B CA 1
ATOM 2730 C C . PHE B 1 41 ? 11.227 4.086 8.953 1 98.81 41 PHE B C 1
ATOM 2732 O O . PHE B 1 41 ? 12.398 3.771 9.18 1 98.81 41 PHE B O 1
ATOM 2739 N N . ILE B 1 42 ? 10.352 4.133 9.883 1 98.81 42 ILE B N 1
ATOM 2740 C CA . ILE B 1 42 ? 10.461 3.508 11.195 1 98.81 42 ILE B CA 1
ATOM 2741 C C . ILE B 1 42 ? 9.148 2.824 11.555 1 98.81 42 ILE B C 1
ATOM 2743 O O . ILE B 1 42 ? 8.25 3.451 12.125 1 98.81 42 ILE B O 1
ATOM 2747 N N . ASN B 1 43 ? 9.055 1.549 11.242 1 98.62 43 ASN B N 1
ATOM 2748 C CA . ASN B 1 43 ? 7.812 0.791 11.328 1 98.62 43 ASN B CA 1
ATOM 2749 C C . ASN B 1 43 ? 7.539 0.335 12.758 1 98.62 43 ASN B C 1
ATOM 2751 O O . ASN B 1 43 ? 8.359 -0.363 13.367 1 98.62 43 ASN B O 1
ATOM 2755 N N . PRO B 1 44 ? 6.348 0.673 13.312 1 98.69 44 PRO B N 1
ATOM 2756 C CA . PRO B 1 44 ? 6.016 0.328 14.695 1 98.69 44 PRO B CA 1
ATOM 2757 C C . PRO B 1 44 ? 6 -1.18 14.938 1 98.69 44 PRO B C 1
ATOM 2759 O O . PRO B 1 44 ? 5.988 -1.622 16.094 1 98.69 44 PRO B O 1
ATOM 2762 N N . SER B 1 45 ? 5.988 -1.972 13.875 1 98.31 45 SER B N 1
ATOM 2763 C CA . SER B 1 45 ? 5.98 -3.422 14.031 1 98.31 45 SER B CA 1
ATOM 2764 C C . SER B 1 45 ? 7.387 -3.959 14.281 1 98.31 45 SER B C 1
ATOM 2766 O O . SER B 1 45 ? 7.555 -5.113 14.672 1 98.31 45 SER B O 1
ATOM 2768 N N . TRP B 1 46 ? 8.453 -3.133 13.961 1 98.69 46 TRP B N 1
ATOM 2769 C CA . TRP B 1 46 ? 9.82 -3.607 14.141 1 98.69 46 TRP B CA 1
ATOM 2770 C C . TRP B 1 46 ? 10.156 -3.74 15.617 1 98.69 46 TRP B C 1
ATOM 2772 O O . TRP B 1 46 ? 9.5 -3.141 16.469 1 98.69 46 TRP B O 1
ATOM 2782 N N . PRO B 1 47 ? 11.203 -4.543 15.977 1 98.25 47 PRO B N 1
ATOM 2783 C CA . PRO B 1 47 ? 11.617 -4.684 17.375 1 98.25 47 PRO B CA 1
ATOM 2784 C C . PRO B 1 47 ? 11.969 -3.346 18.016 1 98.25 47 PRO B C 1
ATOM 2786 O O . PRO B 1 47 ? 12.547 -2.471 17.359 1 98.25 47 PRO B O 1
ATOM 2789 N N . GLY B 1 48 ? 11.68 -3.227 19.312 1 98.5 48 GLY B N 1
ATOM 2790 C CA . GLY B 1 48 ? 11.883 -1.993 20.047 1 98.5 48 GLY B CA 1
ATOM 2791 C C . GLY B 1 48 ? 13.289 -1.447 19.922 1 98.5 48 GLY B C 1
ATOM 2792 O O . GLY B 1 48 ? 13.484 -0.239 19.781 1 98.5 48 GLY B O 1
ATOM 2793 N N . ALA B 1 49 ? 14.25 -2.355 19.984 1 98.56 49 ALA B N 1
ATOM 2794 C CA . ALA B 1 49 ? 15.648 -1.928 19.906 1 98.56 49 ALA B CA 1
ATOM 2795 C C . ALA B 1 49 ? 15.945 -1.291 18.547 1 98.56 49 ALA B C 1
ATOM 2797 O O . ALA B 1 49 ? 16.719 -0.328 18.469 1 98.56 49 ALA B O 1
ATOM 2798 N N . VAL B 1 50 ? 15.352 -1.851 17.484 1 98.62 50 VAL B N 1
ATOM 2799 C CA . VAL B 1 50 ? 15.555 -1.342 16.141 1 98.62 50 VAL B CA 1
ATOM 2800 C C . VAL B 1 50 ? 14.883 0.021 15.984 1 98.62 50 VAL B C 1
ATOM 2802 O O . VAL B 1 50 ? 15.5 0.972 15.492 1 98.62 50 VAL B O 1
ATOM 2805 N N . THR B 1 51 ? 13.625 0.145 16.453 1 98.62 51 THR B N 1
ATOM 2806 C CA . THR B 1 51 ? 12.891 1.398 16.328 1 98.62 51 THR B CA 1
ATOM 2807 C C . THR B 1 51 ? 13.586 2.512 17.109 1 98.62 51 THR B C 1
ATOM 2809 O O . THR B 1 51 ? 13.703 3.639 16.625 1 98.62 51 THR B O 1
ATOM 2812 N N . ARG B 1 52 ? 14.062 2.207 18.297 1 98.5 52 ARG B N 1
ATOM 2813 C CA . ARG B 1 52 ? 14.742 3.201 19.125 1 98.5 52 ARG B CA 1
ATOM 2814 C C . ARG B 1 52 ? 16.031 3.676 18.453 1 98.5 52 ARG B C 1
ATOM 2816 O O . ARG B 1 52 ? 16.297 4.875 18.406 1 98.5 52 ARG B O 1
ATOM 2823 N N . ARG B 1 53 ? 16.812 2.703 17.953 1 98.75 53 ARG B N 1
ATOM 2824 C CA . ARG B 1 53 ? 18.078 3.047 17.297 1 98.75 53 ARG B CA 1
ATOM 2825 C C . ARG B 1 53 ? 17.844 3.922 16.078 1 98.75 53 ARG B C 1
ATOM 2827 O O . ARG B 1 53 ? 18.5 4.949 15.906 1 98.75 53 ARG B O 1
ATOM 2834 N N . LEU B 1 54 ? 16.906 3.529 15.273 1 98.81 54 LEU B N 1
ATOM 2835 C CA . LEU B 1 54 ? 16.641 4.266 14.039 1 98.81 54 LEU B CA 1
ATOM 2836 C C . LEU B 1 54 ? 16.031 5.633 14.344 1 98.81 54 LEU B C 1
ATOM 2838 O O . LEU B 1 54 ? 16.297 6.605 13.625 1 98.81 54 LEU B O 1
ATOM 2842 N N . THR B 1 55 ? 15.211 5.73 15.391 1 98.94 55 THR B N 1
ATOM 2843 C CA . THR B 1 55 ? 14.672 7.016 15.828 1 98.94 55 THR B CA 1
ATOM 2844 C C . THR B 1 55 ? 15.789 7.957 16.266 1 98.94 55 THR B C 1
ATOM 2846 O O . THR B 1 55 ? 15.789 9.133 15.906 1 98.94 55 THR B O 1
ATOM 2849 N N . ARG B 1 56 ? 16.734 7.453 17 1 98.81 56 ARG B N 1
ATOM 2850 C CA . ARG B 1 56 ? 17.875 8.258 17.438 1 98.81 56 ARG B CA 1
ATOM 2851 C C . ARG B 1 56 ? 18.688 8.727 16.25 1 98.81 56 ARG B C 1
ATOM 2853 O O . ARG B 1 56 ? 19.125 9.883 16.203 1 98.81 56 ARG B O 1
ATOM 2860 N N . GLU B 1 57 ? 18.922 7.832 15.328 1 98.81 57 GLU B N 1
ATOM 2861 C CA . GLU B 1 57 ? 19.672 8.188 14.133 1 98.81 57 GLU B CA 1
ATOM 2862 C C . GLU B 1 57 ? 18.969 9.297 13.344 1 98.81 57 GLU B C 1
ATOM 2864 O O . GLU B 1 57 ? 19.609 10.227 12.867 1 98.81 57 GLU B O 1
ATOM 2869 N N . MET B 1 58 ? 17.641 9.18 13.227 1 98.88 58 MET B N 1
ATOM 2870 C CA . MET B 1 58 ? 16.891 10.203 12.508 1 98.88 58 MET B CA 1
ATOM 2871 C C . MET B 1 58 ? 16.922 11.531 13.258 1 98.88 58 MET B C 1
ATOM 2873 O O . MET B 1 58 ? 17.109 12.586 12.648 1 98.88 58 MET B O 1
ATOM 2877 N N . SER B 1 59 ? 16.781 11.43 14.555 1 98.81 59 SER B N 1
ATOM 2878 C CA . SER B 1 59 ? 16.844 12.625 15.383 1 98.81 59 SER B CA 1
ATOM 2879 C C . SER B 1 59 ? 18.172 13.352 15.203 1 98.81 59 SER B C 1
ATOM 2881 O O . SER B 1 59 ? 18.203 14.578 15.117 1 98.81 59 SER B O 1
ATOM 2883 N N . ALA B 1 60 ? 19.219 12.625 15.141 1 98.81 60 ALA B N 1
ATOM 2884 C CA . ALA B 1 60 ? 20.547 13.219 14.945 1 98.81 60 ALA B CA 1
ATOM 2885 C C . ALA B 1 60 ? 20.641 13.898 13.586 1 98.81 60 ALA B C 1
ATOM 2887 O O . ALA B 1 60 ? 21.234 14.984 13.469 1 98.81 60 ALA B O 1
ATOM 2888 N N . ALA B 1 61 ? 20.141 13.234 12.578 1 98.81 61 ALA B N 1
ATOM 2889 C CA . ALA B 1 61 ? 20.156 13.82 11.242 1 98.81 61 ALA B CA 1
ATOM 2890 C C . ALA B 1 61 ? 19.312 15.094 11.195 1 98.81 61 ALA B C 1
ATOM 2892 O O . ALA B 1 61 ? 19.672 16.078 10.539 1 98.81 61 ALA B O 1
ATOM 2893 N N . MET B 1 62 ? 18.156 15.07 11.906 1 98.88 62 MET B N 1
ATOM 2894 C CA . MET B 1 62 ? 17.297 16.25 12.008 1 98.88 62 MET B CA 1
ATOM 2895 C C . MET B 1 62 ? 18.047 17.406 12.68 1 98.88 62 MET B C 1
ATOM 2897 O O . MET B 1 62 ? 17.984 18.547 12.219 1 98.88 62 MET B O 1
ATOM 2901 N N . ALA B 1 63 ? 18.75 17.094 13.719 1 98.62 63 ALA B N 1
ATOM 2902 C CA . ALA B 1 63 ? 19.516 18.109 14.438 1 98.62 63 ALA B CA 1
ATOM 2903 C C . ALA B 1 63 ? 20.594 18.734 13.555 1 98.62 63 ALA B C 1
ATOM 2905 O O . ALA B 1 63 ? 20.812 19.938 13.594 1 98.62 63 ALA B O 1
ATOM 2906 N N . ARG B 1 64 ? 21.188 17.922 12.773 1 98.38 64 ARG B N 1
ATOM 2907 C CA . ARG B 1 64 ? 22.281 18.375 11.922 1 98.38 64 ARG B CA 1
ATOM 2908 C C . ARG B 1 64 ? 21.75 19.219 10.766 1 98.38 64 ARG B C 1
ATOM 2910 O O . ARG B 1 64 ? 22.422 20.156 10.32 1 98.38 64 ARG B O 1
ATOM 2917 N N . THR B 1 65 ? 20.594 18.969 10.281 1 98.81 65 THR B N 1
ATOM 2918 C CA . THR B 1 65 ? 20.125 19.562 9.039 1 98.81 65 THR B CA 1
ATOM 2919 C C . THR B 1 65 ? 19.109 20.672 9.305 1 98.81 65 THR B C 1
ATOM 2921 O O . THR B 1 65 ? 18.891 21.547 8.461 1 98.81 65 THR B O 1
ATOM 2924 N N . GLY B 1 66 ? 18.391 20.594 10.438 1 98.81 66 GLY B N 1
ATOM 2925 C CA . GLY B 1 66 ? 17.328 21.531 10.742 1 98.81 66 GLY B CA 1
ATOM 2926 C C . GLY B 1 66 ? 15.961 21.062 10.281 1 98.81 66 GLY B C 1
ATOM 2927 O O . GLY B 1 66 ? 14.945 21.719 10.531 1 98.81 66 GLY B O 1
ATOM 2928 N N . VAL B 1 67 ? 15.875 19.859 9.617 1 98.94 67 VAL B N 1
ATOM 2929 C CA . VAL B 1 67 ? 14.602 19.281 9.203 1 98.94 67 VAL B CA 1
ATOM 2930 C C . VAL B 1 67 ? 13.781 18.922 10.438 1 98.94 67 VAL B C 1
ATOM 2932 O O . VAL B 1 67 ? 14.336 18.516 11.461 1 98.94 67 VAL B O 1
ATOM 2935 N N . ARG B 1 68 ? 12.453 19.062 10.359 1 98.94 68 ARG B N 1
ATOM 2936 C CA . ARG B 1 68 ? 11.57 18.781 11.477 1 98.94 68 ARG B CA 1
ATOM 2937 C C . ARG B 1 68 ? 10.461 17.812 11.07 1 98.94 68 ARG B C 1
ATOM 2939 O O . ARG B 1 68 ? 9.805 18 10.047 1 98.94 68 ARG B O 1
ATOM 2946 N N . VAL B 1 69 ? 10.344 16.781 11.828 1 98.94 69 VAL B N 1
ATOM 2947 C CA . VAL B 1 69 ? 9.148 15.953 11.711 1 98.94 69 VAL B CA 1
ATOM 2948 C C . VAL B 1 69 ? 8 16.594 12.492 1 98.94 69 VAL B C 1
ATOM 2950 O O . VAL B 1 69 ? 8.117 16.812 13.703 1 98.94 69 VAL B O 1
ATOM 2953 N N . THR B 1 70 ? 6.895 16.875 11.781 1 98.94 70 THR B N 1
ATOM 2954 C CA . THR B 1 70 ? 5.777 17.547 12.445 1 98.94 70 THR B CA 1
ATOM 2955 C C . THR B 1 70 ? 4.691 16.547 12.812 1 98.94 70 THR B C 1
ATOM 2957 O O . THR B 1 70 ? 3.953 16.75 13.781 1 98.94 70 THR B O 1
ATOM 2960 N N . SER B 1 71 ? 4.57 15.5 12.047 1 98.94 71 SER B N 1
ATOM 2961 C CA . SER B 1 71 ? 3.525 14.508 12.281 1 98.94 71 SER B CA 1
ATOM 2962 C C . SER B 1 71 ? 3.904 13.156 11.68 1 98.94 71 SER B C 1
ATOM 2964 O O . SER B 1 71 ? 4.84 13.062 10.883 1 98.94 71 SER B O 1
ATOM 2966 N N . GLY B 1 72 ? 3.27 12.125 12.164 1 98.94 72 GLY B N 1
ATOM 2967 C CA . GLY B 1 72 ? 3.363 10.789 11.602 1 98.94 72 GLY B CA 1
ATOM 2968 C C . GLY B 1 72 ? 2.064 10.305 10.984 1 98.94 72 GLY B C 1
ATOM 2969 O O . GLY B 1 72 ? 0.991 10.492 11.562 1 98.94 72 GLY B O 1
ATOM 2970 N N . MET B 1 73 ? 2.15 9.727 9.828 1 98.88 73 MET B N 1
ATOM 2971 C CA . MET B 1 73 ? 0.976 9.18 9.148 1 98.88 73 MET B CA 1
ATOM 2972 C C . MET B 1 73 ? 1.295 7.836 8.5 1 98.88 73 MET B C 1
ATOM 2974 O O . MET B 1 73 ? 2.434 7.594 8.102 1 98.88 73 MET B O 1
ATOM 2978 N N . THR B 1 74 ? 0.296 6.957 8.414 1 98.56 74 THR B N 1
ATOM 2979 C CA . THR B 1 74 ? 0.507 5.766 7.598 1 98.56 74 THR B CA 1
ATOM 2980 C C . THR B 1 74 ? 0.768 6.141 6.141 1 98.56 74 THR B C 1
ATOM 2982 O O . THR B 1 74 ? 0.154 7.074 5.617 1 98.56 74 THR B O 1
ATOM 2985 N N . GLY B 1 75 ? 1.703 5.449 5.555 1 97.69 75 GLY B N 1
ATOM 2986 C CA . GLY B 1 75 ? 2.102 5.715 4.184 1 97.69 75 GLY B CA 1
ATOM 2987 C C . GLY B 1 75 ? 1.389 4.832 3.174 1 97.69 75 GLY B C 1
ATOM 2988 O O . GLY B 1 75 ? 0.297 4.328 3.443 1 97.69 75 GLY B O 1
ATOM 2989 N N . PRO B 1 76 ? 1.953 4.719 1.971 1 95.56 76 PRO B N 1
ATOM 2990 C CA . PRO B 1 76 ? 1.292 4.02 0.867 1 95.56 76 PRO B CA 1
ATOM 2991 C C . PRO B 1 76 ? 1.022 2.549 1.179 1 95.56 76 PRO B C 1
ATOM 2993 O O . PRO B 1 76 ? 0.095 1.956 0.622 1 95.56 76 PRO B O 1
ATOM 2996 N N . TYR B 1 77 ? 1.709 1.999 2.107 1 96.88 77 TYR B N 1
ATOM 2997 C CA . TYR B 1 77 ? 1.587 0.569 2.367 1 96.88 77 TYR B CA 1
ATOM 2998 C C . TYR B 1 77 ? 0.954 0.315 3.73 1 96.88 77 TYR B C 1
ATOM 3000 O O . TYR B 1 77 ? 1.176 -0.735 4.34 1 96.88 77 TYR B O 1
ATOM 3008 N N . GLY B 1 78 ? 0.206 1.349 4.223 1 96.88 78 GLY B N 1
ATOM 3009 C CA . GLY B 1 78 ? -0.41 1.225 5.535 1 96.88 78 GLY B CA 1
ATOM 3010 C C . GLY B 1 78 ? -1.904 1.485 5.52 1 96.88 78 GLY B C 1
ATOM 3011 O O . GLY B 1 78 ? -2.512 1.716 6.566 1 96.88 78 GLY B O 1
ATOM 3012 N N . ARG B 1 79 ? -2.553 1.491 4.359 1 97 79 ARG B N 1
ATOM 3013 C CA . ARG B 1 79 ? -3.98 1.783 4.262 1 97 79 ARG B CA 1
ATOM 3014 C C . ARG B 1 79 ? -4.812 0.53 4.508 1 97 79 ARG B C 1
ATOM 3016 O O . ARG B 1 79 ? -5.215 -0.15 3.561 1 97 79 ARG B O 1
ATOM 3023 N N . LEU B 1 80 ? -5.098 0.24 5.773 1 98.31 80 LEU B N 1
ATOM 3024 C CA . LEU B 1 80 ? -5.785 -0.98 6.188 1 98.31 80 LEU B CA 1
ATOM 3025 C C . LEU B 1 80 ? -7.02 -0.657 7.016 1 98.31 80 LEU B C 1
ATOM 3027 O O . LEU B 1 80 ? -7.285 0.51 7.316 1 98.31 80 LEU B O 1
ATOM 3031 N N . ASN B 1 81 ? -7.75 -1.61 7.402 1 98.69 81 ASN B N 1
ATOM 3032 C CA . ASN B 1 81 ? -8.953 -1.448 8.211 1 98.69 81 ASN B CA 1
ATOM 3033 C C . ASN B 1 81 ? -8.641 -0.827 9.57 1 98.69 81 ASN B C 1
ATOM 3035 O O . ASN B 1 81 ? -9.445 -0.064 10.109 1 98.69 81 ASN B O 1
ATOM 3039 N N . HIS B 1 82 ? -7.516 -1.243 10.203 1 98.62 82 HIS B N 1
ATOM 3040 C CA . HIS B 1 82 ? -7.121 -0.84 11.547 1 98.62 82 HIS B CA 1
ATOM 3041 C C . HIS B 1 82 ? -8.281 -0.967 12.523 1 98.62 82 HIS B C 1
ATOM 3043 O O . HIS B 1 82 ? -8.75 -2.074 12.805 1 98.62 82 HIS B O 1
ATOM 3049 N N . PHE B 1 83 ? -8.883 0.152 12.875 1 98.88 83 PHE B N 1
ATOM 3050 C CA . PHE B 1 83 ? -9.922 0.154 13.898 1 98.88 83 PHE B CA 1
ATOM 3051 C C . PHE B 1 83 ? -11.273 -0.211 13.297 1 98.88 83 PHE B C 1
ATOM 3053 O O . PHE B 1 83 ? -12.234 -0.466 14.031 1 98.88 83 PHE B O 1
ATOM 3060 N N . GLY B 1 84 ? -11.312 -0.259 11.953 1 98.88 84 GLY B N 1
ATOM 3061 C CA . GLY B 1 84 ? -12.516 -0.71 11.266 1 98.88 84 GLY B CA 1
ATOM 3062 C C . GLY B 1 84 ? -12.539 -2.211 11.031 1 98.88 84 GLY B C 1
ATOM 3063 O O . GLY B 1 84 ? -13.508 -2.742 10.492 1 98.88 84 GLY B O 1
ATOM 3064 N N . HIS B 1 85 ? -11.453 -2.906 11.422 1 98.88 85 HIS B N 1
ATOM 3065 C CA . HIS B 1 85 ? -11.445 -4.359 11.297 1 98.88 85 HIS B CA 1
ATOM 3066 C C . HIS B 1 85 ? -12.523 -4.988 12.18 1 98.88 85 HIS B C 1
ATOM 3068 O O . HIS B 1 85 ? -12.68 -4.605 13.344 1 98.88 85 HIS B O 1
ATOM 3074 N N . PRO B 1 86 ? -13.25 -5.984 11.68 1 98.5 86 PRO B N 1
ATOM 3075 C CA . PRO B 1 86 ? -14.312 -6.586 12.484 1 98.5 86 PRO B CA 1
ATOM 3076 C C . PRO B 1 86 ? -13.781 -7.41 13.656 1 98.5 86 PRO B C 1
ATOM 3078 O O . PRO B 1 86 ? -14.492 -7.629 14.641 1 98.5 86 PRO B O 1
ATOM 3081 N N . ASP B 1 87 ? -12.594 -7.891 13.641 1 98.75 87 ASP B N 1
ATOM 3082 C CA . ASP B 1 87 ? -11.984 -8.719 14.68 1 98.75 87 ASP B CA 1
ATOM 3083 C C . ASP B 1 87 ? -11.375 -7.859 15.789 1 98.75 87 ASP B C 1
ATOM 3085 O O . ASP B 1 87 ? -10.484 -7.051 15.531 1 98.75 87 ASP B O 1
ATOM 3089 N N . ALA B 1 88 ? -11.781 -8.086 17 1 98.75 88 ALA B N 1
ATOM 3090 C CA . ALA B 1 88 ? -11.375 -7.258 18.141 1 98.75 88 ALA B CA 1
ATOM 3091 C C . ALA B 1 88 ? -9.883 -7.406 18.422 1 98.75 88 ALA B C 1
ATOM 3093 O O . ALA B 1 88 ? -9.227 -6.445 18.828 1 98.75 88 ALA B O 1
ATOM 3094 N N . ASP B 1 89 ? -9.359 -8.609 18.25 1 98.81 89 ASP B N 1
ATOM 3095 C CA . ASP B 1 89 ? -7.941 -8.836 18.531 1 98.81 89 ASP B CA 1
ATOM 3096 C C . ASP B 1 89 ? -7.062 -8.133 17.484 1 98.81 89 ASP B C 1
ATOM 3098 O O . ASP B 1 89 ? -5.977 -7.652 17.812 1 98.81 89 ASP B O 1
ATOM 3102 N N . VAL B 1 90 ? -7.527 -8.117 16.266 1 98.81 90 VAL B N 1
ATOM 3103 C CA . VAL B 1 90 ? -6.812 -7.379 15.234 1 98.81 90 VAL B CA 1
ATOM 3104 C C . VAL B 1 90 ? -6.828 -5.887 15.555 1 98.81 90 VAL B C 1
ATOM 3106 O O . VAL B 1 90 ? -5.805 -5.211 15.453 1 98.81 90 VAL B O 1
ATOM 3109 N N . ARG B 1 91 ? -7.973 -5.34 15.984 1 98.88 91 ARG B N 1
ATOM 3110 C CA . ARG B 1 91 ? -8.039 -3.943 16.391 1 98.88 91 ARG B CA 1
ATOM 3111 C C . ARG B 1 91 ? -7.082 -3.664 17.547 1 98.88 91 ARG B C 1
ATOM 3113 O O . ARG B 1 91 ? -6.422 -2.621 17.578 1 98.88 91 ARG B O 1
ATOM 3120 N N . ARG B 1 92 ? -7.008 -4.617 18.5 1 98.88 92 ARG B N 1
ATOM 3121 C CA . ARG B 1 92 ? -6.121 -4.453 19.641 1 98.88 92 ARG B CA 1
ATOM 3122 C C . ARG B 1 92 ? -4.668 -4.336 19.203 1 98.88 92 ARG B C 1
ATOM 3124 O O . ARG B 1 92 ? -3.914 -3.516 19.734 1 98.88 92 ARG B O 1
ATOM 3131 N N . TYR B 1 93 ? -4.277 -5.172 18.266 1 98.81 93 TYR B N 1
ATOM 3132 C CA . TYR B 1 93 ? -2.934 -5.07 17.703 1 98.81 93 TYR B CA 1
ATOM 3133 C C . TYR B 1 93 ? -2.668 -3.67 17.172 1 98.81 93 TYR B C 1
ATOM 3135 O O . TYR B 1 93 ? -1.606 -3.094 17.422 1 98.81 93 TYR B O 1
ATOM 3143 N N . TYR B 1 94 ? -3.625 -3.109 16.453 1 98.88 94 TYR B N 1
ATOM 3144 C CA . TYR B 1 94 ? -3.393 -1.825 15.805 1 98.88 94 TYR B CA 1
ATOM 3145 C C . TYR B 1 94 ? -3.469 -0.681 16.812 1 98.88 94 TYR B C 1
ATOM 3147 O O . TYR B 1 94 ? -2.818 0.352 16.625 1 98.88 94 TYR B O 1
ATOM 3155 N N . VAL B 1 95 ? -4.285 -0.839 17.875 1 98.94 95 VAL B N 1
ATOM 3156 C CA . VAL B 1 95 ? -4.227 0.153 18.938 1 98.94 95 VAL B CA 1
ATOM 3157 C C . VAL B 1 95 ? -2.799 0.251 19.484 1 98.94 95 VAL B C 1
ATOM 3159 O O . VAL B 1 95 ? -2.24 1.347 19.578 1 98.94 95 VAL B O 1
ATOM 3162 N N . ASP B 1 96 ? -2.207 -0.875 19.734 1 98.88 96 ASP B N 1
ATOM 3163 C CA . ASP B 1 96 ? -0.838 -0.886 20.25 1 98.88 96 ASP B CA 1
ATOM 3164 C C . ASP B 1 96 ? 0.145 -0.39 19.188 1 98.88 96 ASP B C 1
ATOM 3166 O O . ASP B 1 96 ? 1.132 0.274 19.516 1 98.88 96 ASP B O 1
ATOM 3170 N N . TRP B 1 97 ? -0.12 -0.762 18 1 98.88 97 TRP B N 1
ATOM 3171 C CA . TRP B 1 97 ? 0.689 -0.308 16.875 1 98.88 97 TRP B CA 1
ATOM 3172 C C . TRP B 1 97 ? 0.708 1.215 16.797 1 98.88 97 TRP B C 1
ATOM 3174 O O . TRP B 1 97 ? 1.775 1.826 16.719 1 98.88 97 TRP B O 1
ATOM 3184 N N . PHE B 1 98 ? -0.463 1.847 16.938 1 98.94 98 PHE B N 1
ATOM 3185 C CA . PHE B 1 98 ? -0.559 3.299 16.828 1 98.94 98 PHE B CA 1
ATOM 3186 C C . PHE B 1 98 ? 0.026 3.963 18.078 1 98.94 98 PHE B C 1
ATOM 3188 O O . PHE B 1 98 ? 0.583 5.059 18 1 98.94 98 PHE B O 1
ATOM 3195 N N . LYS B 1 99 ? -0.075 3.34 19.234 1 98.94 99 LYS B N 1
ATOM 3196 C CA . LYS B 1 99 ? 0.607 3.857 20.422 1 98.94 99 LYS B CA 1
ATOM 3197 C C . LYS B 1 99 ? 2.115 3.928 20.203 1 98.94 99 LYS B C 1
ATOM 3199 O O . LYS B 1 99 ? 2.752 4.93 20.531 1 98.94 99 LYS B O 1
ATOM 3204 N N . THR B 1 100 ? 2.658 2.865 19.641 1 98.94 100 THR B N 1
ATOM 3205 C CA . THR B 1 100 ? 4.082 2.852 19.328 1 98.94 100 THR B CA 1
ATOM 3206 C C . THR B 1 100 ? 4.422 3.936 18.297 1 98.94 100 THR B C 1
ATOM 3208 O O . THR B 1 100 ? 5.441 4.617 18.422 1 98.94 100 THR B O 1
ATOM 3211 N N . PHE B 1 101 ? 3.566 4.082 17.344 1 98.94 101 PHE B N 1
ATOM 3212 C CA . PHE B 1 101 ? 3.77 5.105 16.328 1 98.94 101 PHE B CA 1
ATOM 3213 C C . PHE B 1 101 ? 3.76 6.496 16.953 1 98.94 101 PHE B C 1
ATOM 3215 O O . PHE B 1 101 ? 4.555 7.359 16.562 1 98.94 101 PHE B O 1
ATOM 3222 N N . ALA B 1 102 ? 2.854 6.711 17.859 1 98.94 102 ALA B N 1
ATOM 3223 C CA . ALA B 1 102 ? 2.809 7.965 18.609 1 98.94 102 ALA B CA 1
ATOM 3224 C C . ALA B 1 102 ? 4.121 8.211 19.359 1 98.94 102 ALA B C 1
ATOM 3226 O O . ALA B 1 102 ? 4.652 9.32 19.328 1 98.94 102 ALA B O 1
ATOM 3227 N N . ASN B 1 103 ? 4.66 7.188 19.984 1 98.94 103 ASN B N 1
ATOM 3228 C CA . ASN B 1 103 ? 5.938 7.316 20.688 1 98.94 103 ASN B CA 1
ATOM 3229 C C . ASN B 1 103 ? 7.059 7.711 19.734 1 98.94 103 ASN B C 1
ATOM 3231 O O . ASN B 1 103 ? 7.855 8.602 20.031 1 98.94 103 ASN B O 1
ATOM 3235 N N . ILE B 1 104 ? 7.141 7 18.578 1 98.94 104 ILE B N 1
ATOM 3236 C CA . ILE B 1 104 ? 8.172 7.277 17.594 1 98.94 104 ILE B CA 1
ATOM 3237 C C . ILE B 1 104 ? 8.07 8.734 17.125 1 98.94 104 ILE B C 1
ATOM 3239 O O . ILE B 1 104 ? 9.07 9.445 17.078 1 98.94 104 ILE B O 1
ATOM 3243 N N . THR B 1 105 ? 6.863 9.188 16.844 1 98.94 105 THR B N 1
ATOM 3244 C CA . THR B 1 105 ? 6.621 10.539 16.359 1 98.94 105 THR B CA 1
ATOM 3245 C C . THR B 1 105 ? 6.992 11.57 17.422 1 98.94 105 THR B C 1
ATOM 3247 O O . THR B 1 105 ? 7.645 12.57 17.109 1 98.94 105 THR B O 1
ATOM 3250 N N . ALA B 1 106 ? 6.609 11.305 18.656 1 98.88 106 ALA B N 1
ATOM 3251 C CA . ALA B 1 106 ? 6.941 12.195 19.766 1 98.88 106 ALA B CA 1
ATOM 3252 C C . ALA B 1 106 ? 8.453 12.297 19.953 1 98.88 106 ALA B C 1
ATOM 3254 O O . ALA B 1 106 ? 8.984 13.391 20.141 1 98.88 106 ALA B O 1
ATOM 3255 N N . ASP B 1 107 ? 9.117 11.172 19.906 1 98.88 107 ASP B N 1
ATOM 3256 C CA . ASP B 1 107 ? 10.57 11.133 20.062 1 98.88 107 ASP B CA 1
ATOM 3257 C C . ASP B 1 107 ? 11.266 11.953 18.984 1 98.88 107 ASP B C 1
ATOM 3259 O O . ASP B 1 107 ? 12.375 12.438 19.188 1 98.88 107 ASP B O 1
ATOM 3263 N N . LEU B 1 108 ? 10.641 12.109 17.859 1 98.94 108 LEU B N 1
ATOM 3264 C CA . LEU B 1 108 ? 11.219 12.859 16.75 1 98.94 108 LEU B CA 1
ATOM 3265 C C . LEU B 1 108 ? 10.766 14.312 16.781 1 98.94 108 LEU B C 1
ATOM 3267 O O . LEU B 1 108 ? 11.094 15.094 15.883 1 98.94 108 LEU B O 1
ATOM 3271 N N . GLY B 1 109 ? 9.945 14.672 17.734 1 98.81 109 GLY B N 1
ATOM 3272 C CA . GLY B 1 109 ? 9.547 16.062 17.922 1 98.81 109 GLY B CA 1
ATOM 3273 C C . GLY B 1 109 ? 8.211 16.375 17.266 1 98.81 109 GLY B C 1
ATOM 3274 O O . GLY B 1 109 ? 7.77 17.531 17.281 1 98.81 109 GLY B O 1
ATOM 3275 N N . GLY B 1 110 ? 7.555 15.328 16.688 1 98.81 110 GLY B N 1
ATOM 3276 C CA . GLY B 1 110 ? 6.25 15.539 16.078 1 98.81 110 GLY B CA 1
ATOM 3277 C C . GLY B 1 110 ? 5.152 15.805 17.078 1 98.81 110 GLY B C 1
ATOM 3278 O O . GLY B 1 110 ? 5.32 15.523 18.281 1 98.81 110 GLY B O 1
ATOM 3279 N N . SER B 1 111 ? 3.994 16.312 16.609 1 98.75 111 SER B N 1
ATOM 3280 C CA . SER B 1 111 ? 2.945 16.75 17.531 1 98.75 111 SER B CA 1
ATOM 3281 C C . SER B 1 111 ? 1.657 15.961 17.297 1 98.75 111 SER B C 1
ATOM 3283 O O . SER B 1 111 ? 0.701 16.094 18.062 1 98.75 111 SER B O 1
ATOM 3285 N N . SER B 1 112 ? 1.604 15.133 16.266 1 98.88 112 SER B N 1
ATOM 3286 C CA . SER B 1 112 ? 0.353 14.445 15.953 1 98.88 112 SER B CA 1
ATOM 3287 C C . SER B 1 112 ? 0.599 13.188 15.125 1 98.88 112 SER B C 1
ATOM 3289 O O . SER B 1 112 ? 1.641 13.062 14.477 1 98.88 112 SER B O 1
ATOM 3291 N N . VAL B 1 113 ? -0.302 12.266 15.18 1 98.94 113 VAL B N 1
ATOM 3292 C CA . VAL B 1 113 ? -0.285 11.062 14.359 1 98.94 113 VAL B CA 1
ATOM 3293 C C . VAL B 1 113 ? -1.689 10.773 13.836 1 98.94 113 VAL B C 1
ATOM 3295 O O . VAL B 1 113 ? -2.682 11.195 14.43 1 98.94 113 VAL B O 1
ATOM 3298 N N . GLY B 1 114 ? -1.745 10.172 12.719 1 98.75 114 GLY B N 1
ATOM 3299 C CA . GLY B 1 114 ? -3.057 9.781 12.227 1 98.75 114 GLY B CA 1
ATOM 3300 C C . GLY B 1 114 ? -2.998 8.969 10.945 1 98.75 114 GLY B C 1
ATOM 3301 O O . GLY B 1 114 ? -1.918 8.562 10.516 1 98.75 114 GLY B O 1
ATOM 3302 N N . THR B 1 115 ? -4.047 8.609 10.477 1 98.69 115 THR B N 1
ATOM 3303 C CA . THR B 1 115 ? -4.352 7.883 9.242 1 98.69 115 THR B CA 1
ATOM 3304 C C . THR B 1 115 ? -5.797 8.125 8.82 1 98.69 115 THR B C 1
ATOM 3306 O O . THR B 1 115 ? -6.363 9.18 9.102 1 98.69 115 THR B O 1
ATOM 3309 N N . GLN B 1 116 ? -6.445 7.254 8.031 1 98.5 116 GLN B N 1
ATOM 3310 C CA . GLN B 1 116 ? -7.891 7.312 7.832 1 98.5 116 GLN B CA 1
ATOM 3311 C C . GLN B 1 116 ? -8.641 6.914 9.102 1 98.5 116 GLN B C 1
ATOM 3313 O O . GLN B 1 116 ? -8.078 6.254 9.977 1 98.5 116 GLN B O 1
ATOM 3318 N N . PHE B 1 117 ? -9.891 7.34 9.234 1 98.88 117 PHE B N 1
ATOM 3319 C CA . PHE B 1 117 ? -10.68 7.074 10.43 1 98.88 117 PHE B CA 1
ATOM 3320 C C . PHE B 1 117 ? -10.828 5.574 10.656 1 98.88 117 PHE B C 1
ATOM 3322 O O . PHE B 1 117 ? -10.531 5.074 11.742 1 98.88 117 PHE B O 1
ATOM 3329 N N . ALA B 1 118 ? -11.242 4.914 9.703 1 98.81 118 ALA B N 1
ATOM 3330 C CA . ALA B 1 118 ? -11.461 3.475 9.586 1 98.81 118 ALA B CA 1
ATOM 3331 C C . ALA B 1 118 ? -11.758 3.08 8.148 1 98.81 118 ALA B C 1
ATOM 3333 O O . ALA B 1 118 ? -12.086 3.932 7.316 1 98.81 118 ALA B O 1
ATOM 3334 N N . ILE B 1 119 ? -11.516 1.857 7.84 1 98.81 119 ILE B N 1
ATOM 3335 C CA . ILE B 1 119 ? -12.008 1.25 6.605 1 98.81 119 ILE B CA 1
ATOM 3336 C C . ILE B 1 119 ? -12.906 0.06 6.938 1 98.81 119 ILE B C 1
ATOM 3338 O O . ILE B 1 119 ? -12.477 -0.879 7.613 1 98.81 119 ILE B O 1
ATOM 3342 N N . PHE B 1 120 ? -14.109 0.152 6.492 1 98.94 120 PHE B N 1
ATOM 3343 C CA . PHE B 1 120 ? -15.055 -0.918 6.785 1 98.94 120 PHE B CA 1
ATOM 3344 C C . PHE B 1 120 ? -15.117 -1.915 5.637 1 98.94 120 PHE B C 1
ATOM 3346 O O . PHE B 1 120 ? -14.93 -1.545 4.477 1 98.94 120 PHE B O 1
ATOM 3353 N N . THR B 1 121 ? -15.367 -3.199 6.004 1 98.81 121 THR B N 1
ATOM 3354 C CA . THR B 1 121 ? -15.719 -4.18 4.984 1 98.81 121 THR B CA 1
ATOM 3355 C C . THR B 1 121 ? -17.062 -3.854 4.359 1 98.81 121 THR B C 1
ATOM 3357 O O . THR B 1 121 ? -17.828 -3.051 4.902 1 98.81 121 THR B O 1
ATOM 3360 N N . TYR B 1 122 ? -17.359 -4.484 3.197 1 98.69 122 TYR B N 1
ATOM 3361 C CA . TYR B 1 122 ? -18.672 -4.367 2.592 1 98.69 122 TYR B CA 1
ATOM 3362 C C . TYR B 1 122 ? -19.766 -4.742 3.588 1 98.69 122 TYR B C 1
ATOM 3364 O O . TYR B 1 122 ? -20.719 -3.994 3.781 1 98.69 122 TYR B O 1
ATOM 3372 N N . ARG B 1 123 ? -19.609 -5.844 4.258 1 98.31 123 ARG B N 1
ATOM 3373 C CA . ARG B 1 123 ? -20.594 -6.391 5.176 1 98.31 123 ARG B CA 1
ATOM 3374 C C . ARG B 1 123 ? -20.875 -5.426 6.324 1 98.31 123 ARG B C 1
ATOM 3376 O O . ARG B 1 123 ? -22.031 -5.164 6.656 1 98.31 123 ARG B O 1
ATOM 3383 N N . ASP B 1 124 ? -19.844 -4.875 6.902 1 98.75 124 ASP B N 1
ATOM 3384 C CA . ASP B 1 124 ? -19.984 -3.98 8.047 1 98.75 124 ASP B CA 1
ATOM 3385 C C . ASP B 1 124 ? -20.625 -2.656 7.625 1 98.75 124 ASP B C 1
ATOM 3387 O O . ASP B 1 124 ? -21.422 -2.09 8.359 1 98.75 124 ASP B O 1
ATOM 3391 N N . PHE B 1 125 ? -20.297 -2.184 6.465 1 98.75 125 PHE B N 1
ATOM 3392 C CA . PHE B 1 125 ? -20.797 -0.885 6.016 1 98.75 125 PHE B CA 1
ATOM 3393 C C . PHE B 1 125 ? -22.234 -0.986 5.539 1 98.75 125 PHE B C 1
ATOM 3395 O O . PHE B 1 125 ? -23.031 -0.061 5.734 1 98.75 125 PHE B O 1
ATOM 3402 N N . ASP B 1 126 ? -22.609 -2.115 4.945 1 98.38 126 ASP B N 1
ATOM 3403 C CA . ASP B 1 126 ? -23.906 -2.244 4.281 1 98.38 126 ASP B CA 1
ATOM 3404 C C . ASP B 1 126 ? -25.031 -2.469 5.297 1 98.38 126 ASP B C 1
ATOM 3406 O O . ASP B 1 126 ? -26.203 -2.268 4.988 1 98.38 126 ASP B O 1
ATOM 3410 N N . ASP B 1 127 ? -24.688 -2.889 6.492 1 98.38 127 ASP B N 1
ATOM 3411 C CA . ASP B 1 127 ? -25.656 -3.062 7.578 1 98.38 127 ASP B CA 1
ATOM 3412 C C . ASP B 1 127 ? -25.609 -1.875 8.539 1 98.38 127 ASP B C 1
ATOM 3414 O O . ASP B 1 127 ? -24.656 -1.705 9.289 1 98.38 127 ASP B O 1
ATOM 3418 N N . PRO B 1 128 ? -26.703 -1.068 8.555 1 98.25 128 PRO B N 1
ATOM 3419 C CA . PRO B 1 128 ? -26.688 0.166 9.344 1 98.25 128 PRO B CA 1
ATOM 3420 C C . PRO B 1 128 ? -26.391 -0.082 10.812 1 98.25 128 PRO B C 1
ATOM 3422 O O . PRO B 1 128 ? -25.688 0.711 11.445 1 98.25 128 PRO B O 1
ATOM 3425 N N . ALA B 1 129 ? -26.891 -1.134 11.344 1 98.62 129 ALA B N 1
ATOM 3426 C CA . ALA B 1 129 ? -26.656 -1.429 12.758 1 98.62 129 ALA B CA 1
ATOM 3427 C C . ALA B 1 129 ? -25.188 -1.813 12.992 1 98.62 129 ALA B C 1
ATOM 3429 O O . ALA B 1 129 ? -24.562 -1.357 13.953 1 98.62 129 ALA B O 1
ATOM 3430 N N . ARG B 1 130 ? -24.656 -2.703 12.109 1 98.25 130 ARG B N 1
ATOM 3431 C CA . ARG B 1 130 ? -23.25 -3.08 12.203 1 98.25 130 ARG B CA 1
ATOM 3432 C C . ARG B 1 130 ? -22.344 -1.87 12 1 98.25 130 ARG B C 1
ATOM 3434 O O . ARG B 1 130 ? -21.344 -1.71 12.711 1 98.25 130 ARG B O 1
ATOM 3441 N N . ARG B 1 131 ? -22.734 -1.07 11.055 1 98.69 131 ARG B N 1
ATOM 3442 C CA . ARG B 1 131 ? -21.969 0.127 10.719 1 98.69 131 ARG B CA 1
ATOM 3443 C C . ARG B 1 131 ? -21.844 1.057 11.922 1 98.69 131 ARG B C 1
ATOM 3445 O O . ARG B 1 131 ? -20.75 1.475 12.281 1 98.69 131 ARG B O 1
ATOM 3452 N N . GLU B 1 132 ? -22.969 1.403 12.539 1 98.75 132 GLU B N 1
ATOM 3453 C CA . GLU B 1 132 ? -22.953 2.311 13.68 1 98.75 132 GLU B CA 1
ATOM 3454 C C . GLU B 1 132 ? -22.188 1.715 14.852 1 98.75 132 GLU B C 1
ATOM 3456 O O . GLU B 1 132 ? -21.422 2.418 15.523 1 98.75 132 GLU B O 1
ATOM 3461 N N . ALA B 1 133 ? -22.391 0.415 15.109 1 98.81 133 ALA B N 1
ATOM 3462 C CA . ALA B 1 133 ? -21.656 -0.245 16.188 1 98.81 133 ALA B CA 1
ATOM 3463 C C . ALA B 1 133 ? -20.156 -0.167 15.969 1 98.81 133 ALA B C 1
ATOM 3465 O O . ALA B 1 133 ? -19.391 0.1 16.906 1 98.81 133 ALA B O 1
ATOM 3466 N N . LEU B 1 134 ? -19.766 -0.4 14.742 1 98.88 134 LEU B N 1
ATOM 3467 C CA . LEU B 1 134 ? -18.344 -0.398 14.438 1 98.88 134 LEU B CA 1
ATOM 3468 C C . LEU B 1 134 ? -17.781 1.021 14.469 1 98.88 134 LEU B C 1
ATOM 3470 O O . LEU B 1 134 ? -16.609 1.226 14.812 1 98.88 134 LEU B O 1
ATOM 3474 N N . ILE B 1 135 ? -18.547 2.037 14.109 1 98.94 135 ILE B N 1
ATOM 3475 C CA . ILE B 1 135 ? -18.125 3.426 14.242 1 98.94 135 ILE B CA 1
ATOM 3476 C C . ILE B 1 135 ? -17.828 3.738 15.711 1 98.94 135 ILE B C 1
ATOM 3478 O O . ILE B 1 135 ? -16.797 4.332 16.031 1 98.94 135 ILE B O 1
ATOM 3482 N N . ARG B 1 136 ? -18.703 3.324 16.578 1 98.81 136 ARG B N 1
ATOM 3483 C CA . ARG B 1 136 ? -18.5 3.555 18 1 98.81 136 ARG B CA 1
ATOM 3484 C C . ARG B 1 136 ? -17.234 2.854 18.5 1 98.81 136 ARG B C 1
ATOM 3486 O O . ARG B 1 136 ? -16.469 3.42 19.266 1 98.81 136 ARG B O 1
ATOM 3493 N N . ILE B 1 137 ? -17.062 1.647 18.016 1 98.94 137 ILE B N 1
ATOM 3494 C CA . ILE B 1 137 ? -15.875 0.885 18.391 1 98.94 137 ILE B CA 1
ATOM 3495 C C . ILE B 1 137 ? -14.625 1.612 17.906 1 98.94 137 ILE B C 1
ATOM 3497 O O . ILE B 1 137 ? -13.641 1.731 18.641 1 98.94 137 ILE B O 1
ATOM 3501 N N . ALA B 1 138 ? -14.664 2.084 16.641 1 98.94 138 ALA B N 1
ATOM 3502 C CA . ALA B 1 138 ? -13.523 2.811 16.094 1 98.94 138 ALA B CA 1
ATOM 3503 C C . ALA B 1 138 ? -13.219 4.062 16.906 1 98.94 138 ALA B C 1
ATOM 3505 O O . ALA B 1 138 ? -12.055 4.367 17.188 1 98.94 138 ALA B O 1
ATOM 3506 N N . ILE B 1 139 ? -14.25 4.781 17.312 1 98.94 139 ILE B N 1
ATOM 3507 C CA . ILE B 1 139 ? -14.07 5.973 18.141 1 98.94 139 ILE B CA 1
ATOM 3508 C C . ILE B 1 139 ? -13.414 5.586 19.453 1 98.94 139 ILE B C 1
ATOM 3510 O O . ILE B 1 139 ? -12.5 6.27 19.922 1 98.94 139 ILE B O 1
ATOM 3514 N N . ASP B 1 140 ? -13.844 4.473 20.031 1 98.88 140 ASP B N 1
ATOM 3515 C CA . ASP B 1 140 ? -13.258 4 21.281 1 98.88 140 ASP B CA 1
ATOM 3516 C C . ASP B 1 140 ? -11.781 3.656 21.109 1 98.88 140 ASP B C 1
ATOM 3518 O O . ASP B 1 140 ? -10.969 3.932 21.984 1 98.88 140 ASP B O 1
ATOM 3522 N N . CYS B 1 141 ? -11.453 3.004 20 1 98.94 141 CYS B N 1
ATOM 3523 C CA . CYS B 1 141 ? -10.055 2.686 19.719 1 98.94 141 CYS B CA 1
ATOM 3524 C C . CYS B 1 141 ? -9.219 3.953 19.594 1 98.94 141 CYS B C 1
ATOM 3526 O O . CYS B 1 141 ? -8.141 4.043 20.188 1 98.94 141 CYS B O 1
ATOM 3528 N N . TRP B 1 142 ? -9.742 4.945 18.906 1 98.94 142 TRP B N 1
ATOM 3529 C CA . TRP B 1 142 ? -9.023 6.211 18.766 1 98.94 142 TRP B CA 1
ATOM 3530 C C . TRP B 1 142 ? -8.883 6.914 20.109 1 98.94 142 TRP B C 1
ATOM 3532 O O . TRP B 1 142 ? -7.863 7.551 20.375 1 98.94 142 TRP B O 1
ATOM 3542 N N . ALA B 1 143 ? -9.938 6.852 20.875 1 98.94 143 ALA B N 1
ATOM 3543 C CA . ALA B 1 143 ? -9.867 7.461 22.203 1 98.94 143 ALA B CA 1
ATOM 3544 C C . ALA B 1 143 ? -8.727 6.871 23.016 1 98.94 143 ALA B C 1
ATOM 3546 O O . ALA B 1 143 ? -8.031 7.594 23.734 1 98.94 143 ALA B O 1
ATOM 3547 N N . GLU B 1 144 ? -8.578 5.574 22.922 1 98.94 144 GLU B N 1
ATOM 3548 C CA . GLU B 1 144 ? -7.465 4.926 23.625 1 98.94 144 GLU B CA 1
ATOM 3549 C C . GLU B 1 144 ? -6.121 5.41 23.078 1 98.94 144 GLU B C 1
ATOM 3551 O O . GLU B 1 144 ? -5.191 5.652 23.859 1 98.94 144 GLU B O 1
ATOM 3556 N N . VAL B 1 145 ? -5.969 5.547 21.781 1 98.94 145 VAL B N 1
ATOM 3557 C CA . VAL B 1 145 ? -4.75 6.055 21.172 1 98.94 145 VAL B CA 1
ATOM 3558 C C . VAL B 1 145 ? -4.516 7.5 21.594 1 98.94 145 VAL B C 1
ATOM 3560 O O . VAL B 1 145 ? -3.385 7.895 21.891 1 98.94 145 VAL B O 1
ATOM 3563 N N . ALA B 1 146 ? -5.562 8.281 21.641 1 98.94 146 ALA B N 1
ATOM 3564 C CA . ALA B 1 146 ? -5.469 9.688 22.016 1 98.94 146 ALA B CA 1
ATOM 3565 C C . ALA B 1 146 ? -4.953 9.828 23.453 1 98.94 146 ALA B C 1
ATOM 3567 O O . ALA B 1 146 ? -4.176 10.742 23.75 1 98.94 146 ALA B O 1
ATOM 3568 N N . GLU B 1 147 ? -5.43 8.969 24.375 1 98.94 147 GLU B N 1
ATOM 3569 C CA . GLU B 1 147 ? -4.926 8.977 25.734 1 98.94 147 GLU B CA 1
ATOM 3570 C C . GLU B 1 147 ? -3.418 8.75 25.781 1 98.94 147 GLU B C 1
ATOM 3572 O O . GLU B 1 147 ? -2.693 9.469 26.469 1 98.94 147 GLU B O 1
ATOM 3577 N N . HIS B 1 148 ? -3.008 7.766 25.062 1 98.94 148 HIS B N 1
ATOM 3578 C CA . HIS B 1 148 ? -1.58 7.473 24.984 1 98.94 148 HIS B CA 1
ATOM 3579 C C . HIS B 1 148 ? -0.813 8.625 24.344 1 98.94 148 HIS B C 1
ATOM 3581 O O . HIS B 1 148 ? 0.288 8.961 24.781 1 98.94 148 HIS B O 1
ATOM 3587 N N . ALA B 1 149 ? -1.343 9.141 23.25 1 98.94 149 ALA B N 1
ATOM 3588 C CA . ALA B 1 149 ? -0.714 10.258 22.547 1 98.94 149 ALA B CA 1
ATOM 3589 C C . ALA B 1 149 ? -0.485 11.438 23.484 1 98.94 149 ALA B C 1
ATOM 3591 O O . ALA B 1 149 ? 0.582 12.055 23.469 1 98.94 149 ALA B O 1
ATOM 3592 N N . LYS B 1 150 ? -1.488 11.766 24.266 1 98.88 150 LYS B N 1
ATOM 3593 C CA . LYS B 1 150 ? -1.34 12.82 25.266 1 98.88 150 LYS B CA 1
ATOM 3594 C C . LYS B 1 150 ? -0.157 12.547 26.188 1 98.88 150 LYS B C 1
ATOM 3596 O O . LYS B 1 150 ? 0.67 13.438 26.422 1 98.88 150 LYS B O 1
ATOM 3601 N N . ALA B 1 151 ? -0.13 11.367 26.672 1 98.88 151 ALA B N 1
ATOM 3602 C CA . ALA B 1 151 ? 0.938 10.984 27.594 1 98.88 151 ALA B CA 1
ATOM 3603 C C . ALA B 1 151 ? 2.303 11.062 26.906 1 98.88 151 ALA B C 1
ATOM 3605 O O . ALA B 1 151 ? 3.305 11.383 27.562 1 98.88 151 ALA B O 1
ATOM 3606 N N . ALA B 1 152 ? 2.391 10.773 25.625 1 98.75 152 ALA B N 1
ATOM 3607 C CA . ALA B 1 152 ? 3.631 10.812 24.859 1 98.75 152 ALA B CA 1
ATOM 3608 C C . ALA B 1 152 ? 4.027 12.242 24.516 1 98.75 152 ALA B C 1
ATOM 3610 O O . ALA B 1 152 ? 5.137 12.492 24.047 1 98.75 152 ALA B O 1
ATOM 3611 N N . GLY B 1 153 ? 3.092 13.195 24.672 1 98.69 153 GLY B N 1
ATOM 3612 C CA . GLY B 1 153 ? 3.404 14.594 24.438 1 98.69 153 GLY B CA 1
ATOM 3613 C C . GLY B 1 153 ? 2.826 15.125 23.141 1 98.69 153 GLY B C 1
ATOM 3614 O O . GLY B 1 153 ? 3.156 16.234 22.703 1 98.69 153 GLY B O 1
ATOM 3615 N N . LEU B 1 154 ? 2.014 14.344 22.484 1 98.88 154 LEU B N 1
ATOM 3616 C CA . LEU B 1 154 ? 1.354 14.828 21.266 1 98.88 154 LEU B CA 1
ATOM 3617 C C . LEU B 1 154 ? 0.172 15.727 21.625 1 98.88 154 LEU B C 1
ATOM 3619 O O . LEU B 1 154 ? -0.426 15.586 22.688 1 98.88 154 LEU B O 1
ATOM 3623 N N . SER B 1 155 ? -0.172 16.594 20.719 1 98.88 155 SER B N 1
ATOM 3624 C CA . SER B 1 155 ? -1.236 17.562 20.969 1 98.88 155 SER B CA 1
ATOM 3625 C C . SER B 1 155 ? -2.539 17.141 20.312 1 98.88 155 SER B C 1
ATOM 3627 O O . SER B 1 155 ? -3.604 17.672 20.609 1 98.88 155 SER B O 1
ATOM 3629 N N . SER B 1 156 ? -2.465 16.172 19.375 1 98.88 156 SER B N 1
ATOM 3630 C CA . SER B 1 156 ? -3.668 15.742 18.672 1 98.88 156 SER B CA 1
ATOM 3631 C C . SER B 1 156 ? -3.428 14.438 17.922 1 98.88 156 SER B C 1
ATOM 3633 O O . SER B 1 156 ? -2.289 13.984 17.797 1 98.88 156 SER B O 1
ATOM 3635 N N . VAL B 1 157 ? -4.453 13.828 17.547 1 98.94 157 VAL B N 1
ATOM 3636 C CA . VAL B 1 157 ? -4.48 12.805 16.516 1 98.94 157 VAL B CA 1
ATOM 3637 C C . VAL B 1 157 ? -5.336 13.281 15.344 1 98.94 157 VAL B C 1
ATOM 3639 O O . VAL B 1 157 ? -6.02 14.305 15.438 1 98.94 157 VAL B O 1
ATOM 3642 N N . PHE B 1 158 ? -5.191 12.617 14.195 1 98.94 158 PHE B N 1
ATOM 3643 C CA . PHE B 1 158 ? -5.977 13.125 13.07 1 98.94 158 PHE B CA 1
ATOM 3644 C C . PHE B 1 158 ? -6.492 11.984 12.211 1 98.94 158 PHE B C 1
ATOM 3646 O O . PHE B 1 158 ? -6.023 10.852 12.32 1 98.94 158 PHE B O 1
ATOM 3653 N N . TRP B 1 159 ? -7.512 12.227 11.438 1 98.94 159 TRP B N 1
ATOM 3654 C CA . TRP B 1 159 ? -8.094 11.289 10.477 1 98.94 159 TRP B CA 1
ATOM 3655 C C . TRP B 1 159 ? -8.242 11.945 9.109 1 98.94 159 TRP B C 1
ATOM 3657 O O . TRP B 1 159 ? -8.516 13.141 9.008 1 98.94 159 TRP B O 1
ATOM 3667 N N . GLU B 1 160 ? -8.039 11.18 8.062 1 98.81 160 GLU B N 1
ATOM 3668 C CA . GLU B 1 160 ? -8.102 11.695 6.699 1 98.81 160 GLU B CA 1
ATOM 3669 C C . GLU B 1 160 ? -9.383 11.25 5.996 1 98.81 160 GLU B C 1
ATOM 3671 O O . GLU B 1 160 ? -9.641 10.047 5.879 1 98.81 160 GLU B O 1
ATOM 3676 N N . PRO B 1 161 ? -10.148 12.227 5.473 1 98.5 161 PRO B N 1
ATOM 3677 C CA . PRO B 1 161 ? -11.289 11.859 4.621 1 98.5 161 PRO B CA 1
ATOM 3678 C C . PRO B 1 161 ? -10.867 11.125 3.355 1 98.5 161 PRO B C 1
ATOM 3680 O O . PRO B 1 161 ? -9.844 11.461 2.75 1 98.5 161 PRO B O 1
ATOM 3683 N N . MET B 1 162 ? -11.688 10.125 3.057 1 97.69 162 MET B N 1
ATOM 3684 C CA . MET B 1 162 ? -11.406 9.328 1.868 1 97.69 162 MET B CA 1
ATOM 3685 C C . MET B 1 162 ? -12.469 9.555 0.798 1 97.69 162 MET B C 1
ATOM 3687 O O . MET B 1 162 ? -13.125 10.594 0.781 1 97.69 162 MET B O 1
ATOM 3691 N N . SER B 1 163 ? -12.547 8.625 -0.216 1 96.5 163 SER B N 1
ATOM 3692 C CA . SER B 1 163 ? -13.312 8.984 -1.406 1 96.5 163 SER B CA 1
ATOM 3693 C C . SER B 1 163 ? -14.531 8.078 -1.577 1 96.5 163 SER B C 1
ATOM 3695 O O . SER B 1 163 ? -15.273 8.203 -2.551 1 96.5 163 SER B O 1
ATOM 3697 N N . VAL B 1 164 ? -14.688 7.051 -0.682 1 97.75 164 VAL B N 1
ATOM 3698 C CA . VAL B 1 164 ? -15.867 6.195 -0.722 1 97.75 164 VAL B CA 1
ATOM 3699 C C . VAL B 1 164 ? -16.484 6.102 0.672 1 97.75 164 VAL B C 1
ATOM 3701 O O . VAL B 1 164 ? -15.789 6.266 1.678 1 97.75 164 VAL B O 1
ATOM 3704 N N . GLY B 1 165 ? -17.75 5.785 0.741 1 98 165 GLY B N 1
ATOM 3705 C CA . GLY B 1 165 ? -18.484 5.785 1.992 1 98 165 GLY B CA 1
ATOM 3706 C C . GLY B 1 165 ? -17.875 4.895 3.053 1 98 165 GLY B C 1
ATOM 3707 O O . GLY B 1 165 ? -17.75 5.297 4.211 1 98 165 GLY B O 1
ATOM 3708 N N . ARG B 1 166 ? -17.438 3.723 2.719 1 98.38 166 ARG B N 1
ATOM 3709 C CA . ARG B 1 166 ? -16.984 2.736 3.693 1 98.38 166 ARG B CA 1
ATOM 3710 C C . ARG B 1 166 ? -15.617 3.119 4.27 1 98.38 166 ARG B C 1
ATOM 3712 O O . ARG B 1 166 ? -15.156 2.518 5.242 1 98.38 166 ARG B O 1
ATOM 3719 N N . GLU B 1 167 ? -14.984 4.164 3.646 1 98.56 167 GLU B N 1
ATOM 3720 C CA . GLU B 1 167 ? -13.719 4.676 4.168 1 98.56 167 GLU B CA 1
ATOM 3721 C C . GLU B 1 167 ? -13.906 6.051 4.805 1 98.56 167 GLU B C 1
ATOM 3723 O O . GLU B 1 167 ? -12.938 6.66 5.266 1 98.56 167 GLU B O 1
ATOM 3728 N N . PHE B 1 168 ? -15.07 6.578 4.848 1 98.69 168 PHE B N 1
ATOM 3729 C CA . PHE B 1 168 ? -15.531 7.742 5.594 1 98.69 168 PHE B CA 1
ATOM 3730 C C . PHE B 1 168 ? -15.039 9.031 4.953 1 98.69 168 PHE B C 1
ATOM 3732 O O . PHE B 1 168 ? -13.922 9.078 4.422 1 98.69 168 PHE B O 1
ATOM 3739 N N . GLY B 1 169 ? -15.805 10 5.008 1 98.31 169 GLY B N 1
ATOM 3740 C CA . GLY B 1 169 ? -15.461 11.359 4.617 1 98.31 169 GLY B CA 1
ATOM 3741 C C . GLY B 1 169 ? -15.516 11.578 3.117 1 98.31 169 GLY B C 1
ATOM 3742 O O . GLY B 1 169 ? -14.742 12.367 2.57 1 98.31 169 GLY B O 1
ATOM 3743 N N . GLU B 1 170 ? -16.391 10.906 2.402 1 98 170 GLU B N 1
ATOM 3744 C CA . GLU B 1 170 ? -16.438 10.945 0.944 1 98 170 GLU B CA 1
ATOM 3745 C C . GLU B 1 170 ? -17.109 12.227 0.448 1 98 170 GLU B C 1
ATOM 3747 O O . GLU B 1 170 ? -17 12.578 -0.727 1 98 170 GLU B O 1
ATOM 3752 N N . THR B 1 171 ? -17.875 12.945 1.328 1 98.5 171 THR B N 1
ATOM 3753 C CA . THR B 1 171 ? -18.469 14.242 1.034 1 98.5 171 THR B CA 1
ATOM 3754 C C . THR B 1 171 ? -18.125 15.25 2.131 1 98.5 171 THR B C 1
ATOM 3756 O O . THR B 1 171 ? -17.812 14.867 3.256 1 98.5 171 THR B O 1
ATOM 3759 N N . ILE B 1 172 ? -18.219 16.531 1.8 1 98.69 172 ILE B N 1
ATOM 3760 C CA . ILE B 1 172 ? -17.938 17.578 2.787 1 98.69 172 ILE B CA 1
ATOM 3761 C C . ILE B 1 172 ? -18.922 17.453 3.953 1 98.69 172 ILE B C 1
ATOM 3763 O O . ILE B 1 172 ? -18.516 17.5 5.117 1 98.69 172 ILE B O 1
ATOM 3767 N N . ALA B 1 173 ? -20.188 17.188 3.637 1 98.62 173 ALA B N 1
ATOM 3768 C CA . ALA B 1 173 ? -21.203 17.047 4.68 1 98.62 173 ALA B CA 1
ATOM 3769 C C . ALA B 1 173 ? -20.891 15.859 5.586 1 98.62 173 ALA B C 1
ATOM 3771 O O . ALA B 1 173 ? -21 15.961 6.812 1 98.62 173 ALA B O 1
ATOM 3772 N N . ALA B 1 174 ? -20.531 14.711 5.004 1 98.5 174 ALA B N 1
ATOM 3773 C CA . ALA B 1 174 ? -20.188 13.523 5.789 1 98.5 174 ALA B CA 1
ATOM 3774 C C . ALA B 1 174 ? -18.969 13.773 6.66 1 98.5 174 ALA B C 1
ATOM 3776 O O . ALA B 1 174 ? -18.891 13.289 7.789 1 98.5 174 ALA B O 1
ATOM 3777 N N . CYS B 1 175 ? -18.031 14.5 6.145 1 98.5 175 CYS B N 1
ATOM 3778 C CA . CYS B 1 175 ? -16.828 14.844 6.883 1 98.5 175 CYS B CA 1
ATOM 3779 C C . CYS B 1 175 ? -17.156 15.688 8.109 1 98.5 175 CYS B C 1
ATOM 3781 O O . CYS B 1 175 ? -16.672 15.398 9.211 1 98.5 175 CYS B O 1
ATOM 3783 N N . MET B 1 176 ? -17.969 16.703 7.855 1 98.75 176 MET B N 1
ATOM 3784 C CA . MET B 1 176 ? -18.328 17.594 8.953 1 98.75 176 MET B CA 1
ATOM 3785 C C . MET B 1 176 ? -19.156 16.859 10.008 1 98.75 176 MET B C 1
ATOM 3787 O O . MET B 1 176 ? -18.953 17.062 11.211 1 98.75 176 MET B O 1
ATOM 3791 N N . ALA B 1 177 ? -19.984 15.977 9.555 1 98.69 177 ALA B N 1
ATOM 3792 C CA . ALA B 1 177 ? -20.797 15.188 10.492 1 98.69 177 ALA B CA 1
ATOM 3793 C C . ALA B 1 177 ? -19.906 14.289 11.352 1 98.69 177 ALA B C 1
ATOM 3795 O O . ALA B 1 177 ? -20.094 14.203 12.57 1 98.69 177 ALA B O 1
ATOM 3796 N N . LEU B 1 178 ? -19 13.594 10.742 1 98.81 178 LEU B N 1
ATOM 3797 C CA . LEU B 1 178 ? -18.094 12.742 11.508 1 98.81 178 LEU B CA 1
ATOM 3798 C C . LEU B 1 178 ? -17.203 13.578 12.422 1 98.81 178 LEU B C 1
ATOM 3800 O O . LEU B 1 178 ? -16.969 13.203 13.578 1 98.81 178 LEU B O 1
ATOM 3804 N N . GLN B 1 179 ? -16.688 14.711 11.93 1 98.88 179 GLN B N 1
ATOM 3805 C CA . GLN B 1 179 ? -15.844 15.578 12.75 1 98.88 179 GLN B CA 1
ATOM 3806 C C . GLN B 1 179 ? -16.594 16.062 13.984 1 98.88 179 GLN B C 1
ATOM 3808 O O . GLN B 1 179 ? -16.031 16.141 15.078 1 98.88 179 GLN B O 1
ATOM 3813 N N . ASP B 1 180 ? -17.891 16.406 13.773 1 98.75 180 ASP B N 1
ATOM 3814 C CA . ASP B 1 180 ? -18.719 16.812 14.906 1 98.75 180 ASP B CA 1
ATOM 3815 C C . ASP B 1 180 ? -18.797 15.695 15.945 1 98.75 180 ASP B C 1
ATOM 3817 O O . ASP B 1 180 ? -18.688 15.953 17.141 1 98.75 180 ASP B O 1
ATOM 3821 N N . ARG B 1 181 ? -18.984 14.516 15.492 1 98.62 181 ARG B N 1
ATOM 3822 C CA . ARG B 1 181 ? -19.047 13.359 16.391 1 98.62 181 ARG B CA 1
ATOM 3823 C C . ARG B 1 181 ? -17.734 13.172 17.125 1 98.62 181 ARG B C 1
ATOM 3825 O O . ARG B 1 181 ? -17.719 12.883 18.328 1 98.62 181 ARG B O 1
ATOM 3832 N N . LEU B 1 182 ? -16.656 13.336 16.422 1 98.88 182 LEU B N 1
ATOM 3833 C CA . LEU B 1 182 ? -15.328 13.156 17 1 98.88 182 LEU B CA 1
ATOM 3834 C C . LEU B 1 182 ? -15.016 14.266 18 1 98.88 182 LEU B C 1
ATOM 3836 O O . LEU B 1 182 ? -14.406 14.016 19.047 1 98.88 182 LEU B O 1
ATOM 3840 N N . THR B 1 183 ? -15.391 15.477 17.672 1 98.62 183 THR B N 1
ATOM 3841 C CA . THR B 1 183 ? -15.234 16.594 18.594 1 98.62 183 THR B CA 1
ATOM 3842 C C . THR B 1 183 ? -16.047 16.344 19.875 1 98.62 183 THR B C 1
ATOM 3844 O O . THR B 1 183 ? -15.547 16.578 20.969 1 98.62 183 THR B O 1
ATOM 3847 N N . ALA B 1 184 ? -17.203 15.844 19.703 1 98.44 184 ALA B N 1
ATOM 3848 C CA . ALA B 1 184 ? -18.094 15.602 20.828 1 98.44 184 ALA B CA 1
ATOM 3849 C C . ALA B 1 184 ? -17.578 14.477 21.719 1 98.44 184 ALA B C 1
ATOM 3851 O O . ALA B 1 184 ? -17.859 14.43 22.922 1 98.44 184 ALA B O 1
ATOM 3852 N N . ALA B 1 185 ? -16.859 13.578 21.109 1 98.19 185 ALA B N 1
ATOM 3853 C CA . ALA B 1 185 ? -16.297 12.453 21.859 1 98.19 185 ALA B CA 1
ATOM 3854 C C . ALA B 1 185 ? -15.32 12.938 22.922 1 98.19 185 ALA B C 1
ATOM 3856 O O . ALA B 1 185 ? -15.047 12.227 23.891 1 98.19 185 ALA B O 1
ATOM 3857 N N . ASN B 1 186 ? -14.75 14.172 22.812 1 98.31 186 ASN B N 1
ATOM 3858 C CA . ASN B 1 186 ? -13.93 14.828 23.812 1 98.31 186 ASN B CA 1
ATOM 3859 C C . ASN B 1 186 ? -12.789 13.922 24.297 1 98.31 186 ASN B C 1
ATOM 3861 O O . ASN B 1 186 ? -12.656 13.664 25.484 1 98.31 186 ASN B O 1
ATOM 3865 N N . MET B 1 187 ? -12.031 13.469 23.344 1 98.75 187 MET B N 1
ATOM 3866 C CA . MET B 1 187 ? -10.906 12.594 23.641 1 98.75 187 MET B CA 1
ATOM 3867 C C . MET B 1 187 ? -9.82 13.336 24.406 1 98.75 187 MET B C 1
ATOM 3869 O O . MET B 1 187 ? -9.891 14.562 24.562 1 98.75 187 MET B O 1
ATOM 3873 N N . ALA B 1 188 ? -8.797 12.594 24.969 1 98.88 188 ALA B N 1
ATOM 3874 C CA . ALA B 1 188 ? -7.734 13.164 25.797 1 98.88 188 ALA B CA 1
ATOM 3875 C C . ALA B 1 188 ? -6.992 14.258 25.047 1 98.88 188 ALA B C 1
ATOM 3877 O O . ALA B 1 188 ? -6.562 15.25 25.641 1 98.88 188 ALA B O 1
ATOM 3878 N N . VAL B 1 189 ? -6.695 14.055 23.797 1 98.88 189 VAL B N 1
ATOM 3879 C CA . VAL B 1 189 ? -6.324 15.07 22.828 1 98.88 189 VAL B CA 1
ATOM 3880 C C . VAL B 1 189 ? -7.32 15.07 21.672 1 98.88 189 VAL B C 1
ATOM 3882 O O . VAL B 1 189 ? -7.918 14.039 21.359 1 98.88 189 VAL B O 1
ATOM 3885 N N . PRO B 1 190 ? -7.492 16.219 21.078 1 98.81 190 PRO B N 1
ATOM 3886 C CA . PRO B 1 190 ? -8.508 16.266 20.016 1 98.81 190 PRO B CA 1
ATOM 3887 C C . PRO B 1 190 ? -8.117 15.43 18.797 1 98.81 190 PRO B C 1
ATOM 3889 O O . PRO B 1 190 ? -6.934 15.234 18.516 1 98.81 190 PRO B O 1
ATOM 3892 N N . MET B 1 191 ? -9.109 14.867 18.141 1 98.88 191 MET B N 1
ATOM 3893 C CA . MET B 1 191 ? -8.953 14.266 16.828 1 98.88 191 MET B CA 1
ATOM 3894 C C . MET B 1 191 ? -9.461 15.203 15.734 1 98.88 191 MET B C 1
ATOM 3896 O O . MET B 1 191 ? -10.648 15.5 15.672 1 98.88 191 MET B O 1
ATOM 3900 N N . TRP B 1 192 ? -8.508 15.633 14.906 1 98.81 192 TRP B N 1
ATOM 3901 C CA . TRP B 1 192 ? -8.836 16.594 13.859 1 98.81 192 TRP B CA 1
ATOM 3902 C C . TRP B 1 192 ? -8.812 15.938 12.484 1 98.81 192 TRP B C 1
ATOM 3904 O O . TRP B 1 192 ? -8.055 14.992 12.25 1 98.81 192 TRP B O 1
ATOM 3914 N N . MET B 1 193 ? -9.625 16.5 11.656 1 98.69 193 MET B N 1
ATOM 3915 C CA . MET B 1 193 ? -9.555 16.141 10.242 1 98.69 193 MET B CA 1
ATOM 3916 C C . MET B 1 193 ? -8.227 16.578 9.633 1 98.69 193 MET B C 1
ATOM 3918 O O . MET B 1 193 ? -7.703 17.641 9.977 1 98.69 193 MET B O 1
ATOM 3922 N N . MET B 1 194 ? -7.621 15.734 8.883 1 98.81 194 MET B N 1
ATOM 3923 C CA . MET B 1 194 ? -6.566 16.109 7.941 1 98.81 194 MET B CA 1
ATOM 3924 C C . MET B 1 194 ? -7.047 15.953 6.5 1 98.81 194 MET B C 1
ATOM 3926 O O . MET B 1 194 ? -6.816 14.914 5.871 1 98.81 194 MET B O 1
ATOM 3930 N N . ALA B 1 195 ? -7.625 16.984 5.988 1 98.56 195 ALA B N 1
ATOM 3931 C CA . ALA B 1 195 ? -8.281 16.891 4.688 1 98.56 195 ALA B CA 1
ATOM 3932 C C . ALA B 1 195 ? -7.262 16.906 3.555 1 98.56 195 ALA B C 1
ATOM 3934 O O . ALA B 1 195 ? -6.238 17.594 3.635 1 98.56 195 ALA B O 1
ATOM 3935 N N . ASP B 1 196 ? -7.504 16.109 2.643 1 97.69 196 ASP B N 1
ATOM 3936 C CA . ASP B 1 196 ? -6.914 16.234 1.312 1 97.69 196 ASP B CA 1
ATOM 3937 C C . ASP B 1 196 ? -7.898 16.875 0.334 1 97.69 196 ASP B C 1
ATOM 3939 O O . ASP B 1 196 ? -8.953 16.297 0.042 1 97.69 196 ASP B O 1
ATOM 3943 N N . ILE B 1 197 ? -7.535 17.969 -0.166 1 96.56 197 ILE B N 1
ATOM 3944 C CA . ILE B 1 197 ? -8.508 18.75 -0.91 1 96.56 197 ILE B CA 1
ATOM 3945 C C . ILE B 1 197 ? -8.789 18.094 -2.26 1 96.56 197 ILE B C 1
ATOM 3947 O O . ILE B 1 197 ? -9.688 18.516 -2.988 1 96.56 197 ILE B O 1
ATOM 3951 N N . ASP B 1 198 ? -8.016 17.078 -2.596 1 94.06 198 ASP B N 1
ATOM 3952 C CA . ASP B 1 198 ? -8.203 16.406 -3.877 1 94.06 198 ASP B CA 1
ATOM 3953 C C . ASP B 1 198 ? -8.945 15.086 -3.697 1 94.06 198 ASP B C 1
ATOM 3955 O O . ASP B 1 198 ? -9.039 14.289 -4.633 1 94.06 198 ASP B O 1
ATOM 3959 N N . HIS B 1 199 ? -9.367 14.703 -2.559 1 93.44 199 HIS B N 1
ATOM 3960 C CA . HIS B 1 199 ? -10.227 13.547 -2.332 1 93.44 199 HIS B CA 1
ATOM 3961 C C . HIS B 1 199 ? -11.688 13.875 -2.643 1 93.44 199 HIS B C 1
ATOM 3963 O O . HIS B 1 199 ? -11.969 14.781 -3.428 1 93.44 199 HIS B O 1
ATOM 3969 N N . GLY B 1 200 ? -12.617 13.055 -2.221 1 94.25 200 GLY B N 1
ATOM 3970 C CA . GLY B 1 200 ? -14.039 13.266 -2.445 1 94.25 200 GLY B CA 1
ATOM 3971 C C . GLY B 1 200 ? -14.656 12.227 -3.361 1 94.25 200 GLY B C 1
ATOM 3972 O O . GLY B 1 200 ? -13.961 11.602 -4.164 1 94.25 200 GLY B O 1
ATOM 3973 N N . ASP B 1 201 ? -15.922 12.086 -3.254 1 95.75 201 ASP B N 1
ATOM 3974 C CA . ASP B 1 201 ? -16.703 11.188 -4.094 1 95.75 201 ASP B CA 1
ATOM 3975 C C . ASP B 1 201 ? -17.047 11.852 -5.43 1 95.75 201 ASP B C 1
ATOM 3977 O O . ASP B 1 201 ? -17.938 12.703 -5.496 1 95.75 201 ASP B O 1
ATOM 3981 N N . VAL B 1 202 ? -16.547 11.422 -6.508 1 93.06 202 VAL B N 1
ATOM 3982 C CA . VAL B 1 202 ? -16.672 12.047 -7.82 1 93.06 202 VAL B CA 1
ATOM 3983 C C . VAL B 1 202 ? -18.062 11.766 -8.383 1 93.06 202 VAL B C 1
ATOM 3985 O O . VAL B 1 202 ? -18.484 12.391 -9.367 1 93.06 202 VAL B O 1
ATOM 3988 N N . THR B 1 203 ? -18.766 10.82 -7.707 1 95.5 203 THR B N 1
ATOM 3989 C CA . THR B 1 203 ? -20.109 10.508 -8.172 1 95.5 203 THR B CA 1
ATOM 3990 C C . THR B 1 203 ? -21.156 11.258 -7.352 1 95.5 203 THR B C 1
ATOM 3992 O O . THR B 1 203 ? -22.359 11.062 -7.543 1 95.5 203 THR B O 1
ATOM 3995 N N . SER B 1 204 ? -20.719 12.102 -6.41 1 97 204 SER B N 1
ATOM 3996 C CA . SER B 1 204 ? -21.641 12.883 -5.598 1 97 204 SER B CA 1
ATOM 3997 C C . SER B 1 204 ? -22.469 13.82 -6.465 1 97 204 SER B C 1
ATOM 3999 O O . SER B 1 204 ? -21.953 14.438 -7.398 1 97 204 SER B O 1
ATOM 4001 N N . PRO B 1 205 ? -23.797 13.93 -6.133 1 97.06 205 PRO B N 1
ATOM 4002 C CA . PRO B 1 205 ? -24.609 14.922 -6.844 1 97.06 205 PRO B CA 1
ATOM 4003 C C . PRO B 1 205 ? -24.203 16.359 -6.508 1 97.06 205 PRO B C 1
ATOM 4005 O O . PRO B 1 205 ? -24.547 17.281 -7.242 1 97.06 205 PRO B O 1
ATOM 4008 N N . ASN B 1 206 ? -23.578 16.578 -5.414 1 97.94 206 ASN B N 1
ATOM 4009 C CA . ASN B 1 206 ? -23.031 17.875 -5.035 1 97.94 206 ASN B CA 1
ATOM 4010 C C . ASN B 1 206 ? -21.594 18.047 -5.547 1 97.94 206 ASN B C 1
ATOM 4012 O O . ASN B 1 206 ? -20.672 17.453 -5.004 1 97.94 206 ASN B O 1
ATOM 4016 N N . LEU B 1 207 ? -21.344 18.938 -6.52 1 96.19 207 LEU B N 1
ATOM 4017 C CA . LEU B 1 207 ? -20.062 19.125 -7.188 1 96.19 207 LEU B CA 1
ATOM 4018 C C . LEU B 1 207 ? -19 19.609 -6.203 1 96.19 207 LEU B C 1
ATOM 4020 O O . LEU B 1 207 ? -17.812 19.375 -6.406 1 96.19 207 LEU B O 1
ATOM 4024 N N . ASP B 1 208 ? -19.375 20.203 -5.125 1 97.56 208 ASP B N 1
ATOM 4025 C CA . ASP B 1 208 ? -18.438 20.688 -4.117 1 97.56 208 ASP B CA 1
ATOM 4026 C C . ASP B 1 208 ? -17.672 19.531 -3.486 1 97.56 208 ASP B C 1
ATOM 4028 O O . ASP B 1 208 ? -16.547 19.719 -3.012 1 97.56 208 ASP B O 1
ATOM 4032 N N . ASP B 1 209 ? -18.266 18.375 -3.529 1 97.5 209 ASP B N 1
ATOM 4033 C CA . ASP B 1 209 ? -17.703 17.219 -2.832 1 97.5 209 ASP B CA 1
ATOM 4034 C C . ASP B 1 209 ? -16.422 16.734 -3.502 1 97.5 209 ASP B C 1
ATOM 4036 O O . ASP B 1 209 ? -15.664 15.953 -2.922 1 97.5 209 ASP B O 1
ATOM 4040 N N . PHE B 1 210 ? -16.156 17.203 -4.691 1 94.5 210 PHE B N 1
ATOM 4041 C CA . PHE B 1 210 ? -14.898 16.812 -5.328 1 94.5 210 PHE B CA 1
ATOM 4042 C C . PHE B 1 210 ? -14.234 18.031 -5.973 1 94.5 210 PHE B C 1
ATOM 4044 O O . PHE B 1 210 ? -13.414 17.891 -6.883 1 94.5 210 PHE B O 1
ATOM 4051 N N . ASP B 1 211 ? -14.625 19.234 -5.598 1 95.38 211 ASP B N 1
ATOM 4052 C CA . ASP B 1 211 ? -13.961 20.469 -5.965 1 95.38 211 ASP B CA 1
ATOM 4053 C C . ASP B 1 211 ? -12.922 20.875 -4.922 1 95.38 211 ASP B C 1
ATOM 4055 O O . ASP B 1 211 ? -13.266 21.234 -3.793 1 95.38 211 ASP B O 1
ATOM 4059 N N . PRO B 1 212 ? -11.648 20.891 -5.301 1 96.62 212 PRO B N 1
ATOM 4060 C CA . PRO B 1 212 ? -10.602 21.188 -4.32 1 96.62 212 PRO B CA 1
ATOM 4061 C C . PRO B 1 212 ? -10.789 22.562 -3.662 1 96.62 212 PRO B C 1
ATOM 4063 O O . PRO B 1 212 ? -10.461 22.719 -2.484 1 96.62 212 PRO B O 1
ATOM 4066 N N . TYR B 1 213 ? -11.328 23.531 -4.32 1 97.56 213 TYR B N 1
ATOM 4067 C CA . TYR B 1 213 ? -11.484 24.859 -3.768 1 97.56 213 TYR B CA 1
ATOM 4068 C C . TYR B 1 213 ? -12.641 24.906 -2.777 1 97.56 213 TYR B C 1
ATOM 4070 O O . TYR B 1 213 ? -12.602 25.656 -1.799 1 97.56 213 TYR B O 1
ATOM 4078 N N . ALA B 1 214 ? -13.688 24.141 -3.045 1 98.38 214 ALA B N 1
ATOM 4079 C CA . ALA B 1 214 ? -14.758 24.016 -2.055 1 98.38 214 ALA B CA 1
ATOM 4080 C C . ALA B 1 214 ? -14.234 23.375 -0.768 1 98.38 214 ALA B C 1
ATOM 4082 O O . ALA B 1 214 ? -14.578 23.812 0.332 1 98.38 214 ALA B O 1
ATOM 4083 N N . TRP B 1 215 ? -13.477 22.359 -0.915 1 98.31 215 TRP B N 1
ATOM 4084 C CA . TRP B 1 215 ? -12.844 21.734 0.239 1 98.31 215 TRP B CA 1
ATOM 4085 C C . TRP B 1 215 ? -11.945 22.719 0.971 1 98.31 215 TRP B C 1
ATOM 4087 O O . TRP B 1 215 ? -11.977 22.812 2.201 1 98.31 215 TRP B O 1
ATOM 4097 N N . ALA B 1 216 ? -11.141 23.5 0.195 1 98.56 216 ALA B N 1
ATOM 4098 C CA . ALA B 1 216 ? -10.203 24.469 0.765 1 98.56 216 ALA B CA 1
ATOM 4099 C C . ALA B 1 216 ? -10.938 25.5 1.61 1 98.56 216 ALA B C 1
ATOM 4101 O O . ALA B 1 216 ? -10.398 26 2.605 1 98.56 216 ALA B O 1
ATOM 4102 N N . LYS B 1 217 ? -12.133 25.828 1.234 1 98.62 217 LYS B N 1
ATOM 4103 C CA . LYS B 1 217 ? -12.945 26.781 1.981 1 98.62 217 LYS B CA 1
ATOM 4104 C C . LYS B 1 217 ? -13.57 26.125 3.215 1 98.62 217 LYS B C 1
ATOM 4106 O O . LYS B 1 217 ? -13.75 26.781 4.242 1 98.62 217 LYS B O 1
ATOM 4111 N N . ALA B 1 218 ? -13.805 24.922 3.139 1 98.75 218 ALA B N 1
ATOM 4112 C CA . ALA B 1 218 ? -14.656 24.266 4.125 1 98.75 218 ALA B CA 1
ATOM 4113 C C . ALA B 1 218 ? -13.852 23.812 5.336 1 98.75 218 ALA B C 1
ATOM 4115 O O . ALA B 1 218 ? -14.367 23.75 6.453 1 98.75 218 ALA B O 1
ATOM 4116 N N . VAL B 1 219 ? -12.531 23.547 5.18 1 98.62 219 VAL B N 1
ATOM 4117 C CA . VAL B 1 219 ? -11.969 22.594 6.137 1 98.62 219 VAL B CA 1
ATOM 4118 C C . VAL B 1 219 ? -10.953 23.297 7.031 1 98.62 219 VAL B C 1
ATOM 4120 O O . VAL B 1 219 ? -10.562 22.766 8.07 1 98.62 219 VAL B O 1
ATOM 4123 N N . PRO B 1 220 ? -10.516 24.547 6.719 1 98.69 220 PRO B N 1
ATOM 4124 C CA . PRO B 1 220 ? -9.359 25.094 7.434 1 98.69 220 PRO B CA 1
ATOM 4125 C C . PRO B 1 220 ? -9.562 25.125 8.945 1 98.69 220 PRO B C 1
ATOM 4127 O O . PRO B 1 220 ? -8.625 24.859 9.703 1 98.69 220 PRO B O 1
ATOM 4130 N N . ARG B 1 221 ? -10.703 25.328 9.484 1 98.31 221 ARG B N 1
ATOM 4131 C CA . ARG B 1 221 ? -10.945 25.5 10.914 1 98.31 221 ARG B CA 1
ATOM 4132 C C . ARG B 1 221 ? -10.898 24.156 11.633 1 98.31 221 ARG B C 1
ATOM 4134 O O . ARG B 1 221 ? -10.75 24.109 12.859 1 98.31 221 ARG B O 1
ATOM 4141 N N . VAL B 1 222 ? -11.023 23.031 10.875 1 98.5 222 VAL B N 1
ATOM 4142 C CA . VAL B 1 222 ? -11.078 21.719 11.508 1 98.5 222 VAL B CA 1
ATOM 4143 C C . VAL B 1 222 ? -9.992 20.812 10.922 1 98.5 222 VAL B C 1
ATOM 4145 O O . VAL B 1 222 ? -10.016 19.594 11.102 1 98.5 222 VAL B O 1
ATOM 4148 N N . SER B 1 223 ? -9.086 21.328 10.172 1 98.69 223 SER B N 1
ATOM 4149 C CA . SER B 1 223 ? -7.973 20.594 9.57 1 98.69 223 SER B CA 1
ATOM 4150 C C . SER B 1 223 ? -6.652 21.344 9.758 1 98.69 223 SER B C 1
ATOM 4152 O O . SER B 1 223 ? -6.184 22.016 8.852 1 98.69 223 SER B O 1
ATOM 4154 N N . PRO B 1 224 ? -6.027 21.109 10.93 1 98.56 224 PRO B N 1
ATOM 4155 C CA . PRO B 1 224 ? -4.738 21.766 11.148 1 98.56 224 PRO B CA 1
ATOM 4156 C C . PRO B 1 224 ? -3.727 21.469 10.047 1 98.56 224 PRO B C 1
ATOM 4158 O O . PRO B 1 224 ? -2.895 22.328 9.719 1 98.56 224 PRO B O 1
ATOM 4161 N N . ILE B 1 225 ? -3.77 20.297 9.547 1 98.88 225 ILE B N 1
ATOM 4162 C CA . ILE B 1 225 ? -2.965 19.891 8.398 1 98.88 225 ILE B CA 1
ATOM 4163 C C . ILE B 1 225 ? -3.867 19.656 7.191 1 98.88 225 ILE B C 1
ATOM 4165 O O . ILE B 1 225 ? -4.918 19.031 7.305 1 98.88 225 ILE B O 1
ATOM 4169 N N . ILE B 1 226 ? -3.523 20.188 6.074 1 98.88 226 ILE B N 1
ATOM 4170 C CA . ILE B 1 226 ? -4.281 20.016 4.84 1 98.88 226 ILE B CA 1
ATOM 4171 C C . ILE B 1 226 ? -3.359 19.516 3.734 1 98.88 226 ILE B C 1
ATOM 4173 O O . ILE B 1 226 ? -2.33 20.125 3.447 1 98.88 226 ILE B O 1
ATOM 4177 N N . HIS B 1 227 ? -3.68 18.391 3.133 1 98.81 227 HIS B N 1
ATOM 4178 C CA . HIS B 1 227 ? -2.93 17.844 2.01 1 98.81 227 HIS B CA 1
ATOM 4179 C C . HIS B 1 227 ? -3.301 18.547 0.705 1 98.81 227 HIS B C 1
ATOM 4181 O O . HIS B 1 227 ? -4.484 18.766 0.43 1 98.81 227 HIS B O 1
ATOM 4187 N N . ILE B 1 228 ? -2.264 18.844 -0.046 1 98.31 228 ILE B N 1
ATOM 4188 C CA . ILE B 1 228 ? -2.508 19.359 -1.384 1 98.31 228 ILE B CA 1
ATOM 4189 C C . ILE B 1 228 ? -1.639 18.625 -2.396 1 98.31 228 ILE B C 1
ATOM 4191 O O . ILE B 1 228 ? -0.602 18.062 -2.039 1 98.31 228 ILE B O 1
ATOM 4195 N N . LYS B 1 229 ? -2.055 18.578 -3.6 1 97.56 229 LYS B N 1
ATOM 4196 C CA . LYS B 1 229 ? -1.388 18.078 -4.801 1 97.56 229 LYS B CA 1
ATOM 4197 C C . LYS B 1 229 ? -1.951 18.75 -6.055 1 97.56 229 LYS B C 1
ATOM 4199 O O . LYS B 1 229 ? -2.967 19.438 -5.992 1 97.56 229 LYS B O 1
ATOM 4204 N N . GLN B 1 230 ? -1.202 18.672 -7.113 1 95.75 230 GLN B N 1
ATOM 4205 C CA . GLN B 1 230 ? -1.789 19.172 -8.352 1 95.75 230 GLN B CA 1
ATOM 4206 C C . GLN B 1 230 ? -2.91 18.266 -8.836 1 95.75 230 GLN B C 1
ATOM 4208 O O . GLN B 1 230 ? -2.828 17.031 -8.695 1 95.75 230 GLN B O 1
ATOM 4213 N N . SER B 1 231 ? -3.988 18.812 -9.172 1 89.06 231 SER B N 1
ATOM 4214 C CA . SER B 1 2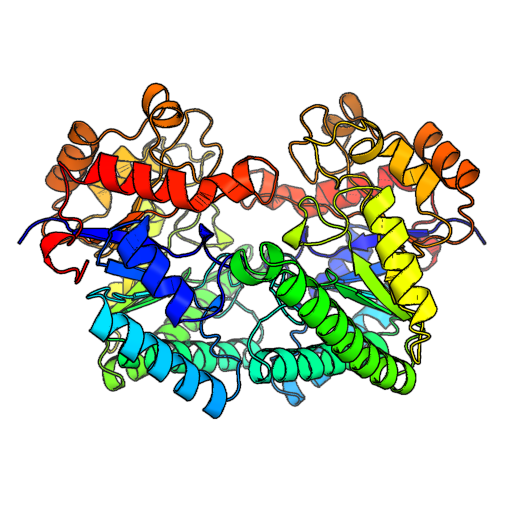31 ? -5.168 18.109 -9.648 1 89.06 231 SER B CA 1
ATOM 4215 C C . SER B 1 231 ? -5.453 18.438 -11.109 1 89.06 231 SER B C 1
ATOM 4217 O O . SER B 1 231 ? -5.562 19.609 -11.484 1 89.06 231 SER B O 1
ATOM 4219 N N . LEU B 1 232 ? -5.438 17.359 -11.867 1 79.31 232 LEU B N 1
ATOM 4220 C CA . LEU B 1 232 ? -5.781 17.547 -13.273 1 79.31 232 LEU B CA 1
ATOM 4221 C C . LEU B 1 232 ? -7.281 17.406 -13.492 1 79.31 232 LEU B C 1
ATOM 4223 O O . LEU B 1 232 ? -7.996 16.922 -12.609 1 79.31 232 LEU B O 1
ATOM 4227 N N . MET B 1 233 ? -7.738 17.906 -14.539 1 65.75 233 MET B N 1
ATOM 4228 C CA . MET B 1 233 ? -9.164 17.844 -14.859 1 65.75 233 MET B CA 1
ATOM 4229 C C . MET B 1 233 ? -9.672 16.406 -14.828 1 65.75 233 MET B C 1
ATOM 4231 O O . MET B 1 233 ? -10.828 16.172 -14.484 1 65.75 233 MET B O 1
ATOM 4235 N N . ASP B 1 234 ? -8.836 15.641 -15.078 1 58.22 234 ASP B N 1
ATOM 4236 C CA . ASP B 1 234 ? -9.273 14.25 -15.133 1 58.22 234 ASP B CA 1
ATOM 4237 C C . ASP B 1 234 ? -9.086 13.555 -13.789 1 58.22 234 ASP B C 1
ATOM 4239 O O . ASP B 1 234 ? -9.406 12.375 -13.641 1 58.22 234 ASP B O 1
ATOM 4243 N N . LYS B 1 235 ? -8.953 14.461 -12.648 1 58.5 235 LYS B N 1
ATOM 4244 C CA . LYS B 1 235 ? -8.781 14.008 -11.273 1 58.5 235 LYS B CA 1
ATOM 4245 C C . LYS B 1 235 ? -7.926 12.742 -11.219 1 58.5 235 LYS B C 1
ATOM 4247 O O . LYS B 1 235 ? -8.156 11.867 -10.375 1 58.5 235 LYS B O 1
ATOM 4252 N N . GLY B 1 236 ? -7.148 12.711 -12.367 1 61 236 GLY B N 1
ATOM 4253 C CA . GLY B 1 236 ? -6.258 11.562 -12.406 1 61 236 GLY B CA 1
ATOM 4254 C C . GLY B 1 236 ? -4.973 11.781 -11.633 1 61 236 GLY B C 1
ATOM 4255 O O . GLY B 1 236 ? -4.246 12.742 -11.875 1 61 236 GLY B O 1
ATOM 4256 N N . GLY B 1 237 ? -4.762 11.281 -10.281 1 65.62 237 GLY B N 1
ATOM 4257 C CA . GLY B 1 237 ? -3.475 10.93 -9.695 1 65.62 237 GLY B CA 1
ATOM 4258 C C . GLY B 1 237 ? -2.969 11.969 -8.711 1 65.62 237 GLY B C 1
ATOM 4259 O O . GLY B 1 237 ? -3.602 13.008 -8.516 1 65.62 237 GLY B O 1
ATOM 4260 N N . HIS B 1 238 ? -2.047 11.797 -7.855 1 78.12 238 HIS B N 1
ATOM 4261 C CA . HIS B 1 238 ? -1.244 12.578 -6.922 1 78.12 238 HIS B CA 1
ATOM 4262 C C . HIS B 1 238 ? -0.051 13.219 -7.625 1 78.12 238 HIS B C 1
ATOM 4264 O O . HIS B 1 238 ? 1.097 12.844 -7.375 1 78.12 238 HIS B O 1
ATOM 4270 N N . ARG B 1 239 ? -0.341 14.43 -8.438 1 91.69 239 ARG B N 1
ATOM 4271 C CA . ARG B 1 239 ? 0.677 14.992 -9.32 1 91.69 239 ARG B CA 1
ATOM 4272 C C . ARG B 1 239 ? 1.476 16.078 -8.602 1 91.69 239 ARG B C 1
ATOM 4274 O O . ARG B 1 239 ? 0.948 16.781 -7.738 1 91.69 239 ARG B O 1
ATOM 4281 N N . PRO B 1 240 ? 2.727 16.188 -8.93 1 97.25 240 PRO B N 1
ATOM 4282 C CA . PRO B 1 240 ? 3.547 17.266 -8.383 1 97.25 240 PRO B CA 1
ATOM 4283 C C . PRO B 1 240 ? 3.242 18.625 -9.008 1 97.25 240 PRO B C 1
ATOM 4285 O O . PRO B 1 240 ? 2.527 18.688 -10.016 1 97.25 240 PRO B O 1
ATOM 4288 N N . PHE B 1 241 ? 3.736 19.672 -8.406 1 98.06 241 PHE B N 1
ATOM 4289 C CA . PHE B 1 241 ? 3.578 21.031 -8.891 1 98.06 241 PHE B CA 1
ATOM 4290 C C . PHE B 1 241 ? 4.762 21.438 -9.766 1 98.06 241 PHE B C 1
ATOM 4292 O O . PHE B 1 241 ? 5.445 22.422 -9.469 1 98.06 241 PHE B O 1
ATOM 4299 N N . THR B 1 242 ? 4.969 20.719 -10.82 1 97.88 242 THR B N 1
ATOM 4300 C CA . THR B 1 242 ? 5.965 21.062 -11.82 1 97.88 242 THR B CA 1
ATOM 4301 C C . THR B 1 242 ? 5.371 22 -12.875 1 97.88 242 THR B C 1
ATOM 4303 O O . THR B 1 242 ? 4.148 22.125 -12.969 1 97.88 242 THR B O 1
ATOM 4306 N N . ALA B 1 243 ? 6.27 22.625 -13.648 1 97.19 243 ALA B N 1
ATOM 4307 C CA . ALA B 1 243 ? 5.809 23.531 -14.703 1 97.19 243 ALA B CA 1
ATOM 4308 C C . ALA B 1 243 ? 4.82 22.844 -15.633 1 97.19 243 ALA B C 1
ATOM 4310 O O . ALA B 1 243 ? 3.801 23.422 -16.016 1 97.19 243 ALA B O 1
ATOM 4311 N N . GLU B 1 244 ? 5.102 21.641 -15.961 1 94.38 244 GLU B N 1
ATOM 4312 C CA . GLU B 1 244 ? 4.262 20.859 -16.859 1 94.38 244 GLU B CA 1
ATOM 4313 C C . GLU B 1 244 ? 2.861 20.672 -16.281 1 94.38 244 GLU B C 1
ATOM 4315 O O . GLU B 1 244 ? 1.867 20.953 -16.969 1 94.38 244 GLU B O 1
ATOM 4320 N N . TYR B 1 245 ? 2.727 20.203 -15.062 1 94.94 245 TYR B N 1
ATOM 4321 C CA . TYR B 1 245 ? 1.435 19.922 -14.445 1 94.94 245 TYR B CA 1
ATOM 4322 C C . TYR B 1 245 ? 0.728 21.203 -14.031 1 94.94 245 TYR B C 1
ATOM 4324 O O . TYR B 1 245 ? -0.503 21.281 -14.07 1 94.94 245 TYR B O 1
ATOM 4332 N N . ASN B 1 246 ? 1.479 22.219 -13.656 1 95.44 246 ASN B N 1
ATOM 4333 C CA . ASN B 1 246 ? 0.899 23.5 -13.258 1 95.44 246 ASN B CA 1
ATOM 4334 C C . ASN B 1 246 ? 0.229 24.203 -14.438 1 95.44 246 ASN B C 1
ATOM 4336 O O . ASN B 1 246 ? -0.732 24.953 -14.258 1 95.44 246 ASN B O 1
ATOM 4340 N N . ALA B 1 247 ? 0.73 23.984 -15.641 1 94 247 ALA B N 1
ATOM 4341 C CA . ALA B 1 247 ? 0.186 24.609 -16.844 1 94 247 ALA B CA 1
ATOM 4342 C C . ALA B 1 247 ? -1.236 24.141 -17.109 1 94 247 ALA B C 1
ATOM 4344 O O . ALA B 1 247 ? -2.057 24.875 -17.656 1 94 247 ALA B O 1
ATOM 4345 N N . LYS B 1 248 ? -1.553 22.953 -16.719 1 91.31 248 LYS B N 1
ATOM 4346 C CA . LYS B 1 248 ? -2.863 22.391 -17.031 1 91.31 248 LYS B CA 1
ATOM 4347 C C . LYS B 1 248 ? -3.633 22.047 -15.75 1 91.31 248 LYS B C 1
ATOM 4349 O O . LYS B 1 248 ? -4.746 21.516 -15.82 1 91.31 248 LYS B O 1
ATOM 4354 N N . GLY B 1 249 ? -2.986 22.312 -14.594 1 93.38 249 GLY B N 1
ATOM 4355 C CA . GLY B 1 249 ? -3.576 21.906 -13.328 1 93.38 249 GLY B CA 1
ATOM 4356 C C . GLY B 1 249 ? -4.551 22.922 -12.766 1 93.38 249 GLY B C 1
ATOM 4357 O O . GLY B 1 249 ? -4.512 24.094 -13.141 1 93.38 249 GLY B O 1
ATOM 4358 N N . ARG B 1 250 ? -5.434 22.453 -11.852 1 93.31 250 ARG B N 1
ATOM 4359 C CA . ARG B 1 250 ? -6.488 23.281 -11.258 1 93.31 250 ARG B CA 1
ATOM 4360 C C . ARG B 1 250 ? -5.949 24.094 -10.086 1 93.31 250 ARG B C 1
ATOM 4362 O O . ARG B 1 250 ? -6.449 25.188 -9.805 1 93.31 250 ARG B O 1
ATOM 4369 N N . ILE B 1 251 ? -4.984 23.578 -9.453 1 96.81 251 ILE B N 1
ATOM 4370 C CA . ILE B 1 251 ? -4.57 24.188 -8.195 1 96.81 251 ILE B CA 1
ATOM 4371 C C . ILE B 1 251 ? -3.562 25.297 -8.453 1 96.81 251 ILE B C 1
ATOM 4373 O O . ILE B 1 251 ? -2.467 25.047 -8.961 1 96.81 251 ILE B O 1
ATOM 4377 N N . GLN B 1 252 ? -3.979 26.484 -8.133 1 96.38 252 GLN B N 1
ATOM 4378 C CA . GLN B 1 252 ? -3.139 27.672 -8.281 1 96.38 252 GLN B CA 1
ATOM 4379 C C . GLN B 1 252 ? -3.004 28.422 -6.961 1 96.38 252 GLN B C 1
ATOM 4381 O O . GLN B 1 252 ? -3.961 28.5 -6.191 1 96.38 252 GLN B O 1
ATOM 4386 N N . PRO B 1 253 ? -1.841 29 -6.75 1 97.94 253 PRO B N 1
ATOM 4387 C CA . PRO B 1 253 ? -1.556 29.562 -5.43 1 97.94 253 PRO B CA 1
ATOM 4388 C C . PRO B 1 253 ? -2.551 30.656 -5.023 1 97.94 253 PRO B C 1
ATOM 4390 O O . PRO B 1 253 ? -3.16 30.562 -3.955 1 97.94 253 PRO B O 1
ATOM 4393 N N . LYS B 1 254 ? -2.768 31.656 -5.801 1 98 254 LYS B N 1
ATOM 4394 C CA . LYS B 1 254 ? -3.572 32.812 -5.414 1 98 254 LYS B CA 1
ATOM 4395 C C . LYS B 1 254 ? -5.004 32.406 -5.086 1 98 254 LYS B C 1
ATOM 4397 O O . LYS B 1 254 ? -5.508 32.688 -4 1 98 254 LYS B O 1
ATOM 4402 N N . PRO B 1 255 ? -5.648 31.688 -6.012 1 98.06 255 PRO B N 1
ATOM 4403 C CA . PRO B 1 255 ? -7.02 31.312 -5.668 1 98.06 255 PRO B CA 1
ATOM 4404 C C . PRO B 1 255 ? -7.082 30.328 -4.504 1 98.06 255 PRO B C 1
ATOM 4406 O O . PRO B 1 255 ? -8.023 30.359 -3.709 1 98.06 255 PRO B O 1
ATOM 4409 N N . LEU B 1 256 ? -6.16 29.406 -4.402 1 98.44 256 LEU B N 1
ATOM 4410 C CA . LEU B 1 256 ? -6.199 28.453 -3.303 1 98.44 256 LEU B CA 1
ATOM 4411 C C . LEU B 1 256 ? -6.008 29.141 -1.962 1 98.44 256 LEU B C 1
ATOM 4413 O O . LEU B 1 256 ? -6.727 28.859 -1 1 98.44 256 LEU B O 1
ATOM 4417 N N . LEU B 1 257 ? -5.035 30.078 -1.882 1 98.38 257 LEU B N 1
ATOM 4418 C CA . LEU B 1 257 ? -4.793 30.812 -0.645 1 98.38 257 LEU B CA 1
ATOM 4419 C C . LEU B 1 257 ? -5.992 31.688 -0.284 1 98.38 257 LEU B C 1
ATOM 4421 O O . LEU B 1 257 ? -6.324 31.828 0.895 1 98.38 257 LEU B O 1
ATOM 4425 N N . ALA B 1 258 ? -6.605 32.219 -1.293 1 98.44 258 ALA B N 1
ATOM 4426 C CA . ALA B 1 258 ? -7.828 33 -1.05 1 98.44 258 ALA B CA 1
ATOM 4427 C C . ALA B 1 258 ? -8.914 32.094 -0.455 1 98.44 258 ALA B C 1
ATOM 4429 O O . ALA B 1 258 ? -9.625 32.531 0.47 1 98.44 258 ALA B O 1
ATOM 4430 N N . ALA B 1 259 ? -9.086 30.922 -1.031 1 98.62 259 ALA B N 1
ATOM 4431 C CA . ALA B 1 259 ? -10.078 29.969 -0.521 1 98.62 259 ALA B CA 1
ATOM 4432 C C . ALA B 1 259 ? -9.766 29.578 0.92 1 98.62 259 ALA B C 1
ATOM 4434 O O . ALA B 1 259 ? -10.656 29.547 1.77 1 98.62 259 ALA B O 1
ATOM 4435 N N . PHE B 1 260 ? -8.477 29.266 1.214 1 98.69 260 PHE B N 1
ATOM 4436 C CA . PHE B 1 260 ? -8.055 28.953 2.572 1 98.69 260 PHE B CA 1
ATOM 4437 C C . PHE B 1 260 ? -8.398 30.078 3.529 1 98.69 260 PHE B C 1
ATOM 4439 O O . PHE B 1 260 ? -8.945 29.844 4.605 1 98.69 260 PHE B O 1
ATOM 4446 N N . HIS B 1 261 ? -8.117 31.281 3.113 1 97.94 261 HIS B N 1
ATOM 4447 C CA . HIS B 1 261 ? -8.375 32.438 3.953 1 97.94 261 HIS B CA 1
ATOM 4448 C C . HIS B 1 261 ? -9.867 32.625 4.191 1 97.94 261 HIS B C 1
ATOM 4450 O O . HIS B 1 261 ? -10.289 32.906 5.312 1 97.94 261 HIS B O 1
ATOM 4456 N N . GLU B 1 262 ? -10.586 32.531 3.119 1 98.38 262 GLU B N 1
ATOM 4457 C CA . GLU B 1 262 ? -12.039 32.625 3.246 1 98.38 262 GLU B CA 1
ATOM 4458 C C . GLU B 1 262 ? -12.578 31.578 4.227 1 98.38 262 GLU B C 1
ATOM 4460 O O . GLU B 1 262 ? -13.539 31.844 4.949 1 98.38 262 GLU B O 1
ATOM 4465 N N . GLY B 1 263 ? -11.984 30.422 4.203 1 98.31 263 GLY B N 1
ATOM 4466 C CA . GLY B 1 263 ? -12.398 29.328 5.074 1 98.31 263 GLY B CA 1
ATOM 4467 C C . GLY B 1 263 ? -11.914 29.484 6.504 1 98.31 263 GLY B C 1
ATOM 4468 O O . GLY B 1 263 ? -12.273 28.703 7.379 1 98.31 263 GLY B O 1
ATOM 4469 N N . GLY B 1 264 ? -11.055 30.422 6.727 1 98.19 264 GLY B N 1
ATOM 4470 C CA . GLY B 1 264 ? -10.617 30.719 8.086 1 98.19 264 GLY B CA 1
ATOM 4471 C C . GLY B 1 264 ? -9.242 30.156 8.398 1 98.19 264 GLY B C 1
ATOM 4472 O O . GLY B 1 264 ? -8.906 29.953 9.57 1 98.19 264 GLY B O 1
ATOM 4473 N N . ALA B 1 265 ? -8.461 29.906 7.391 1 98 265 ALA B N 1
ATOM 4474 C CA . ALA B 1 265 ? -7.098 29.422 7.609 1 98 265 ALA B CA 1
ATOM 4475 C C . ALA B 1 265 ? -6.27 30.469 8.359 1 98 265 ALA B C 1
ATOM 4477 O O . ALA B 1 265 ? -6.383 31.656 8.102 1 98 265 ALA B O 1
ATOM 4478 N N . ARG B 1 266 ? -5.449 30.047 9.305 1 94.75 266 ARG B N 1
ATOM 4479 C CA . ARG B 1 266 ? -4.566 30.938 10.055 1 94.75 266 ARG B CA 1
ATOM 4480 C C . ARG B 1 266 ? -3.15 30.375 10.117 1 94.75 266 ARG B C 1
ATOM 4482 O O . ARG B 1 266 ? -2.248 30.875 9.445 1 94.75 266 ARG B O 1
ATOM 4489 N N . GLU B 1 267 ? -2.979 29.234 10.828 1 96.06 267 GLU B N 1
ATOM 4490 C CA . GLU B 1 267 ? -1.665 28.609 11 1 96.06 267 GLU B CA 1
ATOM 4491 C C . GLU B 1 267 ? -1.659 27.172 10.5 1 96.06 267 GLU B C 1
ATOM 4493 O O . GLU B 1 267 ? -0.95 26.328 11.047 1 96.06 267 GLU B O 1
ATOM 4498 N N . ASN B 1 268 ? -2.455 26.938 9.477 1 98.56 268 ASN B N 1
ATOM 4499 C CA . ASN B 1 268 ? -2.547 25.578 8.945 1 98.56 268 ASN B CA 1
ATOM 4500 C C . ASN B 1 268 ? -1.234 25.141 8.305 1 98.56 268 ASN B C 1
ATOM 4502 O O . ASN B 1 268 ? -0.507 25.953 7.738 1 98.56 268 ASN B O 1
ATOM 4506 N N . GLU B 1 269 ? -0.917 23.875 8.5 1 98.81 269 GLU B N 1
ATOM 4507 C CA . GLU B 1 269 ? 0.167 23.219 7.777 1 98.81 269 GLU B CA 1
ATOM 4508 C C . GLU B 1 269 ? -0.315 22.672 6.434 1 98.81 269 GLU B C 1
ATOM 4510 O O . GLU B 1 269 ? -1.147 21.766 6.395 1 98.81 269 GLU B O 1
ATOM 4515 N N . ILE B 1 270 ? 0.158 23.266 5.344 1 98.88 270 ILE B N 1
ATOM 4516 C CA . ILE B 1 270 ? -0.178 22.812 3.996 1 98.88 270 ILE B CA 1
ATOM 4517 C C . ILE B 1 270 ? 0.839 21.781 3.531 1 98.88 270 ILE B C 1
ATOM 4519 O O . ILE B 1 270 ? 2.004 22.109 3.291 1 98.88 270 ILE B O 1
ATOM 4523 N N . CYS B 1 271 ? 0.405 20.562 3.402 1 98.88 271 CYS B N 1
ATOM 4524 C CA . CYS B 1 271 ? 1.305 19.422 3.242 1 98.88 271 CYS B CA 1
ATOM 4525 C C . CYS B 1 271 ? 1.229 18.859 1.826 1 98.88 271 CYS B C 1
ATOM 4527 O O . CYS B 1 271 ? 0.159 18.453 1.373 1 98.88 271 CYS B O 1
ATOM 4529 N N . LEU B 1 272 ? 2.373 18.859 1.108 1 98.81 272 LEU B N 1
ATOM 4530 C CA . LEU B 1 272 ? 2.449 18.234 -0.207 1 98.81 272 LEU B CA 1
ATOM 4531 C C . LEU B 1 272 ? 2.334 16.719 -0.096 1 98.81 272 LEU B C 1
ATOM 4533 O O . LEU B 1 272 ? 3.166 16.078 0.547 1 98.81 272 LEU B O 1
ATOM 4537 N N . GLU B 1 273 ? 1.291 16.172 -0.604 1 98.12 273 GLU B N 1
ATOM 4538 C CA . GLU B 1 273 ? 1.144 14.727 -0.731 1 98.12 273 GLU B CA 1
ATOM 4539 C C . GLU B 1 273 ? 1.206 14.289 -2.193 1 98.12 273 GLU B C 1
ATOM 4541 O O . GLU B 1 273 ? 0.189 14.289 -2.891 1 98.12 273 GLU B O 1
ATOM 4546 N N . LEU B 1 274 ? 2.35 13.852 -2.598 1 97.62 274 LEU B N 1
ATOM 4547 C CA . LEU B 1 274 ? 2.637 13.562 -3.998 1 97.62 274 LEU B CA 1
ATOM 4548 C C . LEU B 1 274 ? 2.854 12.062 -4.203 1 97.62 274 LEU B C 1
ATOM 4550 O O . LEU B 1 274 ? 3.094 11.328 -3.246 1 97.62 274 LEU B O 1
ATOM 4554 N N . SER B 1 275 ? 2.641 11.648 -5.316 1 93.69 275 SER B N 1
ATOM 4555 C CA . SER B 1 275 ? 2.855 10.242 -5.648 1 93.69 275 SER B CA 1
ATOM 4556 C C . SER B 1 275 ? 3.498 10.086 -7.023 1 93.69 275 SER B C 1
ATOM 4558 O O . SER B 1 275 ? 3.221 10.867 -7.934 1 93.69 275 SER B O 1
ATOM 4560 N N . PHE B 1 276 ? 4.355 9.125 -7.145 1 94.81 276 PHE B N 1
ATOM 4561 C CA . PHE B 1 276 ? 5.062 8.781 -8.375 1 94.81 276 PHE B CA 1
ATOM 4562 C C . PHE B 1 276 ? 5.02 7.277 -8.617 1 94.81 276 PHE B C 1
ATOM 4564 O O . PHE B 1 276 ? 5.152 6.484 -7.684 1 94.81 276 PHE B O 1
ATOM 4571 N N . LYS B 1 277 ? 4.844 6.871 -9.867 1 90.44 277 LYS B N 1
ATOM 4572 C CA . LYS B 1 277 ? 4.891 5.457 -10.219 1 90.44 277 LYS B CA 1
ATOM 4573 C C . LYS B 1 277 ? 6.332 4.961 -10.32 1 90.44 277 LYS B C 1
ATOM 4575 O O . LYS B 1 277 ? 7.238 5.734 -10.633 1 90.44 277 LYS B O 1
ATOM 4580 N N . GLU B 1 278 ? 6.543 3.738 -10.031 1 94.62 278 GLU B N 1
ATOM 4581 C CA . GLU B 1 278 ? 7.836 3.088 -10.219 1 94.62 278 GLU B CA 1
ATOM 4582 C C . GLU B 1 278 ? 8.023 2.646 -11.672 1 94.62 278 GLU B C 1
ATOM 4584 O O . GLU B 1 278 ? 8.094 1.45 -11.953 1 94.62 278 GLU B O 1
ATOM 4589 N N . ARG B 1 279 ? 8.047 3.605 -12.477 1 94.31 279 ARG B N 1
ATOM 4590 C CA . ARG B 1 279 ? 8.312 3.488 -13.914 1 94.31 279 ARG B CA 1
ATOM 4591 C C . ARG B 1 279 ? 9.32 4.531 -14.367 1 94.31 279 ARG B C 1
ATOM 4593 O O . ARG B 1 279 ? 9.359 5.645 -13.844 1 94.31 279 ARG B O 1
ATOM 4600 N N . GLU B 1 280 ? 10.125 4.086 -15.289 1 94.31 280 GLU B N 1
ATOM 4601 C CA . GLU B 1 280 ? 11.023 5.074 -15.883 1 94.31 280 GLU B CA 1
ATOM 4602 C C . GLU B 1 280 ? 10.305 5.938 -16.906 1 94.31 280 GLU B C 1
ATOM 4604 O O . GLU B 1 280 ? 9.445 5.445 -17.641 1 94.31 280 GLU B O 1
ATOM 4609 N N . PRO B 1 281 ? 10.555 7.273 -16.938 1 94.75 281 PRO B N 1
ATOM 4610 C CA . PRO B 1 281 ? 11.586 7.988 -16.172 1 94.75 281 PRO B CA 1
ATOM 4611 C C . PRO B 1 281 ? 11.062 8.547 -14.852 1 94.75 281 PRO B C 1
ATOM 4613 O O . PRO B 1 281 ? 11.812 9.172 -14.102 1 94.75 281 PRO B O 1
ATOM 4616 N N . ASN B 1 282 ? 9.812 8.344 -14.531 1 94.19 282 ASN B N 1
ATOM 4617 C CA . ASN B 1 282 ? 9.172 8.93 -13.359 1 94.19 282 ASN B CA 1
ATOM 4618 C C . ASN B 1 282 ? 9.914 8.578 -12.078 1 94.19 282 ASN B C 1
ATOM 4620 O O . ASN B 1 282 ? 10.062 9.414 -11.188 1 94.19 282 ASN B O 1
ATOM 4624 N N . ASP B 1 283 ? 10.406 7.402 -12.023 1 96.56 283 ASP B N 1
ATOM 4625 C CA .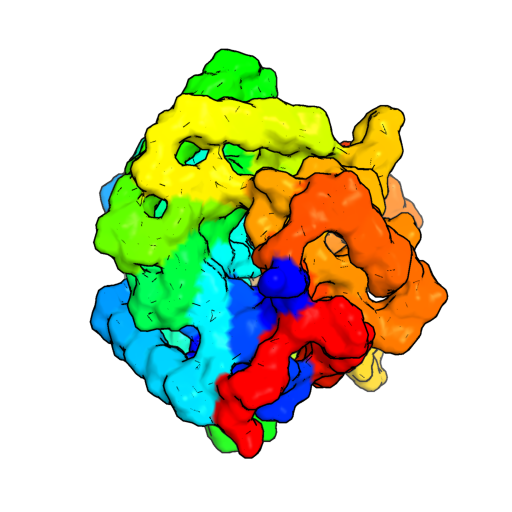 ASP B 1 283 ? 11.062 6.91 -10.812 1 96.56 283 ASP B CA 1
ATOM 4626 C C . ASP B 1 283 ? 12.281 7.762 -10.461 1 96.56 283 ASP B C 1
ATOM 4628 O O . ASP B 1 283 ? 12.555 8.016 -9.281 1 96.56 283 ASP B O 1
ATOM 4632 N N . ARG B 1 284 ? 12.969 8.258 -11.422 1 96.69 284 ARG B N 1
ATOM 4633 C CA . ARG B 1 284 ? 14.203 9 -11.188 1 96.69 284 ARG B CA 1
ATOM 4634 C C . ARG B 1 284 ? 13.93 10.5 -11.102 1 96.69 284 ARG B C 1
ATOM 4636 O O . ARG B 1 284 ? 14.812 11.281 -10.75 1 96.69 284 ARG B O 1
ATOM 4643 N N . GLN B 1 285 ? 12.695 10.844 -11.367 1 97.56 285 GLN B N 1
ATOM 4644 C CA . GLN B 1 285 ? 12.344 12.266 -11.383 1 97.56 285 GLN B CA 1
ATOM 4645 C C . GLN B 1 285 ? 11.75 12.695 -10.047 1 97.56 285 GLN B C 1
ATOM 4647 O O . GLN B 1 285 ? 11.477 13.875 -9.836 1 97.56 285 GLN B O 1
ATOM 4652 N N . VAL B 1 286 ? 11.656 11.805 -9.109 1 98.31 286 VAL B N 1
ATOM 4653 C CA . VAL B 1 286 ? 10.898 12.008 -7.875 1 98.31 286 VAL B CA 1
ATOM 4654 C C . VAL B 1 286 ? 11.492 13.188 -7.098 1 98.31 286 VAL B C 1
ATOM 4656 O O . VAL B 1 286 ? 10.797 14.156 -6.805 1 98.31 286 VAL B O 1
ATOM 4659 N N . ILE B 1 287 ? 12.812 13.148 -6.793 1 98.62 287 ILE B N 1
ATOM 4660 C CA . ILE B 1 287 ? 13.438 14.164 -5.957 1 98.62 287 ILE B CA 1
ATOM 4661 C C . ILE B 1 287 ? 13.375 15.523 -6.652 1 98.62 287 ILE B C 1
ATOM 4663 O O . ILE B 1 287 ? 12.992 16.531 -6.039 1 98.62 287 ILE B O 1
ATOM 4667 N N . GLY B 1 288 ? 13.695 15.555 -7.969 1 98.69 288 GLY B N 1
ATOM 4668 C CA . GLY B 1 288 ? 13.656 16.797 -8.719 1 98.69 288 GLY B CA 1
ATOM 4669 C C . GLY B 1 288 ? 12.273 17.422 -8.766 1 98.69 288 GLY B C 1
ATOM 4670 O O . GLY B 1 288 ? 12.125 18.641 -8.602 1 98.69 288 GLY B O 1
ATOM 4671 N N . GLN B 1 289 ? 11.289 16.609 -8.945 1 98.69 289 GLN B N 1
ATOM 4672 C CA . GLN B 1 289 ? 9.93 17.125 -9.078 1 98.69 289 GLN B CA 1
ATOM 4673 C C . GLN B 1 289 ? 9.375 17.562 -7.723 1 98.69 289 GLN B C 1
ATOM 4675 O O . GLN B 1 289 ? 8.586 18.5 -7.645 1 98.69 289 GLN B O 1
ATOM 4680 N N . ILE B 1 290 ? 9.758 16.875 -6.641 1 98.88 290 ILE B N 1
ATOM 4681 C CA . ILE B 1 290 ? 9.375 17.344 -5.309 1 98.88 290 ILE B CA 1
ATOM 4682 C C . ILE B 1 290 ? 10.023 18.703 -5.039 1 98.88 290 ILE B C 1
ATOM 4684 O O . ILE B 1 290 ? 9.352 19.625 -4.574 1 98.88 290 ILE B O 1
ATOM 4688 N N . ALA B 1 291 ? 11.336 18.797 -5.352 1 98.88 291 ALA B N 1
ATOM 4689 C CA . ALA B 1 291 ? 12.039 20.062 -5.156 1 98.88 291 ALA B CA 1
ATOM 4690 C C . ALA B 1 291 ? 11.383 21.188 -5.957 1 98.88 291 ALA B C 1
ATOM 4692 O O . ALA B 1 291 ? 11.219 22.297 -5.457 1 98.88 291 ALA B O 1
ATOM 4693 N N . GLU B 1 292 ? 11.023 20.891 -7.195 1 98.88 292 GLU B N 1
ATOM 4694 C CA . GLU B 1 292 ? 10.336 21.875 -8.031 1 98.88 292 GLU B CA 1
ATOM 4695 C C . GLU B 1 292 ? 8.992 22.281 -7.43 1 98.88 292 GLU B C 1
ATOM 4697 O O . GLU B 1 292 ? 8.594 23.438 -7.508 1 98.88 292 GLU B O 1
ATOM 4702 N N . SER B 1 293 ? 8.273 21.359 -6.84 1 98.88 293 SER B N 1
ATOM 4703 C CA . SER B 1 293 ? 6.996 21.625 -6.191 1 98.88 293 SER B CA 1
ATOM 4704 C C . SER B 1 293 ? 7.176 22.547 -4.988 1 98.88 293 SER B C 1
ATOM 4706 O O . SER B 1 293 ? 6.395 23.484 -4.789 1 98.88 293 SER B O 1
ATOM 4708 N N . VAL B 1 294 ? 8.203 22.25 -4.191 1 98.88 294 VAL B N 1
ATOM 4709 C CA . VAL B 1 294 ? 8.516 23.094 -3.039 1 98.88 294 VAL B CA 1
ATOM 4710 C C . VAL B 1 294 ? 8.859 24.516 -3.506 1 98.88 294 VAL B C 1
ATOM 4712 O O . VAL B 1 294 ? 8.344 25.484 -2.959 1 98.88 294 VAL B O 1
ATOM 4715 N N . ALA B 1 295 ? 9.656 24.625 -4.508 1 98.75 295 ALA B N 1
ATOM 4716 C CA . ALA B 1 295 ? 10.055 25.938 -5.043 1 98.75 295 ALA B CA 1
ATOM 4717 C C . ALA B 1 295 ? 8.852 26.703 -5.566 1 98.75 295 ALA B C 1
ATOM 4719 O O . ALA B 1 295 ? 8.789 27.922 -5.449 1 98.75 295 ALA B O 1
ATOM 4720 N N . PHE B 1 296 ? 7.957 26.031 -6.168 1 98.75 296 PHE B N 1
ATOM 4721 C CA . PHE B 1 296 ? 6.742 26.625 -6.711 1 98.75 296 PHE B CA 1
ATOM 4722 C C . PHE B 1 296 ? 5.934 27.297 -5.609 1 98.75 296 PHE B C 1
ATOM 4724 O O . PHE B 1 296 ? 5.387 28.391 -5.812 1 98.75 296 PHE B O 1
ATOM 4731 N N . TRP B 1 297 ? 5.852 26.688 -4.434 1 98.69 297 TRP B N 1
ATOM 4732 C CA . TRP B 1 297 ? 5.004 27.188 -3.355 1 98.69 297 TRP B CA 1
ATOM 4733 C C . TRP B 1 297 ? 5.781 28.141 -2.445 1 98.69 297 TRP B C 1
ATOM 4735 O O . TRP B 1 297 ? 5.188 28.891 -1.665 1 98.69 297 TRP B O 1
ATOM 4745 N N . ALA B 1 298 ? 7.109 28.219 -2.578 1 98.5 298 ALA B N 1
ATOM 4746 C CA . ALA B 1 298 ? 8 28.938 -1.668 1 98.5 298 ALA B CA 1
ATOM 4747 C C . ALA B 1 298 ? 7.664 30.422 -1.617 1 98.5 298 ALA B C 1
ATOM 4749 O O . ALA B 1 298 ? 7.738 31.047 -0.557 1 98.5 298 ALA B O 1
ATOM 4750 N N . PRO B 1 299 ? 7.27 31.078 -2.771 1 98.19 299 PRO B N 1
ATOM 4751 C CA . PRO B 1 299 ? 6.938 32.5 -2.697 1 98.19 299 PRO B CA 1
ATOM 4752 C C . PRO B 1 299 ? 5.637 32.781 -1.943 1 98.19 299 PRO B C 1
ATOM 4754 O O . PRO B 1 299 ? 5.352 33.906 -1.586 1 98.19 299 PRO B O 1
ATOM 4757 N N . HIS B 1 300 ? 4.879 31.719 -1.636 1 97.94 300 HIS B N 1
ATOM 4758 C CA . HIS B 1 300 ? 3.52 31.906 -1.142 1 97.94 300 HIS B CA 1
ATOM 4759 C C . HIS B 1 300 ? 3.377 31.406 0.29 1 97.94 300 HIS B C 1
ATOM 4761 O O . HIS B 1 300 ? 2.541 31.906 1.049 1 97.94 300 HIS B O 1
ATOM 4767 N N . ILE B 1 301 ? 4.023 30.344 0.641 1 98.44 301 ILE B N 1
ATOM 4768 C CA . ILE B 1 301 ? 3.924 29.688 1.94 1 98.44 301 ILE B CA 1
ATOM 4769 C C . ILE B 1 301 ? 5.32 29.438 2.502 1 98.44 301 ILE B C 1
ATOM 4771 O O . ILE B 1 301 ? 6.227 29.031 1.77 1 98.44 301 ILE B O 1
ATOM 4775 N N . ASP B 1 302 ? 5.48 29.641 3.787 1 98.25 302 ASP B N 1
ATOM 4776 C CA . ASP B 1 302 ? 6.777 29.469 4.438 1 98.25 302 ASP B CA 1
ATOM 4777 C C . ASP B 1 302 ? 7.238 28.016 4.363 1 98.25 302 ASP B C 1
ATOM 4779 O O . ASP B 1 302 ? 6.598 27.125 4.922 1 98.25 302 ASP B O 1
ATOM 4783 N N . THR B 1 303 ? 8.359 27.75 3.713 1 98.56 303 THR B N 1
ATOM 4784 C CA . THR B 1 303 ? 8.898 26.406 3.549 1 98.56 303 THR B CA 1
ATOM 4785 C C . THR B 1 303 ? 9.82 26.047 4.711 1 98.56 303 THR B C 1
ATOM 4787 O O . THR B 1 303 ? 10.195 24.891 4.883 1 98.56 303 THR B O 1
ATOM 4790 N N . GLY B 1 304 ? 10.203 27.016 5.473 1 98.38 304 GLY B N 1
ATOM 4791 C CA . GLY B 1 304 ? 11.141 26.828 6.57 1 98.38 304 GLY B CA 1
ATOM 4792 C C . GLY B 1 304 ? 12.586 26.734 6.113 1 98.38 304 GLY B C 1
ATOM 4793 O O . GLY B 1 304 ? 13.461 26.344 6.891 1 98.38 304 GLY B O 1
ATOM 4794 N N . ILE B 1 305 ? 12.898 27.109 4.891 1 97.88 305 ILE B N 1
ATOM 4795 C CA . ILE B 1 305 ? 14.219 26.922 4.312 1 97.88 305 ILE B CA 1
ATOM 4796 C C . ILE B 1 305 ? 15.25 27.719 5.125 1 97.88 305 ILE B C 1
ATOM 4798 O O . ILE B 1 305 ? 16.406 27.297 5.246 1 97.88 305 ILE B O 1
ATOM 4802 N N . ALA B 1 306 ? 14.898 28.797 5.723 1 97.38 306 ALA B N 1
ATOM 4803 C CA . ALA B 1 306 ? 15.805 29.656 6.484 1 97.38 306 ALA B CA 1
ATOM 4804 C C . ALA B 1 306 ? 16.297 28.953 7.742 1 97.38 306 ALA B C 1
ATOM 4806 O O . ALA B 1 306 ? 17.312 29.344 8.32 1 97.38 306 ALA B O 1
ATOM 4807 N N . ASP B 1 307 ? 15.602 27.969 8.164 1 97.56 307 ASP B N 1
ATOM 4808 C CA . ASP B 1 307 ? 15.93 27.266 9.398 1 97.56 307 ASP B CA 1
ATOM 4809 C C . ASP B 1 307 ? 16.812 26.047 9.117 1 97.56 307 ASP B C 1
ATOM 4811 O O . ASP B 1 307 ? 17.266 25.375 10.047 1 97.56 307 ASP B O 1
ATOM 4815 N N . LEU B 1 308 ? 17 25.703 7.887 1 98.19 308 LEU B N 1
ATOM 4816 C CA . LEU B 1 308 ? 17.828 24.562 7.516 1 98.19 308 LEU B CA 1
ATOM 4817 C C . LEU B 1 308 ? 19.312 24.891 7.621 1 98.19 308 LEU B C 1
ATOM 4819 O O . LEU B 1 308 ? 19.703 26.031 7.387 1 98.19 308 LEU B O 1
ATOM 4823 N N . ASN B 1 309 ? 20.047 23.891 8.031 1 96.56 309 ASN B N 1
ATOM 4824 C CA . ASN B 1 309 ? 21.5 24 8.023 1 96.56 309 ASN B CA 1
ATOM 4825 C C . ASN B 1 309 ? 22.094 23.5 6.707 1 96.56 309 ASN B C 1
ATOM 4827 O O . ASN B 1 309 ? 22.547 22.359 6.617 1 96.56 309 ASN B O 1
ATOM 4831 N N . LEU B 1 310 ? 22.078 24.312 5.676 1 89 310 LEU B N 1
ATOM 4832 C CA . LEU B 1 310 ? 22.469 23.922 4.328 1 89 310 LEU B CA 1
ATOM 4833 C C . LEU B 1 310 ? 23.953 24.219 4.086 1 89 310 LEU B C 1
ATOM 4835 O O . LEU B 1 310 ? 24.484 25.172 4.633 1 89 310 LEU B O 1
#

pLDDT: mean 97.2, std 5.45, range [58.22, 98.94]

Foldseek 3Di:
DAAEEEAECQACQPVDAQLLVSLCLCCPQQLFAEYAYACRNQFLVDDPVVSVVRLVRNLVSCVQWNHAYAEYEHYPPRPAQQLQDPDPVSVVVSLSRLLSVLLSSLSRVYAEYEEALGAHDPVQQVDPVSVVVSSVSSLVSVLSSLVSSVVSRHQEYEHEAACDPRRFNQFLVRVVVVQVVQVVSVGPHGYAYAYELQHHHPPDPDNLRRHSLSVLQAGQVRHLEYEYAWAAPVSPFQHAPAPVSVVRTDDDQPSSVVSNVNSPHGHHHYYRDHHFDPDPPRSVCSSVRSSRRCVRCVVPHPRCSVSTPD/DAAEEEAECQACPPVDAQLLVSLCLCCPQQLFAEYAYACRNQFLVDDPVVSVVRLVRNLVSCVQWNHAYAE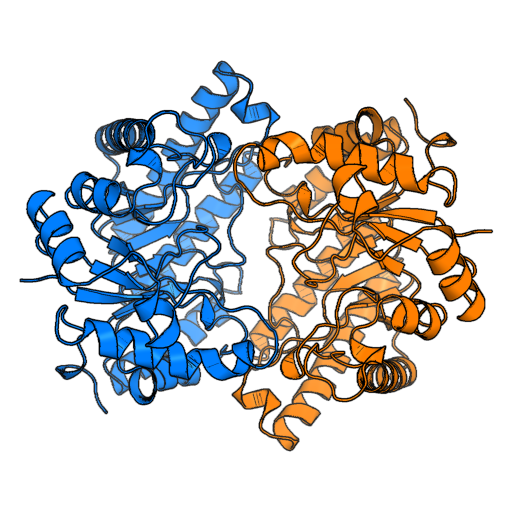YEHYPPRPAQQLQDPDPVSVVVSLSRLLSVLLSSLSRVYAEYEEALGAHDPVQQVDPVSVVVSSVSSLVSVLSSLVSSVVSRHQEYEHEAACDPRRFNQFLVRVVVVQVVQVVSVGPHGYAYAYELQHHHPPDPDNLRRHSLSVLQAGQVRHLEYEYAWAAPVSPFRHAPAPVSVVRTDDDQPSSVVSNVNSPHGYHHYYRDGHFDPDPPRSVCSSVRSSRRCVRCVVPHPRCSVSTPD

Organism: NCBI:txid484088

Solvent-accessible surface area (backbone atoms only — not comparable to full-atom values): 29848 Å² total; per-residue (Å²): 121,62,45,34,35,29,39,41,42,52,61,42,60,46,47,39,64,51,46,49,62,45,46,46,43,37,40,72,64,36,46,41,18,35,27,34,41,31,36,83,67,62,41,57,86,53,57,66,70,56,42,51,52,50,47,51,46,30,41,52,33,24,68,63,28,40,38,38,40,49,27,30,31,57,31,82,48,52,86,57,20,48,46,29,38,89,48,65,68,59,23,51,52,39,42,53,36,50,39,44,41,35,45,56,26,29,74,48,64,12,36,32,36,36,40,59,67,32,24,32,23,53,72,38,48,71,33,67,68,51,29,54,54,44,50,53,49,24,51,51,46,48,35,54,35,20,44,49,26,40,75,53,62,25,66,31,32,35,25,28,48,26,26,29,72,48,32,36,28,19,33,62,69,52,35,52,51,51,46,51,52,44,54,70,63,62,40,74,22,50,58,35,42,33,40,39,33,81,39,25,20,82,71,47,92,52,66,55,24,50,31,41,58,51,37,33,28,67,38,32,76,52,16,58,39,30,35,42,52,29,33,42,91,74,66,77,53,40,34,51,44,32,75,74,46,50,73,66,28,71,64,45,69,69,65,47,54,48,26,23,48,74,26,53,44,51,67,32,34,41,25,41,46,42,55,70,59,72,33,69,67,49,52,78,38,48,62,60,38,50,19,41,26,46,58,65,43,45,89,78,30,48,30,47,52,87,62,38,56,123,120,61,45,34,36,28,39,39,42,52,62,42,60,44,47,38,66,50,47,50,61,44,46,46,42,37,39,72,64,36,45,42,17,35,24,34,42,32,37,82,66,62,41,57,84,52,56,69,70,56,42,52,51,50,48,51,47,29,41,52,34,24,68,63,28,40,38,37,41,49,26,28,30,58,32,81,48,52,85,57,20,49,47,30,40,89,48,65,67,59,24,50,53,39,42,52,37,49,40,44,42,35,44,56,26,30,74,48,63,13,36,32,35,35,40,59,68,32,23,31,24,53,72,40,49,74,32,68,69,51,28,54,53,43,50,53,49,24,50,52,46,48,35,54,36,22,43,48,28,40,74,51,62,24,66,32,33,33,26,28,48,25,28,29,72,49,32,37,30,17,31,62,67,53,33,52,53,51,47,50,53,44,55,68,63,61,41,74,22,51,58,33,40,34,39,42,32,82,38,26,21,82,70,48,92,52,65,54,25,50,30,41,59,50,37,32,28,67,38,32,76,52,14,58,38,32,34,43,52,31,35,36,89,76,67,63,69,39,35,50,46,31,75,74,47,47,73,66,29,72,64,45,70,68,65,46,52,49,26,23,47,74,26,52,44,51,66,32,36,41,25,39,47,43,54,69,59,72,33,69,69,50,53,78,38,48,64,61,38,50,18,41,25,47,58,63,43,44,89,78,29,48,32,44,52,89,61,38,58,123

Nearest PDB structures (foldseek):
  4k3z-assembly2_B-2  TM=9.967E-01  e=2.237E-58  Brucella melitensis bv. 1 str. 16M
  4k3z-assembly1_A-2  TM=9.468E-01  e=9.955E-55  Brucella melitensis bv. 1 str. 16M
  3qxb-assembly2_D  TM=8.646E-01  e=3.883E-19  Rhodospirillum rubrum ATCC 11170
  7x7w-assembly1_B-2  TM=7.292E-01  e=2.871E-09  Clostridia bacterium
  6t8f-assembly1_B  TM=7.442E-01  e=3.221E-08  Piromyces sp. E2